Protein AF-0000000067867259 (afdb_homodimer)

InterPro domains:
  IPR012337 Ribonuclease H-like superfamily [SSF53098] (1-227)
  IPR013520 Ribonuclease H-like domain [PF00929] (4-175)
  IPR013520 Ribonuclease H-like domain [SM00479] (2-184)
  IPR036397 Ribonuclease H superfamily [G3DSA:3.30.420.10] (1-215)
  IPR047201 ERI-1-like, DEDDh 3'-5' exonuclease domain [cd06133] (3-179)
  IPR051274 3'-5' Exoribonuclease [PTHR23044] (3-189)

Nearest PDB structures (foldseek):
  4l8r-assembly2_E  TM=8.149E-01  e=1.332E-11  Homo sapiens
  1zbh-assembly1_C  TM=8.366E-01  e=3.142E-11  Homo sapiens
  1zbu-assembly2_B  TM=8.142E-01  e=1.924E-11  Homo sapiens
  4qoz-assembly2_E  TM=7.829E-01  e=2.175E-11  Homo sapiens
  1zbh-assembly1_D  TM=8.028E-01  e=8.373E-11  Homo sapiens

Secondary structure (DSSP, 8-state):
-EEEEEEEEEEE-SSGGG--TT-SEEEEEEEEEEE-TTS-EEEEEEEEEE-SSS-S--HHHHHHH---HHHHHTSEEHHHHHHHHHHHH-SS-EEEEESSSHHHHHHHHHHHHTT---TTS--EEEEHHHHHHHHTTPPTT----HHHHHHHTT----S-SS-HHHHHHHHHHHHHHH--TT---EE--------------EE-HHHHHHHHHHHHTSPPPHHHHHHHHHHHHHHHTT-SEE-TT-/-EEEEEEEEEEE-SSGGG--TT-SEEEEEEEEEEE-TTS-EEEEEEEE-B-SSS-S--HHHHHHH---HHHHHTS-BHHHHHHHHHHHH-SS-EEEEESSSHHHHHHHHHHHHTT---TTS--EEEEHHHHHHHHTTPPTT----HHHHHHHTT----S-SS-HHHHHHHHHHHHHHH--TT---EE--------------EE-HHHHHHHHHHHHTSPPPHHHHHHHHHHHHHHHTT-SEE-TT-

Radius of gyration: 28.5 Å; Cα contacts (8 Å, |Δi|>4): 787; chains: 2; bounding box: 52×64×81 Å

Solvent-accessible surface area (backbone atoms only — not comparable to full-atom values): 27320 Å² total; per-residue (Å²): 108,32,38,34,25,45,31,63,36,61,40,44,49,84,45,82,84,68,50,44,85,71,47,62,49,44,64,36,28,46,6,30,38,32,24,42,82,83,69,44,78,76,47,75,46,75,45,57,18,21,54,81,82,54,69,60,62,43,66,40,52,24,68,56,45,69,52,46,58,72,68,22,69,76,33,49,37,57,72,60,47,48,54,52,48,49,60,69,66,49,87,64,64,44,33,36,39,29,77,45,63,62,55,60,53,45,52,49,35,47,36,54,68,70,70,48,89,64,85,81,53,68,43,34,32,30,53,53,31,59,53,49,17,56,72,50,56,48,48,89,95,54,74,61,50,70,68,58,49,32,56,76,67,70,50,83,79,86,64,64,68,61,30,24,40,48,46,14,50,52,49,45,56,49,45,66,71,65,61,55,90,82,70,66,73,41,74,64,71,75,63,63,58,54,74,44,60,66,48,64,51,43,70,35,58,64,60,52,51,51,51,53,25,59,74,66,69,45,86,75,50,76,66,53,49,52,47,30,54,51,28,17,51,36,16,52,66,59,53,58,65,38,61,56,87,108,109,32,36,35,25,45,30,63,37,62,41,46,49,85,45,81,85,66,50,43,84,74,45,63,50,45,64,36,27,47,6,30,39,32,24,44,81,83,69,43,76,76,45,74,45,76,44,57,20,20,54,82,81,52,68,59,64,42,67,42,51,24,69,57,46,69,54,47,58,72,67,23,69,77,34,49,39,57,72,60,48,47,54,54,48,50,61,68,66,49,89,64,64,44,32,37,38,29,77,44,64,62,56,60,54,46,50,50,34,46,36,54,69,69,69,49,87,63,86,80,55,68,44,34,32,32,52,52,31,61,52,49,16,57,73,51,55,47,46,88,94,55,75,61,51,69,69,58,49,30,56,75,68,69,47,84,80,87,65,64,68,62,28,24,40,49,45,14,50,52,50,46,55,49,45,67,72,65,63,53,91,82,68,66,73,43,74,65,71,76,62,68,57,57,74,46,62,62,52,64,54,43,69,36,56,64,60,52,52,50,52,54,24,59,76,66,70,47,86,75,51,75,67,52,50,53,48,31,53,50,28,17,51,37,16,53,66,59,55,57,64,37,60,54,89,108

Sequence (492 aa):
MKYIIFDLEFNQSCNKEDKVLQLPFEIIQIGALKLDENFKTISTFNKLIKPTVYKYILPYIQELTKITDKMVSTSQNFIEVYYDFMNFIGKEDITFIIWGTVDLKELYKNILYFELPIENLPKLYIDIQDYASKYFKLPSGKRIGLKNALDFLNISISDELHDAFNDAYYTTEIFKKLYNDSIEAKTYSHNTIRIKSEPKKIIDYDGLIIQIEKMYNRKLTSEEISMIKLAYNMGKTNQFLKPLNEMKYIIFDLEFNQSCNKEDKVLQLPFEIIQIGALKLDENFKTISTFNKLIKPTVYKYILPYIQELTKITDKMVSTSQNFIEVYYDFMNFIGKEDITFIIWGTVDLKELYKNILYFELPIENLPKLYIDIQDYASKYFKLPSGKRIGLKNALDFLNISISDELHDAFNDAYYTTEIFKKLYNDSIEAKTYSHNTIRIKSEPKKIIDYDGLIIQIEKMYNRKLTSEEISMIKLAYNMGKTNQFLKPLNE

Structure (mmCIF, N/CA/C/O backbone):
data_AF-0000000067867259-model_v1
#
loop_
_entity.id
_entity.type
_entity.pdbx_description
1 polymer Exonuclease
#
loop_
_atom_site.group_PDB
_atom_site.id
_atom_site.type_symbol
_atom_site.label_atom_id
_atom_site.label_alt_id
_atom_site.label_comp_id
_atom_site.label_asym_id
_atom_site.label_entity_id
_atom_site.label_seq_id
_atom_site.pdbx_PDB_ins_code
_atom_site.Cartn_x
_atom_site.Cartn_y
_atom_site.Cartn_z
_atom_site.occupancy
_atom_site.B_iso_or_equiv
_atom_site.auth_seq_id
_atom_site.auth_comp_id
_atom_site.auth_asym_id
_atom_site.auth_atom_id
_atom_site.pdbx_PDB_model_num
ATOM 1 N N . MET A 1 1 ? -20.234 25.203 11.141 1 70.62 1 MET A N 1
ATOM 2 C CA . MET A 1 1 ? -19.141 24.25 11.172 1 70.62 1 MET A CA 1
ATOM 3 C C . MET A 1 1 ? -18.547 24.062 9.781 1 70.62 1 MET A C 1
ATOM 5 O O . MET A 1 1 ? -19.266 23.969 8.789 1 70.62 1 MET A O 1
ATOM 9 N N . LYS A 1 2 ? -17.203 24.281 9.766 1 92.38 2 LYS A N 1
ATOM 10 C CA . LYS A 1 2 ? -16.531 24.188 8.477 1 92.38 2 LYS A CA 1
ATOM 11 C C . LYS A 1 2 ? -15.578 23 8.438 1 92.38 2 LYS A C 1
ATOM 13 O O . LYS A 1 2 ? -15.273 22.406 9.477 1 92.38 2 LYS A O 1
ATOM 18 N N . TYR A 1 3 ? -15.344 22.531 7.219 1 97.94 3 TYR A N 1
ATOM 19 C CA . TYR A 1 3 ? -14.438 21.422 7.012 1 97.94 3 TYR A CA 1
ATOM 20 C C . TYR A 1 3 ? -13.164 21.875 6.301 1 97.94 3 TYR A C 1
ATOM 22 O O . TYR A 1 3 ? -13.211 22.719 5.41 1 97.94 3 TYR A O 1
ATOM 30 N N . ILE A 1 4 ? -12.094 21.297 6.707 1 98.75 4 ILE A N 1
ATOM 31 C CA . ILE A 1 4 ? -10.859 21.438 5.953 1 98.75 4 ILE A CA 1
ATOM 32 C C . ILE A 1 4 ? -10.305 20.062 5.582 1 98.75 4 ILE A C 1
ATOM 34 O O . ILE A 1 4 ? -10.078 19.234 6.453 1 98.75 4 ILE A O 1
ATOM 38 N N . ILE A 1 5 ? -10.188 19.844 4.316 1 98.88 5 ILE A N 1
ATOM 39 C CA . ILE A 1 5 ? -9.539 18.641 3.785 1 98.88 5 ILE A CA 1
ATOM 40 C C . ILE A 1 5 ? -8.086 18.969 3.432 1 98.88 5 ILE A C 1
ATOM 42 O O . ILE A 1 5 ? -7.816 19.891 2.662 1 98.88 5 ILE A O 1
ATOM 46 N N . PHE A 1 6 ? -7.137 18.203 4.039 1 98.69 6 PHE A N 1
ATOM 47 C CA . PHE A 1 6 ? -5.754 18.516 3.691 1 98.69 6 PHE A CA 1
ATOM 48 C C . PHE A 1 6 ? -4.961 17.234 3.443 1 98.69 6 PHE A C 1
ATOM 50 O O . PHE A 1 6 ? -5.395 16.141 3.824 1 98.69 6 PHE A O 1
ATOM 57 N N . ASP A 1 7 ? -3.961 17.312 2.758 1 98.81 7 ASP A N 1
ATOM 58 C CA . ASP A 1 7 ? -2.988 16.281 2.406 1 98.81 7 ASP A CA 1
ATOM 59 C C . ASP A 1 7 ? -1.564 16.828 2.453 1 98.81 7 ASP A C 1
ATOM 61 O O . ASP A 1 7 ? -1.351 18.031 2.287 1 98.81 7 ASP A O 1
ATOM 65 N N . LEU A 1 8 ? -0.625 15.969 2.756 1 98.88 8 LEU A N 1
ATOM 66 C CA . LEU A 1 8 ? 0.774 16.375 2.863 1 98.88 8 LEU A CA 1
ATOM 67 C C . LEU A 1 8 ? 1.656 15.508 1.962 1 98.88 8 LEU A C 1
ATOM 69 O O . LEU A 1 8 ? 1.349 14.344 1.716 1 98.88 8 LEU A O 1
ATOM 73 N N . GLU A 1 9 ? 2.668 16.062 1.424 1 98.62 9 GLU A N 1
ATOM 74 C CA . GLU A 1 9 ? 3.811 15.312 0.897 1 98.62 9 GLU A CA 1
ATOM 75 C C . GLU A 1 9 ? 5.047 15.516 1.772 1 98.62 9 GLU A C 1
ATOM 77 O O . GLU A 1 9 ? 5.297 16.609 2.264 1 98.62 9 GLU A O 1
ATOM 82 N N . PHE A 1 10 ? 5.871 14.5 1.92 1 96.88 10 PHE A N 1
ATOM 83 C CA . PHE A 1 10 ? 7 14.57 2.844 1 96.88 10 PHE A CA 1
ATOM 84 C C . PHE A 1 10 ? 8.258 14 2.205 1 96.88 10 PHE A C 1
ATOM 86 O O . PHE A 1 10 ? 8.18 13.203 1.268 1 96.88 10 PHE A O 1
ATOM 93 N N . ASN A 1 11 ? 9.297 14.445 2.705 1 95.94 11 ASN A N 1
ATOM 94 C CA . ASN A 1 11 ? 10.625 13.898 2.445 1 95.94 11 ASN A CA 1
ATOM 95 C C . ASN A 1 11 ? 11.148 13.102 3.637 1 95.94 11 ASN A C 1
ATOM 97 O O . ASN A 1 11 ? 10.484 13.023 4.676 1 95.94 11 ASN A O 1
ATOM 101 N N . GLN A 1 12 ? 12.18 12.359 3.447 1 93.62 12 GLN A N 1
ATOM 102 C CA . GLN A 1 12 ? 12.734 11.562 4.535 1 93.62 12 GLN A CA 1
ATOM 103 C C . GLN A 1 12 ? 14.242 11.375 4.363 1 93.62 12 GLN A C 1
ATOM 105 O O . GLN A 1 12 ? 14.828 11.859 3.393 1 93.62 12 GLN A O 1
ATOM 110 N N . SER A 1 13 ? 14.789 10.695 5.363 1 87.25 13 SER A N 1
ATOM 111 C CA . SER A 1 13 ? 16.234 10.469 5.324 1 87.25 13 SER A CA 1
ATOM 112 C C . SER A 1 13 ? 16.609 9.469 4.238 1 87.25 13 SER A C 1
ATOM 114 O O . SER A 1 13 ? 15.812 8.578 3.902 1 87.25 13 SER A O 1
ATOM 116 N N . CYS A 1 14 ? 17.734 9.641 3.646 1 77.06 14 CYS A N 1
ATOM 117 C CA . CYS A 1 14 ? 18.234 8.727 2.625 1 77.06 14 CYS A CA 1
ATOM 118 C C . CYS A 1 14 ? 18.859 7.492 3.26 1 77.06 14 CYS A C 1
ATOM 120 O O . CYS A 1 14 ? 18.938 6.434 2.631 1 77.06 14 CYS A O 1
ATOM 122 N N . ASN A 1 15 ? 19.422 7.727 4.367 1 74.12 15 ASN A N 1
ATOM 123 C CA . ASN A 1 15 ? 20.094 6.625 5.051 1 74.12 15 ASN A CA 1
ATOM 124 C C . ASN A 1 15 ? 19.766 6.613 6.543 1 74.12 15 ASN A C 1
ATOM 126 O O . ASN A 1 15 ? 19.234 7.586 7.074 1 74.12 15 ASN A O 1
ATOM 130 N N . LYS A 1 16 ? 19.953 5.496 7.125 1 70.94 16 LYS A N 1
ATOM 131 C CA . LYS A 1 16 ? 19.641 5.293 8.539 1 70.94 16 LYS A CA 1
ATOM 132 C C . LYS A 1 16 ? 20.438 6.254 9.414 1 70.94 16 LYS A C 1
ATOM 134 O O . LYS A 1 16 ? 19.969 6.676 10.469 1 70.94 16 LYS A O 1
ATOM 139 N N . GLU A 1 17 ? 21.547 6.68 8.922 1 68.75 17 GLU A N 1
ATOM 140 C CA . GLU A 1 17 ? 22.453 7.492 9.727 1 68.75 17 GLU A CA 1
ATOM 141 C C . GLU A 1 17 ? 21.953 8.93 9.836 1 68.75 17 GLU A C 1
ATOM 143 O O . GLU A 1 17 ? 22.219 9.609 10.836 1 68.75 17 GLU A O 1
ATOM 148 N N . ASP A 1 18 ? 21.188 9.352 8.867 1 75.38 18 ASP A N 1
ATOM 149 C CA . ASP A 1 18 ? 20.75 10.742 8.844 1 75.38 18 ASP A CA 1
ATOM 150 C C . ASP A 1 18 ? 19.312 10.867 9.367 1 75.38 18 ASP A C 1
ATOM 152 O O . ASP A 1 18 ? 18.766 11.969 9.406 1 75.38 18 ASP A O 1
ATOM 156 N N . LYS A 1 19 ? 18.938 9.781 9.867 1 81.38 19 LYS A N 1
ATOM 157 C CA . LYS A 1 19 ? 17.547 9.758 10.312 1 81.38 19 LYS A CA 1
ATOM 158 C C . LYS A 1 19 ? 17.391 10.469 11.656 1 81.38 19 LYS A C 1
ATOM 160 O O . LYS A 1 19 ? 18.156 10.211 12.586 1 81.38 19 LYS A O 1
ATOM 165 N N . VAL A 1 20 ? 16.484 11.461 11.625 1 84 20 VAL A N 1
ATOM 166 C CA . VAL A 1 20 ? 16.094 12.141 12.859 1 84 20 VAL A CA 1
ATOM 167 C C . VAL A 1 20 ? 14.859 11.461 13.445 1 84 20 VAL A C 1
ATOM 169 O O . VAL A 1 20 ? 13.773 11.523 12.867 1 84 20 VAL A O 1
ATOM 172 N N . LEU A 1 21 ? 14.953 10.844 14.602 1 84 21 LEU A N 1
ATOM 173 C CA . LEU A 1 21 ? 13.922 10.008 15.211 1 84 21 LEU A CA 1
ATOM 174 C C . LEU A 1 21 ? 12.648 10.812 15.453 1 84 21 LEU A C 1
ATOM 176 O O . LEU A 1 21 ? 11.539 10.289 15.289 1 84 21 LEU A O 1
ATOM 180 N N . GLN A 1 22 ? 12.852 12.07 15.883 1 88.12 22 GLN A N 1
ATOM 181 C CA . GLN A 1 22 ? 11.711 12.914 16.234 1 88.12 22 GLN A CA 1
ATOM 182 C C . GLN A 1 22 ? 10.992 13.43 14.992 1 88.12 22 GLN A C 1
ATOM 184 O O . GLN A 1 22 ? 9.883 13.945 15.078 1 88.12 22 GLN A O 1
ATOM 189 N N . LEU A 1 23 ? 11.695 13.266 13.867 1 93 23 LEU A N 1
ATOM 190 C CA . LEU A 1 23 ? 11.141 13.758 12.609 1 93 23 LEU A CA 1
ATOM 191 C C . LEU A 1 23 ? 11.438 12.789 11.469 1 93 23 LEU A C 1
ATOM 193 O O . LEU A 1 23 ? 12.211 13.109 10.562 1 93 23 LEU A O 1
ATOM 197 N N . PRO A 1 24 ? 10.797 11.703 11.492 1 92 24 PRO A N 1
ATOM 198 C CA . PRO A 1 24 ? 11.055 10.719 10.445 1 92 24 PRO A CA 1
ATOM 199 C C . PRO A 1 24 ? 10.727 11.227 9.047 1 92 24 PRO A C 1
ATOM 201 O O . PRO A 1 24 ? 11.367 10.844 8.078 1 92 24 PRO A O 1
ATOM 204 N N . PHE A 1 25 ? 9.703 12.141 9.055 1 96.31 25 PHE A N 1
ATOM 205 C CA . PHE A 1 25 ? 9.273 12.711 7.785 1 96.31 25 PHE A CA 1
ATOM 206 C C . PHE A 1 25 ? 9.172 14.227 7.879 1 96.31 25 PHE A C 1
ATOM 208 O O . PHE A 1 25 ? 8.633 14.766 8.844 1 96.31 25 PHE A O 1
ATOM 215 N N . GLU A 1 26 ? 9.789 14.859 6.945 1 97.75 26 GLU A N 1
ATOM 216 C CA . GLU A 1 26 ? 9.703 16.312 6.883 1 97.75 26 GLU A CA 1
ATOM 217 C C . GLU A 1 26 ? 8.734 16.766 5.789 1 97.75 26 GLU A C 1
ATOM 219 O O . GLU A 1 26 ? 8.875 16.375 4.629 1 97.75 26 GLU A O 1
ATOM 224 N N . ILE A 1 27 ? 7.793 17.625 6.172 1 98.75 27 ILE A N 1
ATOM 225 C CA . ILE A 1 27 ? 6.75 18.047 5.242 1 98.75 27 ILE A CA 1
ATOM 226 C C . ILE A 1 27 ? 7.352 18.969 4.18 1 98.75 27 ILE A C 1
ATOM 228 O O . ILE A 1 27 ? 8.094 19.891 4.5 1 98.75 27 ILE A O 1
ATOM 232 N N . ILE A 1 28 ? 6.98 18.688 2.879 1 98.81 28 ILE A N 1
ATOM 233 C CA . ILE A 1 28 ? 7.531 19.516 1.807 1 98.81 28 ILE A CA 1
ATOM 234 C C . ILE A 1 28 ? 6.391 20.125 0.988 1 98.81 28 ILE A C 1
ATOM 236 O O . ILE A 1 28 ? 6.629 20.922 0.086 1 98.81 28 ILE A O 1
ATOM 240 N N . GLN A 1 29 ? 5.168 19.734 1.271 1 98.94 29 GLN A N 1
ATOM 241 C CA . GLN A 1 29 ? 4 20.359 0.647 1 98.94 29 GLN A CA 1
ATOM 242 C C . GLN A 1 29 ? 2.764 20.203 1.529 1 98.94 29 GLN A C 1
ATOM 244 O O . GLN A 1 29 ? 2.529 19.141 2.109 1 98.94 29 GLN A O 1
ATOM 249 N N . ILE A 1 30 ? 1.973 21.25 1.643 1 98.94 30 ILE A N 1
ATOM 250 C CA . ILE A 1 30 ? 0.65 21.203 2.256 1 98.94 30 ILE A CA 1
ATOM 251 C C . ILE A 1 30 ? -0.404 21.641 1.241 1 98.94 30 ILE A C 1
ATOM 253 O O . ILE A 1 30 ? -0.308 22.734 0.667 1 98.94 30 ILE A O 1
ATOM 257 N N . GLY A 1 31 ? -1.334 20.766 0.913 1 98.88 31 GLY A N 1
ATOM 258 C CA . GLY A 1 31 ? -2.527 21.094 0.146 1 98.88 31 GLY A CA 1
ATOM 259 C C . GLY A 1 31 ? -3.805 20.984 0.957 1 98.88 31 GLY A C 1
ATOM 260 O O . GLY A 1 31 ? -3.959 20.062 1.764 1 98.88 31 GLY A O 1
ATOM 261 N N . ALA A 1 32 ? -4.719 22 0.767 1 98.88 32 ALA A N 1
ATOM 262 C CA . ALA A 1 32 ? -5.941 21.969 1.567 1 98.88 32 ALA A CA 1
ATOM 263 C C . ALA A 1 32 ? -7.074 22.719 0.878 1 98.88 32 ALA A C 1
ATOM 265 O O . ALA A 1 32 ? -6.824 23.625 0.084 1 98.88 32 ALA A O 1
ATOM 266 N N . LEU A 1 33 ? -8.234 22.312 1.131 1 98.88 33 LEU A N 1
ATOM 267 C CA . LEU A 1 33 ? -9.469 22.984 0.737 1 98.88 33 LEU A CA 1
ATOM 268 C C . LEU A 1 33 ? -10.367 23.234 1.947 1 98.88 33 LEU A C 1
ATOM 270 O O . LEU A 1 33 ? -10.492 22.359 2.816 1 98.88 33 LEU A O 1
ATOM 274 N N . LYS A 1 34 ? -10.938 24.391 2.008 1 98.62 34 LYS A N 1
ATOM 275 C CA . LYS A 1 34 ? -11.906 24.734 3.049 1 98.62 34 LYS A CA 1
ATOM 276 C C . LYS A 1 34 ? -13.328 24.719 2.504 1 98.62 34 LYS A C 1
ATOM 278 O O . LYS A 1 34 ? -13.617 25.359 1.489 1 98.62 34 LYS A O 1
ATOM 283 N N . LEU A 1 35 ? -14.156 23.922 3.145 1 98.25 35 LEU A N 1
ATOM 284 C CA . LEU A 1 35 ? -15.547 23.797 2.719 1 98.25 35 LEU A CA 1
ATOM 285 C C . LEU A 1 35 ? -16.484 24.453 3.73 1 98.25 35 LEU A C 1
ATOM 287 O O . LEU A 1 35 ? -16.25 24.375 4.938 1 98.25 35 LEU A O 1
ATOM 291 N N . ASP A 1 36 ? -17.562 25 3.23 1 95.94 36 ASP A N 1
ATOM 292 C CA . ASP A 1 36 ? -18.625 25.484 4.121 1 95.94 36 ASP A CA 1
ATOM 293 C C . ASP A 1 36 ? -19.594 24.375 4.488 1 95.94 36 ASP A C 1
ATOM 295 O O . ASP A 1 36 ? -19.328 23.203 4.211 1 95.94 36 ASP A O 1
ATOM 299 N N . GLU A 1 37 ? -20.688 24.688 5.078 1 91.75 37 GLU A N 1
ATOM 300 C CA . GLU A 1 37 ? -21.641 23.703 5.586 1 91.75 37 GLU A CA 1
ATOM 301 C C . GLU A 1 37 ? -22.328 22.969 4.445 1 91.75 37 GLU A C 1
ATOM 303 O O . GLU A 1 37 ? -22.891 21.891 4.641 1 91.75 37 GLU A O 1
ATOM 308 N N . ASN A 1 38 ? -22.297 23.562 3.223 1 94.94 38 ASN A N 1
ATOM 309 C CA . ASN A 1 38 ? -22.922 22.953 2.053 1 94.94 38 ASN A CA 1
ATOM 310 C C . ASN A 1 38 ? -21.891 22.281 1.157 1 94.94 38 ASN A C 1
ATOM 312 O O . ASN A 1 38 ? -22.172 21.969 -0.002 1 94.94 38 ASN A O 1
ATOM 316 N N . PHE A 1 39 ? -20.656 22.109 1.652 1 96.62 39 PHE A N 1
ATOM 317 C CA . PHE A 1 39 ? -19.562 21.406 1 1 96.62 39 PHE A CA 1
ATOM 318 C C . PHE A 1 39 ? -19.062 22.188 -0.212 1 96.62 39 PHE A C 1
ATOM 320 O O . PHE A 1 39 ? -18.5 21.594 -1.142 1 96.62 39 PHE A O 1
ATOM 327 N N . LYS A 1 40 ? -19.359 23.469 -0.149 1 97.38 40 LYS A N 1
ATOM 328 C CA . LYS A 1 40 ? -18.797 24.328 -1.185 1 97.38 40 LYS A CA 1
ATOM 329 C C . LYS A 1 40 ? -17.406 24.812 -0.791 1 97.38 40 LYS A C 1
ATOM 331 O O . LYS A 1 40 ? -17.188 25.234 0.344 1 97.38 40 LYS A O 1
ATOM 336 N N . THR A 1 41 ? -16.531 24.734 -1.75 1 98.25 41 THR A N 1
ATOM 337 C CA . THR A 1 41 ? -15.18 25.219 -1.484 1 98.25 41 THR A CA 1
ATOM 338 C C . TH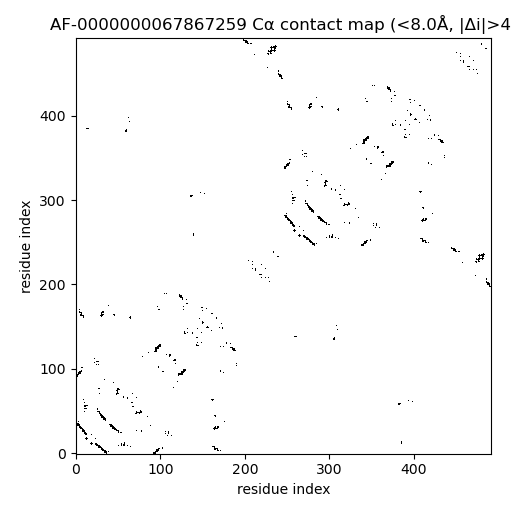R A 1 41 ? -15.164 26.734 -1.364 1 98.25 41 THR A C 1
ATOM 340 O O . THR A 1 41 ? -15.594 27.453 -2.279 1 98.25 41 THR A O 1
ATOM 343 N N . ILE A 1 42 ? -14.609 27.266 -0.247 1 97.75 42 ILE A N 1
ATOM 344 C CA . ILE A 1 42 ? -14.641 28.719 -0.035 1 97.75 42 ILE A CA 1
ATOM 345 C C . ILE A 1 42 ? -13.219 29.266 -0.019 1 97.75 42 ILE A C 1
ATOM 347 O O . ILE A 1 42 ? -13.016 30.484 -0.133 1 97.75 42 ILE A O 1
ATOM 351 N N . SER A 1 43 ? -12.266 28.438 0.17 1 98.06 43 SER A N 1
ATOM 352 C CA . SER A 1 43 ? -10.859 28.828 0.145 1 98.06 43 SER A CA 1
ATOM 353 C C . SER A 1 43 ? -9.953 27.625 -0.13 1 98.06 43 SER A C 1
ATOM 355 O O . SER A 1 43 ? -10.359 26.484 0.068 1 98.06 43 SER A O 1
ATOM 357 N N . THR A 1 44 ? -8.773 27.891 -0.697 1 98.81 44 THR A N 1
ATOM 358 C CA . THR A 1 44 ? -7.805 26.828 -0.965 1 98.81 44 THR A CA 1
ATOM 359 C C . THR A 1 44 ? -6.422 27.219 -0.452 1 98.81 44 THR A C 1
ATOM 361 O O . THR A 1 44 ? -6.145 28.406 -0.234 1 98.81 44 THR A O 1
ATOM 364 N N . PHE A 1 45 ? -5.613 26.25 -0.168 1 98.88 45 PHE A N 1
ATOM 365 C CA . PHE A 1 45 ? -4.25 26.422 0.316 1 98.88 45 PHE A CA 1
ATOM 366 C C . PHE A 1 45 ? -3.309 25.438 -0.38 1 98.88 45 PHE A C 1
ATOM 368 O O . PHE A 1 45 ? -3.598 24.234 -0.46 1 98.88 45 PHE A O 1
ATOM 375 N N . ASN A 1 46 ? -2.246 25.859 -0.971 1 98.88 46 ASN A N 1
ATOM 376 C CA . ASN A 1 46 ? -1.244 25.047 -1.657 1 98.88 46 ASN A CA 1
ATOM 377 C C . ASN A 1 46 ? 0.146 25.672 -1.549 1 98.88 46 ASN A C 1
ATOM 379 O O . ASN A 1 46 ? 0.438 26.672 -2.211 1 98.88 46 ASN A O 1
ATOM 383 N N . LYS A 1 47 ? 0.956 25.109 -0.689 1 98.81 47 LYS A N 1
ATOM 384 C CA . LYS A 1 47 ? 2.279 25.688 -0.459 1 98.81 47 LYS A CA 1
ATOM 385 C C . LYS A 1 47 ? 3.357 24.609 -0.477 1 98.81 47 LYS A C 1
ATOM 387 O O . LYS A 1 47 ? 3.186 23.531 0.119 1 98.81 47 LYS A O 1
ATOM 392 N N . LEU A 1 48 ? 4.391 24.875 -1.216 1 98.81 48 LEU A N 1
ATOM 393 C CA . LEU A 1 48 ? 5.625 24.109 -1.1 1 98.81 48 LEU A CA 1
ATOM 394 C C . LEU A 1 48 ? 6.449 24.578 0.091 1 98.81 48 LEU A C 1
ATOM 396 O O . LEU A 1 48 ? 6.375 25.75 0.48 1 98.81 48 LEU A O 1
ATOM 400 N N . ILE A 1 49 ? 7.184 23.688 0.626 1 98.81 49 ILE A N 1
ATOM 401 C CA . ILE A 1 49 ? 7.953 24 1.825 1 98.81 49 ILE A CA 1
ATOM 402 C C . ILE A 1 49 ? 9.422 23.656 1.599 1 98.81 49 ILE A C 1
ATOM 404 O O . ILE A 1 49 ? 9.742 22.531 1.178 1 98.81 49 ILE A O 1
ATOM 408 N N . LYS A 1 50 ? 10.281 24.547 1.915 1 98.31 50 LYS A N 1
ATOM 409 C CA . LYS A 1 50 ? 11.719 24.312 1.855 1 98.31 50 LYS A CA 1
ATOM 410 C C . LYS A 1 50 ? 12.18 23.422 3.008 1 98.31 50 LYS A C 1
ATOM 412 O O . LYS A 1 50 ? 12.023 23.781 4.176 1 98.31 50 LYS A O 1
ATOM 417 N N . PRO A 1 51 ? 12.664 22.203 2.67 1 97.25 51 PRO A N 1
ATOM 418 C CA . PRO A 1 51 ? 13.164 21.359 3.758 1 97.25 51 PRO A CA 1
ATOM 419 C C . PRO A 1 51 ? 14.422 21.922 4.41 1 97.25 51 PRO A C 1
ATOM 421 O O . PRO A 1 51 ? 15.273 22.5 3.727 1 97.25 51 PRO A O 1
ATOM 424 N N . THR A 1 52 ? 14.555 21.797 5.688 1 95.38 52 THR A N 1
ATOM 425 C CA . THR A 1 52 ? 15.703 22.312 6.418 1 95.38 52 THR A CA 1
ATOM 426 C C . THR A 1 52 ? 16.438 21.188 7.148 1 95.38 52 THR A C 1
ATOM 428 O O . THR A 1 52 ? 17.578 21.359 7.57 1 95.38 52 THR A O 1
ATOM 431 N N . VAL A 1 53 ? 15.766 20.062 7.277 1 93.56 53 VAL A N 1
ATOM 432 C CA . VAL A 1 53 ? 16.344 18.922 7.969 1 93.56 53 VAL A CA 1
ATOM 433 C C . VAL A 1 53 ? 16.891 17.922 6.949 1 93.56 53 VAL A C 1
ATOM 435 O O . VAL A 1 53 ? 18.078 17.578 6.961 1 93.56 53 VAL A O 1
ATOM 438 N N . TYR A 1 54 ? 16.031 17.469 6.094 1 93.75 54 TYR A N 1
ATOM 439 C CA . TYR A 1 54 ? 16.422 16.641 4.961 1 93.75 54 TYR A CA 1
ATOM 440 C C . TYR A 1 54 ? 16.562 17.484 3.691 1 93.75 54 TYR A C 1
ATOM 442 O O . TYR A 1 54 ? 15.641 17.516 2.865 1 93.75 54 TYR A O 1
ATOM 450 N N . LYS A 1 55 ? 17.641 18.016 3.484 1 90.56 55 LYS A N 1
ATOM 451 C CA . LYS A 1 55 ? 17.844 19.172 2.611 1 90.56 55 LYS A CA 1
ATOM 452 C C . LYS A 1 55 ? 17.688 18.781 1.143 1 90.56 55 LYS A C 1
ATOM 454 O O . LYS A 1 55 ? 17.406 19.625 0.295 1 90.56 55 LYS A O 1
ATOM 459 N N . TYR A 1 56 ? 17.875 17.5 0.878 1 92.5 56 TYR A N 1
ATOM 460 C CA . TYR A 1 56 ? 17.75 17.062 -0.505 1 92.5 56 TYR A CA 1
ATOM 461 C C . TYR A 1 56 ? 16.547 16.141 -0.677 1 92.5 56 TYR A C 1
ATOM 463 O O . TYR A 1 56 ? 16.359 15.211 0.116 1 92.5 56 TYR A O 1
ATOM 471 N N . ILE A 1 57 ? 15.781 16.469 -1.701 1 96.12 57 ILE A N 1
ATOM 472 C CA . ILE A 1 57 ? 14.633 15.617 -1.998 1 96.12 57 ILE A CA 1
ATOM 473 C C . ILE A 1 57 ? 15.117 14.273 -2.537 1 96.12 57 ILE A C 1
ATOM 475 O O . ILE A 1 57 ? 15.867 14.219 -3.518 1 96.12 57 ILE A O 1
ATOM 479 N N . LEU A 1 58 ? 14.695 13.195 -1.943 1 93.88 58 LEU A N 1
ATOM 480 C CA . LEU A 1 58 ? 15.078 11.867 -2.412 1 93.88 58 LEU A CA 1
ATOM 481 C C . LEU A 1 58 ? 14.578 11.625 -3.832 1 93.88 58 LEU A C 1
ATOM 483 O O . LEU A 1 58 ? 13.461 12.008 -4.172 1 93.88 58 LEU A O 1
ATOM 487 N N . PRO A 1 59 ? 15.336 10.914 -4.586 1 92.88 59 PRO A N 1
ATOM 488 C CA . PRO A 1 59 ? 14.961 10.688 -5.988 1 92.88 59 PRO A CA 1
ATOM 489 C C . PRO A 1 59 ? 13.602 10.016 -6.137 1 92.88 59 PRO A C 1
ATOM 491 O O . PRO A 1 59 ? 12.805 10.406 -6.996 1 92.88 59 PRO A O 1
ATOM 494 N N . TYR A 1 60 ? 13.391 9.086 -5.324 1 93.31 60 TYR A N 1
ATOM 495 C CA . TYR A 1 60 ? 12.117 8.383 -5.398 1 93.31 60 TYR A CA 1
ATOM 496 C C . TYR A 1 60 ? 10.961 9.328 -5.094 1 93.31 60 TYR A C 1
ATOM 498 O O . TYR A 1 60 ? 9.922 9.281 -5.758 1 93.31 60 TYR A O 1
ATOM 506 N N . ILE A 1 61 ? 11.148 10.18 -4.074 1 95.56 61 ILE A N 1
ATOM 507 C CA . ILE A 1 61 ? 10.117 11.141 -3.691 1 95.56 61 ILE A CA 1
ATOM 508 C C . ILE A 1 61 ? 9.891 12.141 -4.824 1 95.56 61 ILE A C 1
ATOM 510 O O . ILE A 1 61 ? 8.75 12.492 -5.137 1 95.56 61 ILE A O 1
ATOM 514 N N . GLN A 1 62 ? 10.977 12.539 -5.418 1 96.44 62 GLN A N 1
ATOM 515 C CA . GLN A 1 62 ? 10.883 13.461 -6.547 1 96.44 62 GLN A CA 1
ATOM 516 C C . GLN A 1 62 ? 10.094 12.844 -7.695 1 96.44 62 GLN A C 1
ATOM 518 O O . GLN A 1 62 ? 9.273 13.523 -8.32 1 96.44 62 GLN A O 1
ATOM 523 N N . GLU A 1 63 ? 10.344 11.594 -7.949 1 94.69 63 GLU A N 1
ATOM 524 C CA . GLU A 1 63 ? 9.641 10.914 -9.031 1 94.69 63 GLU A CA 1
ATOM 525 C C . GLU A 1 63 ? 8.156 10.789 -8.734 1 94.69 63 GLU A C 1
ATOM 527 O O . GLU A 1 63 ? 7.32 10.914 -9.633 1 94.69 63 GLU A O 1
ATOM 532 N N . LEU A 1 64 ? 7.812 10.555 -7.547 1 95.31 64 LEU A N 1
ATOM 533 C CA . LEU A 1 64 ? 6.426 10.367 -7.137 1 95.31 64 LEU A CA 1
ATOM 534 C C . LEU A 1 64 ? 5.672 11.695 -7.152 1 95.31 64 LEU A C 1
ATOM 536 O O . LEU A 1 64 ? 4.562 11.773 -7.68 1 95.31 64 LEU A O 1
ATOM 540 N N . THR A 1 65 ? 6.301 12.781 -6.578 1 97.31 65 THR A N 1
ATOM 541 C CA . THR A 1 65 ? 5.59 14.023 -6.289 1 97.31 65 THR A CA 1
ATOM 542 C C . THR A 1 65 ? 5.855 15.062 -7.367 1 97.31 65 THR A C 1
ATOM 544 O O . THR A 1 65 ? 5.148 16.078 -7.453 1 97.31 65 THR A O 1
ATOM 547 N N . LYS A 1 66 ? 6.945 14.852 -8.094 1 97 66 LYS A N 1
ATOM 548 C CA . LYS A 1 66 ? 7.434 15.789 -9.102 1 97 66 LYS A CA 1
ATOM 549 C C . LYS A 1 66 ? 7.98 17.062 -8.453 1 97 66 LYS A C 1
ATOM 551 O O . LYS A 1 66 ? 8.18 18.078 -9.125 1 97 66 LYS A O 1
ATOM 556 N N . ILE A 1 67 ? 8.164 17.031 -7.125 1 98.06 67 ILE A N 1
ATOM 557 C CA . ILE A 1 67 ? 8.781 18.141 -6.406 1 98.06 67 ILE A CA 1
ATOM 558 C C . ILE A 1 67 ? 10.297 18.031 -6.504 1 98.06 67 ILE A C 1
ATOM 560 O O . ILE A 1 67 ? 10.883 17.016 -6.145 1 98.06 67 ILE A O 1
ATOM 564 N N . THR A 1 68 ? 10.922 19.094 -6.953 1 97.75 68 THR A N 1
ATOM 565 C CA . THR A 1 68 ? 12.367 19.094 -7.129 1 97.75 68 THR A CA 1
ATOM 566 C C . THR A 1 68 ? 13.039 19.984 -6.094 1 97.75 68 THR A C 1
ATOM 568 O O . THR A 1 68 ? 12.383 20.844 -5.488 1 97.75 68 THR A O 1
ATOM 571 N N . ASP A 1 69 ? 14.344 19.812 -5.992 1 97.69 69 ASP A N 1
ATOM 572 C CA . ASP A 1 69 ? 15.125 20.672 -5.109 1 97.69 69 ASP A CA 1
ATOM 573 C C . ASP A 1 69 ? 15 22.141 -5.52 1 97.69 69 ASP A C 1
ATOM 575 O O . ASP A 1 69 ? 14.883 23.016 -4.664 1 97.69 69 ASP A O 1
ATOM 579 N N . LYS A 1 70 ? 14.961 22.344 -6.734 1 97.56 70 LYS A N 1
ATOM 580 C CA . LYS A 1 70 ? 14.859 23.703 -7.254 1 97.56 70 LYS A CA 1
ATOM 581 C C . LYS A 1 70 ? 13.539 24.359 -6.848 1 97.56 70 LYS A C 1
ATOM 583 O O . LYS A 1 70 ? 13.516 25.516 -6.43 1 97.56 70 LYS A O 1
ATOM 588 N N . MET A 1 71 ? 12.469 23.609 -6.957 1 97.81 71 MET A N 1
ATOM 589 C CA . MET A 1 71 ? 11.141 24.109 -6.617 1 97.81 71 MET A CA 1
ATOM 590 C C . MET A 1 71 ? 11.078 24.531 -5.152 1 97.81 71 MET A C 1
ATOM 592 O O . MET A 1 71 ? 10.523 25.594 -4.832 1 97.81 71 MET A O 1
ATOM 596 N N . VAL A 1 72 ? 11.711 23.719 -4.281 1 98 72 VAL A N 1
ATOM 597 C CA . VAL A 1 72 ? 11.523 23.938 -2.852 1 98 72 VAL A CA 1
ATOM 598 C C . VAL A 1 72 ? 12.594 24.906 -2.336 1 98 72 VAL A C 1
ATOM 600 O O . VAL A 1 72 ? 12.453 25.484 -1.255 1 98 72 VAL A O 1
ATOM 603 N N . SER A 1 73 ? 13.672 25.109 -3.068 1 96.5 73 SER A N 1
ATOM 604 C CA . SER A 1 73 ? 14.773 25.938 -2.619 1 96.5 73 SER A CA 1
ATOM 605 C C . SER A 1 73 ? 14.336 27.391 -2.441 1 96.5 73 SER A C 1
ATOM 607 O O . SER A 1 73 ? 14.891 28.125 -1.616 1 96.5 73 SER A O 1
ATOM 609 N N . THR A 1 74 ? 13.336 27.812 -3.131 1 96.19 74 THR A N 1
ATOM 610 C CA . THR A 1 74 ? 12.883 29.203 -3.074 1 96.19 74 THR A CA 1
ATOM 611 C C . THR A 1 74 ? 11.594 29.328 -2.268 1 96.19 74 THR A C 1
ATOM 613 O O . THR A 1 74 ? 11.016 30.406 -2.166 1 96.19 74 THR A O 1
ATOM 616 N N . SER A 1 75 ? 11.164 28.25 -1.77 1 98 75 SER A N 1
ATOM 617 C CA . SER A 1 75 ? 9.922 28.25 -1.003 1 98 75 SER A CA 1
ATOM 618 C C . SER A 1 75 ? 10.164 28.641 0.448 1 98 75 SER A C 1
ATOM 620 O O . SER A 1 75 ? 11.312 28.703 0.899 1 98 75 SER A O 1
ATOM 622 N N . GLN A 1 76 ? 9.117 29 1.138 1 98.38 76 GLN A N 1
ATOM 623 C CA . GLN A 1 76 ? 9.172 29.266 2.57 1 98.38 76 GLN A CA 1
ATOM 624 C C . GLN A 1 76 ? 9.484 28 3.355 1 98.38 76 GLN A C 1
ATOM 626 O O . GLN A 1 76 ? 9.211 26.891 2.887 1 98.38 76 GLN A O 1
ATOM 631 N N . ASN A 1 77 ? 10.086 28.188 4.516 1 97.5 77 ASN A N 1
ATOM 632 C CA . ASN A 1 77 ? 10.32 27.016 5.367 1 97.5 77 ASN A CA 1
ATOM 633 C C . ASN A 1 77 ? 9.062 26.625 6.137 1 97.5 77 ASN A C 1
ATOM 635 O O . ASN A 1 77 ? 8.031 27.297 6.031 1 97.5 77 ASN A O 1
ATOM 639 N N . PHE A 1 78 ? 9.133 25.547 6.863 1 98.62 78 PHE A N 1
ATOM 640 C CA . PHE A 1 78 ? 7.961 24.969 7.52 1 98.62 78 PHE A CA 1
ATOM 641 C C . PHE A 1 78 ? 7.359 25.953 8.516 1 98.62 78 PHE A C 1
ATOM 643 O O . PHE A 1 78 ? 6.137 26.078 8.617 1 98.62 78 PHE A O 1
ATOM 650 N N . ILE A 1 79 ? 8.188 26.641 9.227 1 97.94 79 ILE A N 1
ATOM 651 C CA . ILE A 1 79 ? 7.727 27.562 10.266 1 97.94 79 ILE A CA 1
ATOM 652 C C . ILE A 1 79 ? 6.844 28.641 9.641 1 97.94 79 ILE A C 1
ATOM 654 O O . ILE A 1 79 ? 5.73 28.891 10.109 1 97.94 79 ILE A O 1
ATOM 658 N N . GLU A 1 80 ? 7.293 29.203 8.578 1 98.44 80 GLU A N 1
ATOM 659 C CA . GLU A 1 80 ? 6.543 30.25 7.891 1 98.44 80 GLU A CA 1
ATOM 660 C C . GLU A 1 80 ? 5.238 29.703 7.316 1 98.44 80 GLU A C 1
ATOM 662 O O . GLU A 1 80 ? 4.184 30.328 7.465 1 98.44 80 GLU A O 1
ATOM 667 N N . VAL A 1 81 ? 5.328 28.594 6.707 1 98.75 81 VAL A N 1
ATOM 668 C CA . VAL A 1 81 ? 4.156 28 6.066 1 98.75 81 VAL A CA 1
ATOM 669 C C . VAL A 1 81 ? 3.133 27.609 7.125 1 98.75 81 VAL A C 1
ATOM 671 O O . VAL A 1 81 ? 1.926 27.703 6.902 1 98.75 81 VAL A O 1
ATOM 674 N N . TYR A 1 82 ? 3.637 27.188 8.273 1 98.5 82 TYR A N 1
ATOM 675 C CA . TYR A 1 82 ? 2.74 26.828 9.367 1 98.5 82 TYR A CA 1
ATOM 676 C C . TYR A 1 82 ? 1.854 28 9.758 1 98.5 82 TYR A C 1
ATOM 678 O O . TYR A 1 82 ? 0.641 27.844 9.914 1 98.5 82 TYR A O 1
ATOM 686 N N . TYR A 1 83 ? 2.424 29.109 9.883 1 98.06 83 TYR A N 1
ATOM 687 C CA . TYR A 1 83 ? 1.638 30.266 10.281 1 98.06 83 TYR A CA 1
ATOM 688 C C . TYR A 1 83 ? 0.667 30.672 9.172 1 98.06 83 TYR A C 1
ATOM 690 O O . TYR A 1 83 ? -0.458 31.094 9.453 1 98.06 83 TYR A O 1
ATOM 698 N N . ASP A 1 84 ? 1.111 30.547 7.922 1 98.62 84 ASP A N 1
ATOM 699 C CA . ASP A 1 84 ? 0.19 30.766 6.809 1 98.62 84 ASP A CA 1
ATOM 700 C C . ASP A 1 84 ? -0.982 29.781 6.875 1 98.62 84 ASP A C 1
ATOM 702 O O . ASP A 1 84 ? -2.121 30.156 6.586 1 98.62 84 ASP A O 1
ATOM 706 N N . PHE A 1 85 ? -0.687 28.547 7.219 1 98.69 85 PHE A N 1
ATOM 707 C CA . PHE A 1 85 ? -1.703 27.5 7.305 1 98.69 85 PHE A CA 1
ATOM 708 C C . PHE A 1 85 ? -2.684 27.797 8.438 1 98.69 85 PHE A C 1
ATOM 710 O O . PHE A 1 85 ? -3.893 27.625 8.273 1 98.69 85 PHE A O 1
ATOM 717 N N . MET A 1 86 ? -2.145 28.266 9.547 1 97.94 86 MET A N 1
ATOM 718 C CA . MET A 1 86 ? -3 28.641 10.672 1 97.94 86 MET A CA 1
ATOM 719 C C . MET A 1 86 ? -3.932 29.781 10.297 1 97.94 86 MET A C 1
ATOM 721 O O . MET A 1 86 ? -5.098 29.797 10.695 1 97.94 86 MET A O 1
ATOM 725 N N . ASN A 1 87 ? -3.393 30.703 9.555 1 97.94 87 ASN A N 1
ATOM 726 C CA . ASN A 1 87 ? -4.227 31.797 9.062 1 97.94 87 ASN A CA 1
ATOM 727 C C . ASN A 1 87 ? -5.324 31.281 8.133 1 97.94 87 ASN A C 1
ATOM 729 O O . ASN A 1 87 ? -6.453 31.781 8.172 1 97.94 87 ASN A O 1
ATOM 733 N N . PHE A 1 88 ? -4.973 30.359 7.305 1 98.31 88 PHE A N 1
ATOM 734 C CA . PHE A 1 88 ? -5.926 29.734 6.395 1 98.31 88 PHE A CA 1
ATOM 735 C C . PHE A 1 88 ? -7.039 29.031 7.172 1 98.31 88 PHE A C 1
ATOM 737 O O . PHE A 1 88 ? -8.211 29.141 6.805 1 98.31 88 PHE A O 1
ATOM 744 N N . ILE A 1 89 ? -6.648 28.281 8.234 1 97.44 89 ILE A N 1
ATOM 745 C CA . ILE A 1 89 ? -7.602 27.562 9.062 1 97.44 89 ILE A CA 1
ATOM 746 C C . ILE A 1 89 ? -8.57 28.531 9.719 1 97.44 89 ILE A C 1
ATOM 748 O O . ILE A 1 89 ? -9.789 28.344 9.68 1 97.44 89 ILE A O 1
ATOM 752 N N . GLY A 1 90 ? -8.039 29.562 10.305 1 94.88 90 GLY A N 1
ATOM 753 C CA . GLY A 1 90 ? -8.859 30.578 10.953 1 94.88 90 GLY A CA 1
ATOM 754 C C . GLY A 1 90 ? -9.258 30.203 12.367 1 94.88 90 GLY A C 1
ATOM 755 O O . GLY A 1 90 ? -8.633 29.328 12.984 1 94.88 90 GLY A O 1
ATOM 756 N N . LYS A 1 91 ? -10.281 30.922 12.93 1 89.88 91 LYS A N 1
ATOM 757 C CA . LYS A 1 91 ? -10.656 30.781 14.336 1 89.88 91 LYS A CA 1
ATOM 758 C C . LYS A 1 91 ? -12 30.078 14.477 1 89.88 91 LYS A C 1
ATOM 760 O O . LYS A 1 91 ? -12.453 29.812 15.586 1 89.88 91 LYS A O 1
ATOM 765 N N . GLU A 1 92 ? -12.555 29.734 13.398 1 89.88 92 GLU A N 1
ATOM 766 C CA . GLU A 1 92 ? -13.852 29.062 13.422 1 89.88 92 GLU A CA 1
ATOM 767 C C . GLU A 1 92 ? -13.703 27.594 13.82 1 89.88 92 GLU A C 1
ATOM 769 O O . GLU A 1 92 ? -12.586 27.078 13.906 1 89.88 92 GLU A O 1
ATOM 774 N N . ASP A 1 93 ? -14.82 27.016 14.148 1 91.5 93 ASP A N 1
ATOM 775 C CA . ASP A 1 93 ? -14.836 25.594 14.43 1 91.5 93 ASP A CA 1
ATOM 776 C C . ASP A 1 93 ? -14.609 24.781 13.148 1 91.5 93 ASP A C 1
ATOM 778 O O . ASP A 1 93 ? -15.406 24.844 12.219 1 91.5 93 ASP A O 1
ATOM 782 N N . ILE A 1 94 ? -13.5 24.125 13.195 1 96.31 94 ILE A N 1
ATOM 783 C CA . ILE A 1 94 ? -13.102 23.406 11.992 1 96.31 94 ILE A CA 1
ATOM 784 C C . ILE A 1 94 ? -12.969 21.922 12.297 1 96.31 94 ILE A C 1
ATOM 786 O O . ILE A 1 94 ? -12.453 21.531 13.352 1 96.31 94 ILE A O 1
ATOM 790 N N . THR A 1 95 ? -13.469 21.062 11.383 1 97.44 95 THR A N 1
ATOM 791 C CA . THR A 1 95 ? -13.203 19.641 11.391 1 97.44 95 THR A CA 1
ATOM 792 C C . THR A 1 95 ? -12.297 19.25 10.227 1 97.44 95 THR A C 1
ATOM 794 O O . THR A 1 95 ? -12.586 19.578 9.07 1 97.44 95 THR A O 1
ATOM 797 N N . PHE A 1 96 ? -11.211 18.562 10.562 1 98.25 96 PHE A N 1
ATOM 798 C CA . PHE A 1 96 ? -10.336 18.047 9.516 1 98.25 96 PHE A CA 1
ATOM 799 C C . PHE A 1 96 ? -10.938 16.812 8.867 1 98.25 96 PHE A C 1
ATOM 801 O O . PHE A 1 96 ? -11.484 15.945 9.547 1 98.25 96 PHE A O 1
ATOM 808 N N . ILE A 1 97 ? -10.938 16.766 7.555 1 98.5 97 ILE A N 1
ATOM 809 C CA . ILE A 1 97 ? -11.203 15.555 6.797 1 98.5 97 ILE A CA 1
ATOM 810 C C . ILE A 1 97 ? -9.898 15.008 6.23 1 98.5 97 ILE A C 1
ATOM 812 O O . ILE A 1 97 ? -9.195 15.695 5.488 1 98.5 97 ILE A O 1
ATOM 816 N N . ILE A 1 98 ? -9.625 13.773 6.586 1 98 98 ILE A N 1
ATOM 817 C CA . ILE A 1 98 ? -8.312 13.25 6.238 1 98 98 ILE A CA 1
ATOM 818 C C . ILE A 1 98 ? -8.461 11.898 5.551 1 98 98 ILE A C 1
ATOM 820 O O . ILE A 1 98 ? -9.477 11.219 5.711 1 98 98 ILE A O 1
ATOM 824 N N . TRP A 1 99 ? -7.492 11.57 4.734 1 98.56 99 TRP A N 1
ATOM 825 C CA . TRP A 1 99 ? -7.359 10.242 4.137 1 98.56 99 TRP A CA 1
ATOM 826 C C . TRP A 1 99 ? -6.316 9.414 4.879 1 98.56 99 TRP A C 1
ATOM 828 O O . TRP A 1 99 ? -5.168 9.312 4.438 1 98.56 99 TRP A O 1
ATOM 838 N N . GLY A 1 100 ? -6.758 8.75 5.902 1 97.25 100 GLY A N 1
ATOM 839 C CA . GLY A 1 100 ? -5.84 8.109 6.824 1 97.25 100 GLY A CA 1
ATOM 840 C C . GLY A 1 100 ? -5.277 9.055 7.867 1 97.25 100 GLY A C 1
ATOM 841 O O . GLY A 1 100 ? -5.145 10.25 7.617 1 97.25 100 GLY A O 1
ATOM 842 N N . THR A 1 101 ? -4.742 8.602 8.922 1 96.5 101 THR A N 1
ATOM 843 C CA . THR A 1 101 ? -4.344 9.445 10.047 1 96.5 101 THR A CA 1
ATOM 844 C C . THR A 1 101 ? -2.861 9.797 9.953 1 96.5 101 THR A C 1
ATOM 846 O O . THR A 1 101 ? -2.357 10.586 10.758 1 96.5 101 THR A O 1
ATOM 849 N N . VAL A 1 102 ? -2.201 9.281 8.977 1 96.56 102 VAL A N 1
ATOM 850 C CA . VAL A 1 102 ? -0.759 9.477 8.867 1 96.56 102 VAL A CA 1
ATOM 851 C C . VAL A 1 102 ? -0.441 10.961 8.734 1 96.56 102 VAL A C 1
ATOM 853 O O . VAL A 1 102 ? 0.481 11.469 9.375 1 96.56 102 VAL A O 1
ATOM 856 N N . ASP A 1 103 ? -1.233 11.641 7.945 1 97.69 103 ASP A N 1
ATOM 857 C CA . ASP A 1 103 ? -0.976 13.062 7.723 1 97.69 103 ASP A CA 1
ATOM 858 C C . ASP A 1 103 ? -1.136 13.859 9.016 1 97.69 103 ASP A C 1
ATOM 860 O O . ASP A 1 103 ? -0.368 14.789 9.273 1 97.69 103 ASP A O 1
ATOM 864 N N . LEU A 1 104 ? -2.143 13.57 9.703 1 97.06 104 LEU A N 1
ATOM 865 C CA . LEU A 1 104 ? -2.352 14.242 10.977 1 97.06 104 LEU A CA 1
ATOM 866 C C . LEU A 1 104 ? -1.188 13.984 11.93 1 97.06 104 LEU A C 1
ATOM 868 O O . LEU A 1 104 ? -0.68 14.914 12.562 1 97.06 104 LEU A O 1
ATOM 872 N N . LYS A 1 105 ? -0.743 12.781 12.008 1 96.31 105 LYS A N 1
ATOM 873 C CA . LYS A 1 105 ? 0.382 12.398 12.859 1 96.31 105 LYS A CA 1
ATOM 874 C C . LYS A 1 105 ? 1.648 13.156 12.469 1 96.31 105 LYS A C 1
ATOM 876 O O . LYS A 1 105 ? 2.33 13.719 13.32 1 96.31 105 LYS A O 1
ATOM 881 N N . GLU A 1 106 ? 1.902 13.172 11.195 1 96.56 106 GLU A N 1
ATOM 882 C CA . GLU A 1 106 ? 3.125 13.812 10.727 1 96.56 106 GLU A CA 1
ATOM 883 C C . GLU A 1 106 ? 3.043 15.328 10.875 1 96.56 106 GLU A C 1
ATOM 885 O O . GLU A 1 106 ? 4.055 15.984 11.133 1 96.56 106 GLU A O 1
ATOM 890 N N . LEU A 1 107 ? 1.852 15.867 10.664 1 97.94 107 LEU A N 1
ATOM 891 C CA . LEU A 1 107 ? 1.676 17.297 10.906 1 97.94 107 LEU A CA 1
ATOM 892 C C . LEU A 1 107 ? 2.068 17.656 12.336 1 97.94 107 LEU A C 1
ATOM 894 O O . LEU A 1 107 ? 2.869 18.562 12.555 1 97.94 107 LEU A O 1
ATOM 898 N N . TYR A 1 108 ? 1.592 16.906 13.273 1 96.5 108 TYR A N 1
ATOM 899 C CA . TYR A 1 108 ? 1.891 17.156 14.68 1 96.5 108 TYR A CA 1
ATOM 900 C C . TYR A 1 108 ? 3.377 16.969 14.961 1 96.5 108 TYR A C 1
ATOM 902 O O . TYR A 1 108 ? 3.986 17.781 15.664 1 96.5 108 TYR A O 1
ATOM 910 N N . LYS A 1 109 ? 3.961 15.945 14.414 1 95.75 109 LYS A N 1
ATOM 911 C CA . LYS A 1 109 ? 5.379 15.688 14.641 1 95.75 109 LYS A CA 1
ATOM 912 C C . LYS A 1 109 ? 6.238 16.844 14.148 1 95.75 109 LYS A C 1
ATOM 914 O O . LYS A 1 109 ? 7.18 17.266 14.828 1 95.75 109 LYS A O 1
ATOM 919 N N . ASN A 1 110 ? 5.879 17.312 12.961 1 97.44 110 ASN A N 1
ATOM 920 C CA . ASN A 1 110 ? 6.625 18.453 12.43 1 97.44 110 ASN A CA 1
ATOM 921 C C . ASN A 1 110 ? 6.43 19.703 13.297 1 97.44 110 ASN A C 1
ATOM 923 O O . ASN A 1 110 ? 7.391 20.406 13.594 1 97.44 110 ASN A O 1
ATOM 927 N N . ILE A 1 111 ? 5.23 19.969 13.719 1 97.19 111 ILE A N 1
ATOM 928 C CA . ILE A 1 111 ? 4.922 21.125 14.555 1 97.19 111 ILE A CA 1
ATOM 929 C C . ILE A 1 111 ? 5.719 21.047 15.859 1 97.19 111 ILE A C 1
ATOM 931 O O . ILE A 1 111 ? 6.348 22.016 16.266 1 97.19 111 ILE A O 1
ATOM 935 N N . LEU A 1 112 ? 5.742 19.891 16.422 1 94.38 112 LEU A N 1
ATOM 936 C CA . LEU A 1 112 ? 6.43 19.703 17.703 1 94.38 112 LEU A CA 1
ATOM 937 C C . LEU A 1 112 ? 7.941 19.797 17.516 1 94.38 112 LEU A C 1
ATOM 939 O O . LEU A 1 112 ? 8.633 20.391 18.344 1 94.38 112 LEU A O 1
ATOM 943 N N . TYR A 1 113 ? 8.422 19.219 16.453 1 95 113 TYR A N 1
ATOM 944 C CA . TYR A 1 113 ? 9.852 19.25 16.172 1 95 113 TYR A CA 1
ATOM 945 C C . TYR A 1 113 ? 10.352 20.688 16.062 1 95 113 TYR A C 1
ATOM 947 O O . TYR A 1 113 ? 11.422 21.016 16.578 1 95 113 TYR A O 1
ATOM 955 N N . PHE A 1 114 ? 9.555 21.531 15.453 1 96.25 114 PHE A N 1
ATOM 956 C CA . PHE A 1 114 ? 9.961 22.906 15.227 1 96.25 114 PHE A CA 1
ATOM 957 C C . PHE A 1 114 ? 9.461 23.812 16.344 1 96.25 114 PHE A C 1
ATOM 959 O O . PHE A 1 114 ? 9.5 25.047 16.219 1 96.25 114 PHE A O 1
ATOM 966 N N . GLU A 1 115 ? 8.914 23.219 17.391 1 94.62 115 GLU A N 1
ATOM 967 C CA . GLU A 1 115 ? 8.508 23.906 18.609 1 94.62 115 GLU A CA 1
ATOM 968 C C . GLU A 1 115 ? 7.453 24.969 18.312 1 94.62 115 GLU A C 1
ATOM 970 O O . GLU A 1 115 ? 7.555 26.094 18.797 1 94.62 115 GLU A O 1
ATOM 975 N N . LEU A 1 116 ? 6.5 24.6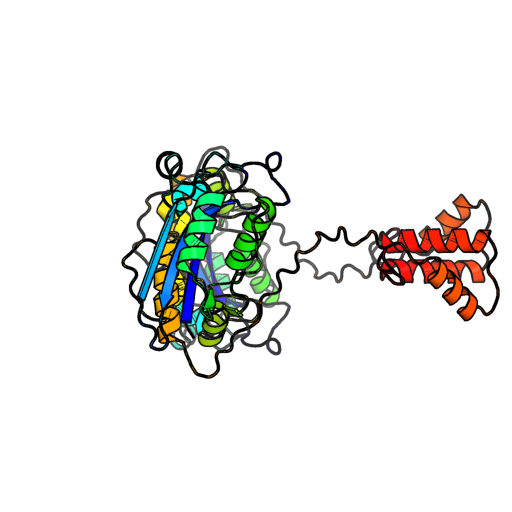25 17.5 1 95.56 116 LEU A N 1
ATOM 976 C CA . LEU A 1 116 ? 5.391 25.5 17.156 1 95.56 116 LEU A CA 1
ATOM 977 C C . LEU A 1 116 ? 4.164 25.203 18 1 95.56 116 LEU A C 1
ATOM 979 O O . LEU A 1 116 ? 4.02 24.094 18.516 1 95.56 116 LEU A O 1
ATOM 983 N N . PRO A 1 117 ? 3.307 26.156 18.219 1 93.5 117 PRO A N 1
ATOM 984 C CA . PRO A 1 117 ? 2.131 25.953 19.078 1 93.5 117 PRO A CA 1
ATOM 985 C C . PRO A 1 117 ? 1.071 25.062 18.406 1 93.5 117 PRO A C 1
ATOM 987 O O . PRO A 1 117 ? 0.842 25.172 17.203 1 93.5 117 PRO A O 1
ATOM 990 N N . ILE A 1 118 ? 0.437 24.203 19.188 1 92.56 118 ILE A N 1
ATOM 991 C CA . ILE A 1 118 ? -0.567 23.297 18.656 1 92.56 118 ILE A CA 1
ATOM 992 C C . ILE A 1 118 ? -1.939 23.641 19.219 1 92.56 118 ILE A C 1
ATOM 994 O O . ILE A 1 118 ? -2.945 23.016 18.859 1 92.56 118 ILE A O 1
ATOM 998 N N . GLU A 1 119 ? -2.104 24.562 20.094 1 88.5 119 GLU A N 1
ATOM 999 C CA . GLU A 1 119 ? -3.309 24.859 20.859 1 88.5 119 GLU A CA 1
ATOM 1000 C C . GLU A 1 119 ? -4.469 25.25 19.953 1 88.5 119 GLU A C 1
ATOM 1002 O O . GLU A 1 119 ? -5.625 24.922 20.234 1 88.5 119 GLU A O 1
ATOM 1007 N N . ASN A 1 120 ? -4.148 25.922 18.859 1 91.19 120 ASN A N 1
ATOM 1008 C CA . ASN A 1 120 ? -5.203 26.438 18 1 91.19 120 ASN A CA 1
ATOM 1009 C C . ASN A 1 120 ? -5.473 25.516 16.812 1 91.19 120 ASN A C 1
ATOM 1011 O O . ASN A 1 120 ? -6.289 25.828 15.945 1 91.19 120 ASN A O 1
ATOM 1015 N N . LEU A 1 121 ? -4.797 24.391 16.75 1 94.56 121 LEU A N 1
ATOM 1016 C CA . LEU A 1 121 ? -5.086 23.422 15.703 1 94.56 121 LEU A CA 1
ATOM 1017 C C . LEU A 1 121 ? -6.43 22.734 15.953 1 94.56 121 LEU A C 1
ATOM 1019 O O . LEU A 1 121 ? -6.754 22.391 17.094 1 94.56 121 LEU A O 1
ATOM 1023 N N . PRO A 1 122 ? -7.184 22.562 14.867 1 95.5 122 PRO A N 1
ATOM 1024 C CA . PRO A 1 122 ? -8.43 21.828 15.047 1 95.5 122 PRO A CA 1
ATOM 1025 C C . PRO A 1 122 ? -8.219 20.438 15.641 1 95.5 122 PRO A C 1
ATOM 1027 O O . PRO A 1 122 ? -7.281 19.734 15.25 1 95.5 122 PRO A O 1
ATOM 1030 N N . LYS A 1 123 ? -9.109 20.031 16.531 1 93.5 123 LYS A N 1
ATOM 1031 C CA . LYS A 1 123 ? -8.945 18.75 17.219 1 93.5 123 LYS A CA 1
ATOM 1032 C C . LYS A 1 123 ? -9.859 17.688 16.625 1 93.5 123 LYS A C 1
ATOM 1034 O O . LYS A 1 123 ? -9.633 16.484 16.812 1 93.5 123 LYS A O 1
ATOM 1039 N N . LEU A 1 124 ? -10.883 18.141 15.969 1 96.75 124 LEU A N 1
ATOM 1040 C CA . LEU A 1 124 ? -11.836 17.203 15.383 1 96.75 124 LEU A CA 1
ATOM 1041 C C . LEU A 1 124 ? -11.383 16.766 13.992 1 96.75 124 LEU A C 1
ATOM 1043 O O . LEU A 1 124 ? -10.859 17.562 13.219 1 96.75 124 LEU A O 1
ATOM 1047 N N . TYR A 1 125 ? -11.578 15.484 13.766 1 97.94 125 TYR A N 1
ATOM 1048 C CA . TYR A 1 125 ? -11.258 15 12.43 1 97.94 125 TYR A CA 1
ATOM 1049 C C . TYR A 1 125 ? -12.203 13.875 12.016 1 97.94 125 TYR A C 1
ATOM 1051 O O . TYR A 1 125 ? -12.82 13.234 12.867 1 97.94 125 TYR A O 1
ATOM 1059 N N . ILE A 1 126 ? -12.367 13.711 10.766 1 97.94 126 ILE A N 1
ATOM 1060 C CA . ILE A 1 126 ? -13.039 12.578 10.133 1 97.94 126 ILE A CA 1
ATOM 1061 C C . ILE A 1 126 ? -12.07 11.859 9.195 1 97.94 126 ILE A C 1
ATOM 1063 O O . ILE A 1 126 ? -11.508 12.477 8.289 1 97.94 126 ILE A O 1
ATOM 1067 N N . ASP A 1 127 ? -11.82 10.609 9.469 1 98.19 127 ASP A N 1
ATOM 1068 C CA . ASP A 1 127 ? -11.031 9.773 8.57 1 98.19 127 ASP A CA 1
ATOM 1069 C C . ASP A 1 127 ? -11.898 9.188 7.457 1 98.19 127 ASP A C 1
ATOM 1071 O O . ASP A 1 127 ? -12.398 8.07 7.578 1 98.19 127 ASP A O 1
ATOM 1075 N N . ILE A 1 128 ? -12.016 9.891 6.352 1 98.5 128 ILE A N 1
ATOM 1076 C CA . ILE A 1 128 ? -12.938 9.508 5.289 1 98.5 128 ILE A CA 1
ATOM 1077 C C . ILE A 1 128 ? -12.422 8.266 4.578 1 98.5 128 ILE A C 1
ATOM 1079 O O . ILE A 1 128 ? -13.18 7.562 3.904 1 98.5 128 ILE A O 1
ATOM 1083 N N . GLN A 1 129 ? -11.141 7.957 4.699 1 98.5 129 GLN A N 1
ATOM 1084 C CA . GLN A 1 129 ? -10.641 6.703 4.156 1 98.5 129 GLN A CA 1
ATOM 1085 C C . GLN A 1 129 ? -11.273 5.504 4.855 1 98.5 129 GLN A C 1
ATOM 1087 O O . GLN A 1 129 ? -11.594 4.5 4.211 1 98.5 129 GLN A O 1
ATOM 1092 N N . ASP A 1 130 ? -11.344 5.613 6.168 1 97.5 130 ASP A N 1
ATOM 1093 C CA . ASP A 1 130 ? -11.977 4.547 6.941 1 97.5 130 ASP A CA 1
ATOM 1094 C C . ASP A 1 130 ? -13.406 4.305 6.48 1 97.5 130 ASP A C 1
ATOM 1096 O O . ASP A 1 130 ? -13.812 3.16 6.262 1 97.5 130 ASP A O 1
ATOM 1100 N N . TYR A 1 131 ? -14.109 5.32 6.277 1 97.62 131 TYR A N 1
ATOM 1101 C CA . TYR A 1 131 ? -15.492 5.219 5.828 1 97.62 131 TYR A CA 1
ATOM 1102 C C . TYR A 1 131 ? -15.562 4.664 4.41 1 97.62 131 TYR A C 1
ATOM 1104 O O . TYR A 1 131 ? -16.438 3.844 4.098 1 97.62 131 TYR A O 1
ATOM 1112 N N . ALA A 1 132 ? -14.664 5.117 3.58 1 97.81 132 ALA A N 1
ATOM 1113 C CA . ALA A 1 132 ? -14.617 4.598 2.217 1 97.81 132 ALA A CA 1
ATOM 1114 C C . ALA A 1 132 ? -14.328 3.1 2.211 1 97.81 132 ALA A C 1
ATOM 1116 O O . ALA A 1 132 ? -14.953 2.346 1.456 1 97.81 132 ALA A O 1
ATOM 1117 N N . SER A 1 133 ? -13.414 2.695 3.059 1 96.94 133 SER A N 1
ATOM 1118 C CA . SER A 1 133 ? -13.055 1.284 3.141 1 96.94 133 SER A CA 1
ATOM 1119 C C . SER A 1 133 ? -14.25 0.435 3.57 1 96.94 133 SER A C 1
ATOM 1121 O O . SER A 1 133 ? -14.469 -0.653 3.033 1 96.94 133 SER A O 1
ATOM 1123 N N . LYS A 1 134 ? -14.984 0.935 4.473 1 94.75 134 LYS A N 1
ATOM 1124 C CA . LYS A 1 134 ? -16.188 0.248 4.914 1 94.75 134 LYS A CA 1
ATOM 1125 C C . LYS A 1 134 ? -17.25 0.243 3.82 1 94.75 134 LYS A C 1
ATOM 1127 O O . LYS A 1 134 ? -17.938 -0.764 3.611 1 94.75 134 LYS A O 1
ATOM 1132 N N . TYR A 1 135 ? -17.359 1.378 3.178 1 95.62 135 TYR A N 1
ATOM 1133 C CA . TYR A 1 135 ? -18.328 1.528 2.102 1 95.62 135 TYR A CA 1
ATOM 1134 C C . TYR A 1 135 ? -18.094 0.489 1.011 1 95.62 135 TYR A C 1
ATOM 1136 O O . TYR A 1 135 ? -19.047 -0.111 0.505 1 95.62 135 TYR A O 1
ATOM 1144 N N . PHE A 1 136 ? -16.875 0.207 0.708 1 94.62 136 PHE A N 1
ATOM 1145 C CA . PHE A 1 136 ? -16.547 -0.73 -0.359 1 94.62 136 PHE A CA 1
ATOM 1146 C C . PHE A 1 136 ? -16.328 -2.131 0.201 1 94.62 136 PHE A C 1
ATOM 1148 O O . PHE A 1 136 ? -15.844 -3.018 -0.504 1 94.62 136 PHE A O 1
ATOM 1155 N N . LYS A 1 137 ? -16.547 -2.32 1.494 1 91.5 137 LYS A N 1
ATOM 1156 C CA . LYS A 1 137 ? -16.547 -3.615 2.17 1 91.5 137 LYS A CA 1
ATOM 1157 C C . LYS A 1 137 ? -15.188 -4.301 2.043 1 91.5 137 LYS A C 1
ATOM 1159 O O . LYS A 1 137 ? -15.109 -5.473 1.674 1 91.5 137 LYS A O 1
ATOM 1164 N N . LEU A 1 138 ? -14.219 -3.537 2.309 1 92.5 138 LEU A N 1
ATOM 1165 C CA . LEU A 1 138 ? -12.891 -4.137 2.35 1 92.5 138 LEU A CA 1
ATOM 1166 C C . LEU A 1 138 ? -12.766 -5.109 3.518 1 92.5 138 LEU A C 1
ATOM 1168 O O . LEU A 1 138 ? -13.422 -4.938 4.547 1 92.5 138 LEU A O 1
ATOM 1172 N N . PRO A 1 139 ? -11.906 -6.129 3.275 1 84.06 139 PRO A N 1
ATOM 1173 C CA . PRO A 1 139 ? -11.656 -7.016 4.41 1 84.06 139 PRO A CA 1
ATOM 1174 C C . PRO A 1 139 ? -11.07 -6.285 5.613 1 84.06 139 PRO A C 1
ATOM 1176 O O . PRO A 1 139 ? -10.461 -5.223 5.461 1 84.06 139 PRO A O 1
ATOM 1179 N N . SER A 1 140 ? -11.211 -6.902 6.758 1 81.25 140 SER A N 1
ATOM 1180 C CA . SER A 1 140 ? -10.734 -6.297 8 1 81.25 140 SER A CA 1
ATOM 1181 C C . SER A 1 140 ? -9.242 -6.016 7.941 1 81.25 140 SER A C 1
ATOM 1183 O O . SER A 1 140 ? -8.461 -6.848 7.465 1 81.25 140 SER A O 1
ATOM 1185 N N . GLY A 1 141 ? -8.898 -4.824 8.414 1 83.75 141 GLY A N 1
ATOM 1186 C CA . GLY A 1 141 ? -7.492 -4.457 8.477 1 83.75 141 GLY A CA 1
ATOM 1187 C C . GLY A 1 141 ? -6.977 -3.836 7.195 1 83.75 141 GLY A C 1
ATOM 1188 O O . GLY A 1 141 ? -5.848 -3.346 7.148 1 83.75 141 GLY A O 1
ATOM 1189 N N . LYS A 1 142 ? -7.762 -3.91 6.129 1 89.25 142 LYS A N 1
ATOM 1190 C CA . LYS A 1 142 ? -7.348 -3.316 4.859 1 89.25 142 LYS A CA 1
ATOM 1191 C C . LYS A 1 142 ? -7.957 -1.928 4.676 1 89.25 142 LYS A C 1
ATOM 1193 O O . LYS A 1 142 ? -9.039 -1.644 5.199 1 89.25 142 LYS A O 1
ATOM 1198 N N . ARG A 1 143 ? -7.195 -1.104 3.945 1 95.56 143 ARG A N 1
ATOM 1199 C CA . ARG A 1 143 ? -7.648 0.249 3.637 1 95.56 143 ARG A CA 1
ATOM 1200 C C . ARG A 1 143 ? -7.527 0.54 2.145 1 95.56 143 ARG A C 1
ATOM 1202 O O . ARG A 1 143 ? -6.547 0.152 1.508 1 95.56 143 ARG A O 1
ATOM 1209 N N . ILE A 1 144 ? -8.555 1.184 1.646 1 97.19 144 ILE A N 1
ATOM 1210 C CA . ILE A 1 144 ? -8.562 1.479 0.218 1 97.19 144 ILE A CA 1
ATOM 1211 C C . ILE A 1 144 ? -7.648 2.67 -0.066 1 97.19 144 ILE A C 1
ATOM 1213 O O . ILE A 1 144 ? -7.629 3.641 0.692 1 97.19 144 ILE A O 1
ATOM 1217 N N . GLY A 1 145 ? -6.875 2.59 -1.133 1 97.25 145 GLY A N 1
ATOM 1218 C CA . GLY A 1 145 ? -6.078 3.727 -1.567 1 97.25 145 GLY A CA 1
ATOM 1219 C C . GLY A 1 145 ? -6.895 4.793 -2.27 1 97.25 145 GLY A C 1
ATOM 1220 O O . GLY A 1 145 ? -7.984 4.516 -2.777 1 97.25 145 GLY A O 1
ATOM 1221 N N . LEU A 1 146 ? -6.352 5.957 -2.342 1 98.25 146 LEU A N 1
ATOM 1222 C CA . LEU A 1 146 ? -7.047 7.094 -2.934 1 98.25 146 LEU A CA 1
ATOM 1223 C C . LEU A 1 146 ? -7.387 6.824 -4.395 1 98.25 146 LEU A C 1
ATOM 1225 O O . LEU A 1 146 ? -8.531 7.02 -4.816 1 98.25 146 LEU A O 1
ATOM 1229 N N . LYS A 1 147 ? -6.43 6.336 -5.129 1 96.56 147 LYS A N 1
ATOM 1230 C CA . LYS A 1 147 ? -6.633 6.09 -6.555 1 96.56 147 LYS A CA 1
ATOM 1231 C C . LYS A 1 147 ? -7.758 5.082 -6.785 1 96.56 147 LYS A C 1
ATOM 1233 O O . LYS A 1 147 ? -8.633 5.305 -7.625 1 96.56 147 LYS A O 1
ATOM 1238 N N . ASN A 1 148 ? -7.727 3.986 -6.047 1 96.12 148 ASN A N 1
ATOM 1239 C CA . ASN A 1 148 ? -8.758 2.961 -6.195 1 96.12 148 ASN A CA 1
ATOM 1240 C C . ASN A 1 148 ? -10.133 3.494 -5.824 1 96.12 148 ASN A C 1
ATOM 1242 O O . ASN A 1 148 ? -11.125 3.186 -6.496 1 96.12 148 ASN A O 1
ATOM 1246 N N . ALA A 1 149 ? -10.188 4.262 -4.805 1 97.94 149 ALA A N 1
ATOM 1247 C CA . ALA A 1 149 ? -11.461 4.84 -4.391 1 97.94 149 ALA A CA 1
ATOM 1248 C C . ALA A 1 149 ? -12.047 5.723 -5.492 1 97.94 149 ALA A C 1
ATOM 1250 O O . ALA A 1 149 ? -13.25 5.668 -5.77 1 97.94 149 ALA A O 1
ATOM 1251 N N . LEU A 1 150 ? -11.148 6.52 -6.098 1 98 150 LEU A N 1
ATOM 1252 C CA . LEU A 1 150 ? -11.586 7.375 -7.195 1 98 150 LEU A CA 1
ATOM 1253 C C . LEU A 1 150 ? -12.133 6.543 -8.344 1 98 150 LEU A C 1
ATOM 1255 O O . LEU A 1 150 ? -13.188 6.859 -8.906 1 98 150 LEU A O 1
ATOM 1259 N N . ASP A 1 151 ? -11.461 5.504 -8.602 1 95.44 151 ASP A N 1
A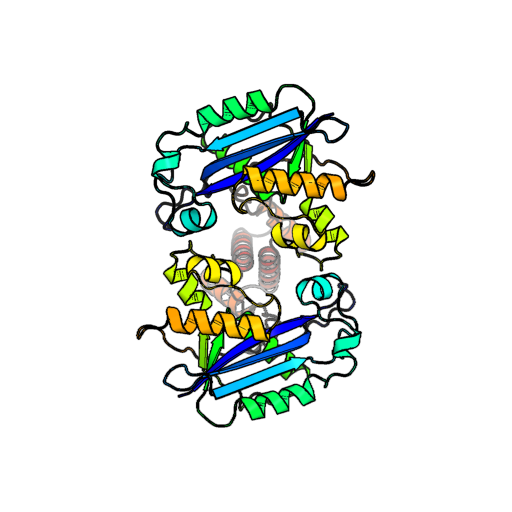TOM 1260 C CA . ASP A 1 151 ? -11.883 4.609 -9.672 1 95.44 151 ASP A CA 1
ATOM 1261 C C . ASP A 1 151 ? -13.234 3.973 -9.367 1 95.44 151 ASP A C 1
ATOM 1263 O O . ASP A 1 151 ? -14.141 3.98 -10.203 1 95.44 151 ASP A O 1
ATOM 1267 N N . PHE A 1 152 ? -13.359 3.49 -8.148 1 96.19 152 PHE A N 1
ATOM 1268 C CA . PHE A 1 152 ? -14.57 2.795 -7.738 1 96.19 152 PHE A CA 1
ATOM 1269 C C . PHE A 1 152 ? -15.773 3.738 -7.762 1 96.19 152 PHE A C 1
ATOM 1271 O O . PHE A 1 152 ? -16.891 3.316 -8.047 1 96.19 152 PHE A O 1
ATOM 1278 N N . LEU A 1 153 ? -15.555 4.996 -7.523 1 97.5 153 LEU A N 1
ATOM 1279 C CA . LEU A 1 153 ? -16.625 5.984 -7.461 1 97.5 153 LEU A CA 1
ATOM 1280 C C . LEU A 1 153 ? -16.812 6.676 -8.812 1 97.5 153 LEU A C 1
ATOM 1282 O O . LEU A 1 153 ? -17.609 7.605 -8.93 1 97.5 153 LEU A O 1
ATOM 1286 N N . ASN A 1 154 ? -16.016 6.305 -9.781 1 96.62 154 ASN A N 1
ATOM 1287 C CA . ASN A 1 154 ? -16.062 6.859 -11.125 1 96.62 154 ASN A CA 1
ATOM 1288 C C . ASN A 1 154 ? -15.789 8.359 -11.125 1 96.62 154 ASN A C 1
ATOM 1290 O O . ASN A 1 154 ? -16.484 9.125 -11.797 1 96.62 154 ASN A O 1
ATOM 1294 N N . ILE A 1 155 ? -14.914 8.734 -10.25 1 97.12 155 ILE A N 1
ATOM 1295 C CA . ILE A 1 155 ? -14.438 10.109 -10.242 1 97.12 155 ILE A CA 1
ATOM 1296 C C . ILE A 1 155 ? -13.227 10.242 -11.164 1 97.12 155 ILE A C 1
ATOM 1298 O O . ILE A 1 155 ? -12.227 9.539 -10.984 1 97.12 155 ILE A O 1
ATOM 1302 N N . SER A 1 156 ? -13.273 11.094 -12.078 1 95.62 156 SER A N 1
ATOM 1303 C CA . SER A 1 156 ? -12.203 11.25 -13.062 1 95.62 156 SER A CA 1
ATOM 1304 C C . SER A 1 156 ? -10.977 11.898 -12.438 1 95.62 156 SER A C 1
ATOM 1306 O O . SER A 1 156 ? -11.094 12.82 -11.633 1 95.62 156 SER A O 1
ATOM 1308 N N . ILE A 1 157 ? -9.898 11.414 -12.867 1 93.88 157 ILE A N 1
ATOM 1309 C CA . ILE A 1 157 ? -8.633 11.992 -12.438 1 93.88 157 ILE A CA 1
ATOM 1310 C C . ILE A 1 157 ? -8.086 12.906 -13.531 1 93.88 157 ILE A C 1
ATOM 1312 O O . ILE A 1 157 ? -7.672 12.445 -14.594 1 93.88 157 ILE A O 1
ATOM 1316 N N . SER A 1 158 ? -8.133 14.125 -13.258 1 93.56 158 SER A N 1
ATOM 1317 C CA . SER A 1 158 ? -7.684 15.102 -14.242 1 93.56 158 SER A CA 1
ATOM 1318 C C . SER A 1 158 ? -6.289 15.617 -13.914 1 93.56 158 SER A C 1
ATOM 1320 O O . SER A 1 158 ? -5.559 16.062 -14.805 1 93.56 158 SER A O 1
ATOM 1322 N N . ASP A 1 159 ? -6 15.617 -12.656 1 94.25 159 ASP A N 1
ATOM 1323 C CA . ASP A 1 159 ? -4.711 16.125 -12.188 1 94.25 159 ASP A CA 1
ATOM 1324 C C . ASP A 1 159 ? -3.883 15.008 -11.555 1 94.25 159 ASP A C 1
ATOM 1326 O O . ASP A 1 159 ? -4.426 13.977 -11.133 1 94.25 159 ASP A O 1
ATOM 1330 N N . GLU A 1 160 ? -2.66 15.25 -11.5 1 94 160 GLU A N 1
ATOM 1331 C CA . GLU A 1 160 ? -1.72 14.227 -11.047 1 94 160 GLU A CA 1
ATOM 1332 C C . GLU A 1 160 ? -1.936 13.883 -9.578 1 94 160 GLU A C 1
ATOM 1334 O O . GLU A 1 160 ? -2.184 14.773 -8.758 1 94 160 GLU A O 1
ATOM 1339 N N . LEU A 1 161 ? -1.814 12.578 -9.32 1 96 161 LEU A N 1
ATOM 1340 C CA . LEU A 1 161 ? -1.794 12.125 -7.934 1 96 161 LEU A CA 1
ATOM 1341 C C . LEU A 1 161 ? -0.421 12.344 -7.309 1 96 161 LEU A C 1
ATOM 1343 O O . LEU A 1 161 ? 0.545 12.648 -8.016 1 96 161 LEU A O 1
ATOM 1347 N N . HIS A 1 162 ? -0.313 12.297 -6 1 96.81 162 HIS A N 1
ATOM 1348 C CA . HIS A 1 162 ? 0.904 12.523 -5.23 1 96.81 162 HIS A CA 1
ATOM 1349 C C . HIS A 1 162 ? 1.296 14 -5.246 1 96.81 162 HIS A C 1
ATOM 1351 O O . HIS A 1 162 ? 2.479 14.336 -5.145 1 96.81 162 HIS A O 1
ATOM 1357 N N . ASP A 1 163 ? 0.398 14.781 -5.551 1 98.19 163 ASP A N 1
ATOM 1358 C CA . ASP A 1 163 ? 0.366 16.219 -5.254 1 98.19 163 ASP A CA 1
ATOM 1359 C C . ASP A 1 163 ? -0.606 16.516 -4.117 1 98.19 163 ASP A C 1
ATOM 1361 O O . ASP A 1 163 ? -1.783 16.156 -4.184 1 98.19 163 ASP A O 1
ATOM 1365 N N . ALA A 1 164 ? -0.077 17.156 -3.148 1 98.75 164 ALA A N 1
ATOM 1366 C CA . ALA A 1 164 ? -0.856 17.297 -1.921 1 98.75 164 ALA A CA 1
ATOM 1367 C C . ALA A 1 164 ? -2.176 18.016 -2.186 1 98.75 164 ALA A C 1
ATOM 1369 O O . ALA A 1 164 ? -3.215 17.641 -1.632 1 98.75 164 ALA A O 1
ATOM 1370 N N . PHE A 1 165 ? -2.133 19.047 -2.961 1 98.81 165 PHE A N 1
ATOM 1371 C CA . PHE A 1 165 ? -3.346 19.797 -3.246 1 98.81 165 PHE A CA 1
ATOM 1372 C C . PHE A 1 165 ? -4.328 18.969 -4.059 1 98.81 165 PHE A C 1
ATOM 1374 O O . PHE A 1 165 ? -5.52 18.922 -3.746 1 98.81 165 PHE A O 1
ATOM 1381 N N . ASN A 1 166 ? -3.852 18.328 -5.105 1 98.75 166 ASN A N 1
ATOM 1382 C CA . ASN A 1 166 ? -4.703 17.453 -5.91 1 98.75 166 ASN A CA 1
ATOM 1383 C C . ASN A 1 166 ? -5.312 16.344 -5.07 1 98.75 166 ASN A C 1
ATOM 1385 O O . ASN A 1 166 ? -6.5 16.047 -5.191 1 98.75 166 ASN A O 1
ATOM 1389 N N . ASP A 1 167 ? -4.473 15.695 -4.254 1 98.81 167 ASP A N 1
ATOM 1390 C CA . ASP A 1 167 ? -4.961 14.594 -3.426 1 98.81 167 ASP A CA 1
ATOM 1391 C C . ASP A 1 167 ? -6.027 15.078 -2.447 1 98.81 167 ASP A C 1
ATOM 1393 O O . ASP A 1 167 ? -7.012 14.375 -2.197 1 98.81 167 ASP A O 1
ATOM 1397 N N . ALA A 1 168 ? -5.844 16.297 -1.897 1 98.81 168 ALA A N 1
ATOM 1398 C CA . ALA A 1 168 ? -6.871 16.891 -1.041 1 98.81 168 ALA A CA 1
ATOM 1399 C C . ALA A 1 168 ? -8.156 17.141 -1.821 1 98.81 168 ALA A C 1
ATOM 1401 O O . ALA A 1 168 ? -9.258 16.906 -1.313 1 98.81 168 ALA A O 1
ATOM 1402 N N . TYR A 1 169 ? -7.996 17.625 -3.006 1 98.69 169 TYR A N 1
ATOM 1403 C CA . TYR A 1 169 ? -9.148 17.875 -3.865 1 98.69 169 TYR A CA 1
ATOM 1404 C C . TYR A 1 169 ? -9.93 16.594 -4.121 1 98.69 169 TYR A C 1
ATOM 1406 O O . TYR A 1 169 ? -11.156 16.562 -3.971 1 98.69 169 TYR A O 1
ATOM 1414 N N . TYR A 1 170 ? -9.234 15.57 -4.492 1 98.75 170 TYR A N 1
ATOM 1415 C CA . TYR A 1 170 ? -9.898 14.305 -4.773 1 98.75 170 TYR A CA 1
ATOM 1416 C C . TYR A 1 170 ? -10.547 13.734 -3.512 1 98.75 170 TYR A C 1
ATOM 1418 O O . TYR A 1 170 ? -11.625 13.148 -3.572 1 98.75 170 TYR A O 1
ATOM 1426 N N . THR A 1 171 ? -9.836 13.867 -2.398 1 98.81 171 THR A N 1
ATOM 1427 C CA . THR A 1 171 ? -10.422 13.453 -1.128 1 98.81 171 THR A CA 1
ATOM 1428 C C . THR A 1 171 ? -11.719 14.211 -0.865 1 98.81 171 THR A C 1
ATOM 1430 O O . THR A 1 171 ? -12.688 13.633 -0.367 1 98.81 171 THR A O 1
ATOM 1433 N N . THR A 1 172 ? -11.734 15.461 -1.219 1 98.69 172 THR A N 1
ATOM 1434 C CA . THR A 1 172 ? -12.938 16.281 -1.074 1 98.69 172 THR A CA 1
ATOM 1435 C C . THR A 1 172 ? -14.086 15.703 -1.896 1 98.69 172 THR A C 1
ATOM 1437 O O . THR A 1 172 ? -15.211 15.578 -1.405 1 98.69 172 THR A O 1
ATOM 1440 N N . GLU A 1 173 ? -13.797 15.367 -3.086 1 98.5 173 GLU A N 1
ATOM 1441 C CA . GLU A 1 173 ? -14.828 14.812 -3.959 1 98.5 173 GLU A CA 1
ATOM 1442 C C . GLU A 1 173 ? -15.375 13.5 -3.402 1 98.5 173 GLU A C 1
ATOM 1444 O O . GLU A 1 173 ? -16.578 13.242 -3.471 1 98.5 173 GLU A O 1
ATOM 1449 N N . ILE A 1 174 ? -14.492 12.688 -2.865 1 98.69 174 ILE A N 1
ATOM 1450 C CA . ILE A 1 174 ? -14.914 11.445 -2.242 1 98.69 174 ILE A CA 1
ATOM 1451 C C . ILE A 1 174 ? -15.789 11.742 -1.029 1 98.69 174 ILE A C 1
ATOM 1453 O O . ILE A 1 174 ? -16.828 11.109 -0.838 1 98.69 174 ILE A O 1
ATOM 1457 N N . PHE A 1 175 ? -15.344 12.734 -0.232 1 98.44 175 PHE A N 1
ATOM 1458 C CA . PHE A 1 175 ? -16.094 13.125 0.958 1 98.44 175 PHE A CA 1
ATOM 1459 C C . PHE A 1 175 ? -17.5 13.547 0.595 1 98.44 175 PHE A C 1
ATOM 1461 O O . PHE A 1 175 ? -18.469 13.07 1.199 1 98.44 175 PHE A O 1
ATOM 1468 N N . LYS A 1 176 ? -17.625 14.289 -0.425 1 98.12 176 LYS A N 1
ATOM 1469 C CA . LYS A 1 176 ? -18.938 14.773 -0.87 1 98.12 176 LYS A CA 1
ATOM 1470 C C . LYS A 1 176 ? -19.828 13.617 -1.303 1 98.12 176 LYS A C 1
ATOM 1472 O O . LYS A 1 176 ? -21.031 13.617 -1.028 1 98.12 176 LYS A O 1
ATOM 1477 N N . LYS A 1 177 ? -19.25 12.688 -1.907 1 97.56 177 LYS A N 1
ATOM 1478 C CA . LYS A 1 177 ? -20 11.57 -2.465 1 97.56 177 LYS A CA 1
ATOM 1479 C C . LYS A 1 177 ? -20.438 10.602 -1.371 1 97.56 177 LYS A C 1
ATOM 1481 O O . LYS A 1 177 ? -21.516 10.008 -1.448 1 97.56 177 LYS A O 1
ATOM 1486 N N . LEU A 1 178 ? -19.609 10.484 -0.347 1 97.69 178 LEU A N 1
ATOM 1487 C CA . LEU A 1 178 ? -19.844 9.43 0.632 1 97.69 178 LEU A CA 1
ATOM 1488 C C . LEU A 1 178 ? -20.484 9.992 1.895 1 97.69 178 LEU A C 1
ATOM 1490 O O . LEU A 1 178 ? -20.953 9.234 2.746 1 97.69 178 LEU A O 1
ATOM 1494 N N . TYR A 1 179 ? -20.516 11.227 2.035 1 96.19 179 TYR A N 1
ATOM 1495 C CA . TYR A 1 179 ? -20.969 11.828 3.277 1 96.19 179 TYR A CA 1
ATOM 1496 C C . TYR A 1 179 ? -22.406 11.422 3.578 1 96.19 179 TYR A C 1
ATOM 1498 O O . TYR A 1 179 ? -23.25 11.391 2.68 1 96.19 179 TYR A O 1
ATOM 1506 N N . ASN A 1 180 ? -22.688 11.094 4.754 1 95.38 180 ASN A N 1
ATOM 1507 C CA . ASN A 1 180 ? -24.031 10.859 5.281 1 95.38 180 ASN A CA 1
ATOM 1508 C C . ASN A 1 180 ? -24.094 11.125 6.781 1 95.38 180 ASN A C 1
ATOM 1510 O O . ASN A 1 180 ? -23.062 11.32 7.43 1 95.38 180 ASN A O 1
ATOM 1514 N N . ASP A 1 181 ? -25.219 11.047 7.383 1 93.5 181 ASP A N 1
ATOM 1515 C CA . ASP A 1 181 ? -25.469 11.484 8.75 1 93.5 181 ASP A CA 1
ATOM 1516 C C . ASP A 1 181 ? -24.797 10.555 9.758 1 93.5 181 ASP A C 1
ATOM 1518 O O . ASP A 1 181 ? -24.656 10.898 10.938 1 93.5 181 ASP A O 1
ATOM 1522 N N . SER A 1 182 ? -24.359 9.461 9.328 1 94.88 182 SER A N 1
ATOM 1523 C CA . SER A 1 182 ? -23.734 8.5 10.242 1 94.88 182 SER A CA 1
ATOM 1524 C C . SER A 1 182 ? -22.266 8.805 10.453 1 94.88 182 SER A C 1
ATOM 1526 O O . SER A 1 182 ? -21.625 8.266 11.359 1 94.88 182 SER A O 1
ATOM 1528 N N . ILE A 1 183 ? -21.734 9.617 9.633 1 96.19 183 ILE A N 1
ATOM 1529 C CA . ILE A 1 183 ? -20.344 9.992 9.75 1 96.19 183 ILE A CA 1
ATOM 1530 C C . ILE A 1 183 ? -20.156 10.93 10.938 1 96.19 183 ILE A C 1
ATOM 1532 O O . ILE A 1 183 ? -20.828 11.953 11.047 1 96.19 183 ILE A O 1
ATOM 1536 N N . GLU A 1 184 ? -19.25 10.555 11.836 1 95.94 184 GLU A N 1
ATOM 1537 C CA . GLU A 1 184 ? -19.016 11.312 13.062 1 95.94 184 GLU A CA 1
ATOM 1538 C C . GLU A 1 184 ? -17.562 11.734 13.18 1 95.94 184 GLU A C 1
ATOM 1540 O O . GLU A 1 184 ? -16.656 10.953 12.859 1 95.94 184 GLU A O 1
ATOM 1545 N N . ALA A 1 185 ? -17.406 12.961 13.648 1 96.5 185 ALA A N 1
ATOM 1546 C CA . ALA A 1 185 ? -16.062 13.453 13.914 1 96.5 185 ALA A CA 1
ATOM 1547 C C . ALA A 1 185 ? -15.516 12.875 15.219 1 96.5 185 ALA A C 1
ATOM 1549 O O . ALA A 1 185 ? -16.266 12.648 16.172 1 96.5 185 ALA A O 1
ATOM 1550 N N . LYS A 1 186 ? -14.227 12.641 15.234 1 96.88 186 LYS A N 1
ATOM 1551 C CA . LYS A 1 186 ? -13.508 12.195 16.422 1 96.88 186 LYS A CA 1
ATOM 1552 C C . LYS A 1 186 ? -12.5 13.25 16.891 1 96.88 186 LYS A C 1
ATOM 1554 O O . LYS A 1 186 ? -12.141 14.148 16.125 1 96.88 186 LYS A O 1
ATOM 1559 N N . THR A 1 187 ? -12.078 13.117 18.109 1 95.44 187 THR A N 1
ATOM 1560 C CA . THR A 1 187 ? -11.07 14.023 18.641 1 95.44 187 THR A CA 1
ATOM 1561 C C . THR A 1 187 ? -9.672 13.406 18.531 1 95.44 187 THR A C 1
ATOM 1563 O O . THR A 1 187 ? -9.469 12.25 18.891 1 95.44 187 THR A O 1
ATOM 1566 N N . TYR A 1 188 ? -8.852 14.148 17.859 1 93.06 188 TYR A N 1
ATOM 1567 C CA . TYR A 1 188 ? -7.488 13.664 17.719 1 93.06 188 TYR A CA 1
ATOM 1568 C C . TYR A 1 188 ? -6.672 13.945 18.969 1 93.06 188 TYR A C 1
ATOM 1570 O O . TYR A 1 188 ? -6.668 15.062 19.484 1 93.06 188 TYR A O 1
ATOM 1578 N N . SER A 1 189 ? -6.121 12.922 19.531 1 84.06 189 SER A N 1
ATOM 1579 C CA . SER A 1 189 ? -5.207 13.055 20.656 1 84.06 189 SER A CA 1
ATOM 1580 C C . SER A 1 189 ? -3.783 12.68 20.266 1 84.06 189 SER A C 1
ATOM 1582 O O . SER A 1 189 ? -3.523 11.547 19.859 1 84.06 189 SER A O 1
ATOM 1584 N N . HIS A 1 190 ? -3.125 13.695 19.875 1 74.44 190 HIS A N 1
ATOM 1585 C CA . HIS A 1 190 ? -1.737 13.414 19.516 1 74.44 190 HIS A CA 1
ATOM 1586 C C . HIS A 1 190 ? -0.975 12.836 20.703 1 74.44 190 HIS A C 1
ATOM 1588 O O . HIS A 1 190 ? -0.913 13.453 21.766 1 74.44 190 HIS A O 1
ATOM 1594 N N . ASN A 1 191 ? -1.38 11.781 21.062 1 55.38 191 ASN A N 1
ATOM 1595 C CA . ASN A 1 191 ? -0.604 11.234 22.172 1 55.38 191 ASN A CA 1
ATOM 1596 C C . ASN A 1 191 ? 0.891 11.484 21.984 1 55.38 191 ASN A C 1
ATOM 1598 O O . ASN A 1 191 ? 1.478 11.047 21 1 55.38 191 ASN A O 1
ATOM 1602 N N . THR A 1 192 ? 1.102 12.812 21.812 1 45.34 192 THR A N 1
ATOM 1603 C CA . THR A 1 192 ? 2.553 12.898 21.922 1 45.34 192 THR A CA 1
ATOM 1604 C C . THR A 1 192 ? 3.115 11.672 22.625 1 45.34 192 THR A C 1
ATOM 1606 O O . THR A 1 192 ? 2.805 11.43 23.797 1 45.34 192 THR A O 1
ATOM 1609 N N . ILE A 1 193 ? 2.914 10.781 21.891 1 38.84 193 ILE A N 1
ATOM 1610 C CA . ILE A 1 193 ? 3.713 9.719 22.5 1 38.84 193 ILE A CA 1
ATOM 1611 C C . ILE A 1 193 ? 4.895 10.328 23.25 1 38.84 193 ILE A C 1
ATOM 1613 O O . ILE A 1 193 ? 5.773 10.945 22.641 1 38.84 193 ILE A O 1
ATOM 1617 N N . ARG A 1 194 ? 4.656 11.148 24.109 1 36.16 194 ARG A N 1
ATOM 1618 C CA . ARG A 1 194 ? 5.828 11.125 24.984 1 36.16 194 ARG A CA 1
ATOM 1619 C C . ARG A 1 194 ? 6.641 9.859 24.781 1 36.16 194 ARG A C 1
ATOM 1621 O O . ARG A 1 194 ? 6.121 8.75 24.922 1 36.16 194 ARG A O 1
ATOM 1628 N N . ILE A 1 195 ? 7.078 9.836 23.469 1 35.62 195 ILE A N 1
ATOM 1629 C CA . ILE A 1 195 ? 8.109 8.836 23.688 1 35.62 195 ILE A CA 1
ATOM 1630 C C . ILE A 1 195 ? 8.398 8.711 25.188 1 35.62 195 ILE A C 1
ATOM 1632 O O . ILE A 1 195 ? 9.188 9.477 25.75 1 35.62 195 ILE A O 1
ATOM 1636 N N . LYS A 1 196 ? 7.391 9.078 25.844 1 34.69 196 LYS A N 1
ATOM 1637 C CA . LYS A 1 196 ? 7.77 8.664 27.188 1 34.69 196 LYS A CA 1
ATOM 1638 C C . LYS A 1 196 ? 8.461 7.305 27.172 1 34.69 196 LYS A C 1
ATOM 1640 O O . LYS A 1 196 ? 7.957 6.348 26.578 1 34.69 196 LYS A O 1
ATOM 1645 N N . SER A 1 197 ? 9.656 7.289 26.875 1 32.38 197 SER A N 1
ATOM 1646 C CA . SER A 1 197 ? 10.273 6.047 27.344 1 32.38 197 SER A CA 1
ATOM 1647 C C . SER A 1 197 ? 9.328 5.273 28.266 1 32.38 197 SER A C 1
ATOM 1649 O O . SER A 1 197 ? 8.695 5.855 29.141 1 32.38 197 SER A O 1
ATOM 1651 N N . GLU A 1 198 ? 8.156 4.613 27.609 1 36.19 198 GLU A N 1
ATOM 1652 C CA . GLU A 1 198 ? 7.504 3.83 28.656 1 36.19 198 GLU A CA 1
ATOM 1653 C C . GLU A 1 198 ? 8.242 3.957 29.984 1 36.19 198 GLU A C 1
ATOM 1655 O O . GLU A 1 198 ? 9.453 3.734 30.047 1 36.19 198 GLU A O 1
ATOM 1660 N N . PRO A 1 199 ? 7.828 4.918 30.656 1 36.81 199 PRO A N 1
ATOM 1661 C CA . PRO A 1 199 ? 8.641 4.926 31.875 1 36.81 199 PRO A CA 1
ATOM 1662 C C . PRO A 1 199 ? 9.258 3.562 32.188 1 36.81 199 PRO A C 1
ATOM 1664 O O . PRO A 1 199 ? 8.664 2.527 31.875 1 36.81 199 PRO A O 1
ATOM 1667 N N . LYS A 1 200 ? 10.453 3.496 32.031 1 41 200 LYS A N 1
ATOM 1668 C CA . LYS A 1 200 ? 11.023 2.26 32.562 1 41 200 LYS A CA 1
ATOM 1669 C C . LYS A 1 200 ? 10.086 1.632 33.594 1 41 200 LYS A C 1
ATOM 1671 O O . LYS A 1 200 ? 9.68 2.289 34.562 1 41 200 LYS A O 1
ATOM 1676 N N . LYS A 1 201 ? 9.148 0.993 33.094 1 48 201 LYS A N 1
ATOM 1677 C CA . LYS A 1 201 ? 8.461 0.227 34.125 1 48 201 LYS A CA 1
ATOM 1678 C C . LYS A 1 201 ? 9.461 -0.469 35.062 1 48 201 LYS A C 1
ATOM 1680 O O . LYS A 1 201 ? 10.438 -1.055 34.594 1 48 201 LYS A O 1
ATOM 1685 N N . ILE A 1 202 ? 9.391 -0.006 36.094 1 60.81 202 ILE A N 1
ATOM 1686 C CA . ILE A 1 202 ? 10.234 -0.69 37.062 1 60.81 202 ILE A CA 1
ATOM 1687 C C . ILE A 1 202 ? 9.516 -1.928 37.594 1 60.81 202 ILE A C 1
ATOM 1689 O O . ILE A 1 202 ? 8.297 -1.918 37.75 1 60.81 202 ILE A O 1
ATOM 1693 N N . ILE A 1 203 ? 10.094 -2.918 37.438 1 66.94 203 ILE A N 1
ATOM 1694 C CA . ILE A 1 203 ? 9.562 -4.137 38.031 1 66.94 203 ILE A CA 1
ATOM 1695 C C . ILE A 1 203 ? 9.164 -3.865 39.5 1 66.94 203 ILE A C 1
ATOM 1697 O O . ILE A 1 203 ? 9.969 -3.354 40.281 1 66.94 203 ILE A O 1
ATOM 1701 N N . ASP A 1 204 ? 7.996 -3.848 39.781 1 74.38 204 ASP A N 1
ATOM 1702 C CA . ASP A 1 204 ? 7.551 -3.77 41.156 1 74.38 204 ASP A CA 1
ATOM 1703 C C . ASP A 1 204 ? 7.957 -5.02 41.938 1 74.38 204 ASP A C 1
ATOM 1705 O O . ASP A 1 204 ? 7.109 -5.859 42.25 1 74.38 204 ASP A O 1
ATOM 1709 N N . TYR A 1 205 ? 9.164 -5.062 42.219 1 80.5 205 TYR A N 1
ATOM 1710 C CA . TYR A 1 205 ? 9.68 -6.219 42.938 1 80.5 205 TYR A CA 1
ATOM 1711 C C . TYR A 1 205 ? 9.016 -6.355 44.312 1 80.5 205 TYR A C 1
ATOM 1713 O O . TYR A 1 205 ? 8.797 -7.469 44.812 1 80.5 205 TYR A O 1
ATOM 1721 N N . ASP A 1 206 ? 8.688 -5.207 44.812 1 80.69 206 ASP A N 1
ATOM 1722 C CA . ASP A 1 206 ? 8.047 -5.246 46.125 1 80.69 206 ASP A CA 1
ATOM 1723 C C . ASP A 1 206 ? 6.691 -5.949 46.031 1 80.69 206 ASP A C 1
ATOM 1725 O O . ASP A 1 206 ? 6.379 -6.797 46.875 1 80.69 206 ASP A O 1
ATOM 1729 N N . GLY A 1 207 ? 5.988 -5.484 45.094 1 79.19 207 GLY A N 1
ATOM 1730 C CA . GLY A 1 207 ? 4.711 -6.152 44.906 1 79.19 207 GLY A CA 1
ATOM 1731 C C . GLY A 1 207 ? 4.852 -7.633 44.594 1 79.19 207 GLY A C 1
ATOM 1732 O O . GLY A 1 207 ? 4.086 -8.453 45.094 1 79.19 207 GLY A O 1
ATOM 1733 N N . LEU A 1 208 ? 5.75 -7.941 43.875 1 82.25 208 LEU A N 1
ATOM 1734 C CA . LEU A 1 208 ? 6.062 -9.328 43.531 1 82.25 208 LEU A CA 1
ATOM 1735 C C . LEU A 1 208 ? 6.391 -10.133 44.781 1 82.25 208 LEU A C 1
ATOM 1737 O O . LEU A 1 208 ? 5.848 -11.227 44.969 1 82.25 208 LEU A O 1
ATOM 1741 N N . ILE A 1 209 ? 7.227 -9.625 45.656 1 87 209 ILE A N 1
ATOM 1742 C CA . ILE A 1 209 ? 7.684 -10.305 46.875 1 87 209 ILE A CA 1
ATOM 1743 C C . ILE A 1 209 ? 6.52 -10.461 47.844 1 87 209 ILE A C 1
ATOM 1745 O O . ILE A 1 209 ? 6.332 -11.531 48.406 1 87 209 ILE A O 1
ATOM 1749 N N . ILE A 1 210 ? 5.75 -9.477 47.906 1 84.12 210 ILE A N 1
ATOM 1750 C CA . ILE A 1 210 ? 4.598 -9.516 48.781 1 84.12 210 ILE A CA 1
ATOM 1751 C C . ILE A 1 210 ? 3.637 -10.617 48.344 1 84.12 210 ILE A C 1
ATOM 1753 O O . ILE A 1 210 ? 3.119 -11.375 49.188 1 84.12 210 ILE A O 1
ATOM 1757 N N . GLN A 1 211 ? 3.432 -10.648 47.156 1 81.62 211 GLN A N 1
ATOM 1758 C CA . GLN A 1 211 ? 2.527 -11.664 46.625 1 81.62 211 GLN A CA 1
ATOM 1759 C C . GLN A 1 211 ? 3.047 -13.07 46.906 1 81.62 211 GLN A C 1
ATOM 1761 O O . GLN A 1 211 ? 2.283 -13.953 47.281 1 81.62 211 GLN A O 1
ATOM 1766 N N . ILE A 1 212 ? 4.305 -13.289 46.688 1 84.88 212 ILE A N 1
ATOM 1767 C CA . ILE A 1 212 ? 4.887 -14.609 46.906 1 84.88 212 ILE A CA 1
ATOM 1768 C C . ILE A 1 212 ? 4.867 -14.93 48.406 1 84.88 212 ILE A C 1
ATOM 1770 O O . ILE A 1 212 ? 4.566 -16.062 48.781 1 84.88 212 ILE A O 1
ATOM 1774 N N . GLU A 1 213 ? 5.066 -13.953 49.219 1 88.81 213 GLU A N 1
ATOM 1775 C CA . GLU A 1 213 ? 4.988 -14.133 50.656 1 88.81 213 GLU A CA 1
ATOM 1776 C C . GLU A 1 213 ? 3.576 -14.508 51.094 1 88.81 213 GLU A C 1
ATOM 1778 O O . GLU A 1 213 ? 3.395 -15.352 51.969 1 88.81 213 GLU A O 1
ATOM 1783 N N . LYS A 1 214 ? 2.693 -13.922 50.5 1 83.62 214 LYS A N 1
ATOM 1784 C CA . LYS A 1 214 ? 1.299 -14.242 50.781 1 83.62 214 LYS A CA 1
ATOM 1785 C C . LYS A 1 214 ? 0.961 -15.672 50.375 1 83.62 214 LYS A C 1
ATOM 1787 O O . LYS A 1 214 ? 0.272 -16.391 51.094 1 83.62 214 LYS A O 1
ATOM 1792 N N . MET A 1 215 ? 1.347 -16.031 49.281 1 83.94 215 MET A N 1
ATOM 1793 C CA . MET A 1 215 ? 1.042 -17.344 48.75 1 83.94 215 MET A CA 1
ATOM 1794 C C . MET A 1 215 ? 1.666 -18.453 49.594 1 83.94 215 MET A C 1
ATOM 1796 O O . MET A 1 215 ? 1.089 -19.531 49.75 1 83.94 215 MET A O 1
ATOM 1800 N N . TYR A 1 216 ? 2.791 -18.172 50.125 1 86.44 216 TYR A N 1
ATOM 1801 C CA . TYR A 1 216 ? 3.496 -19.188 50.875 1 86.44 216 TYR A CA 1
ATOM 1802 C C . TYR A 1 216 ? 3.375 -18.922 52.375 1 86.44 216 TYR A C 1
ATOM 1804 O O . TYR A 1 216 ? 3.965 -19.641 53.188 1 86.44 216 TYR A O 1
ATOM 1812 N N . ASN A 1 217 ? 2.676 -17.984 52.656 1 87.75 217 ASN A N 1
ATOM 1813 C CA . ASN A 1 217 ? 2.312 -17.625 54.031 1 87.75 217 ASN A CA 1
ATOM 1814 C C . ASN A 1 217 ? 3.543 -17.516 54.938 1 87.75 217 ASN A C 1
ATOM 1816 O O . ASN A 1 217 ? 3.555 -18.047 56.031 1 87.75 217 ASN A O 1
ATOM 1820 N N . ARG A 1 218 ? 4.598 -17 54.531 1 90.06 218 ARG A N 1
ATOM 1821 C CA . ARG A 1 218 ? 5.801 -16.734 55.312 1 90.06 218 ARG A CA 1
ATOM 1822 C C . ARG A 1 218 ? 6.633 -15.625 54.688 1 90.06 218 ARG A C 1
ATOM 1824 O O . ARG A 1 218 ? 6.512 -15.359 53.5 1 90.06 218 ARG A O 1
ATOM 1831 N N . LYS A 1 219 ? 7.516 -15.016 55.469 1 89.75 219 LYS A N 1
ATOM 1832 C CA . LYS A 1 219 ? 8.461 -14.023 54.969 1 89.75 219 LYS A CA 1
ATOM 1833 C C . LYS A 1 219 ? 9.625 -14.695 54.25 1 89.75 219 LYS A C 1
ATOM 1835 O O . LYS A 1 219 ? 10.094 -15.758 54.656 1 89.75 219 LYS A O 1
ATOM 1840 N N . LEU A 1 220 ? 10.047 -14.086 53.156 1 88.06 220 LEU A N 1
ATOM 1841 C CA . LEU A 1 220 ? 11.148 -14.633 52.375 1 88.06 220 LEU A CA 1
ATOM 1842 C C . LEU A 1 220 ? 12.492 -14.148 52.938 1 88.06 220 LEU A C 1
ATOM 1844 O O . LEU A 1 220 ? 12.586 -13.047 53.469 1 88.06 220 LEU A O 1
ATOM 1848 N N . THR A 1 221 ? 13.492 -15.055 52.781 1 89.94 221 THR A N 1
ATOM 1849 C CA . THR A 1 221 ? 14.852 -14.672 53.156 1 89.94 221 THR A CA 1
ATOM 1850 C C . THR A 1 221 ? 15.461 -13.766 52.094 1 89.94 221 THR A C 1
ATOM 1852 O O . THR A 1 221 ? 14.953 -13.688 50.969 1 89.94 221 THR A O 1
ATOM 1855 N N . SER A 1 222 ? 16.531 -13.031 52.469 1 88.62 222 SER A N 1
ATOM 1856 C CA . SER A 1 222 ? 17.219 -12.156 51.5 1 88.62 222 SER A CA 1
ATOM 1857 C C . SER A 1 222 ? 17.672 -12.93 50.281 1 88.62 222 SER A C 1
ATOM 1859 O O . SER A 1 222 ? 17.625 -12.422 49.156 1 88.62 222 SER A O 1
ATOM 1861 N N . GLU A 1 223 ? 18.031 -14.133 50.594 1 89.5 223 GLU A N 1
ATOM 1862 C CA . GLU A 1 223 ? 18.5 -14.969 49.5 1 89.5 223 GLU A CA 1
ATOM 1863 C C . GLU A 1 223 ? 17.344 -15.359 48.562 1 89.5 223 GLU A C 1
ATOM 1865 O O . GLU A 1 223 ? 17.5 -15.328 47.344 1 89.5 223 GLU A O 1
ATOM 1870 N N . GLU A 1 224 ? 16.297 -15.688 49.125 1 88.19 224 GLU A N 1
ATOM 1871 C CA . GLU A 1 224 ? 15.133 -16.062 48.344 1 88.19 224 GLU A CA 1
ATOM 1872 C C . GLU A 1 224 ? 14.625 -14.898 47.5 1 88.19 224 GLU A C 1
ATOM 1874 O O . GLU A 1 224 ? 14.25 -15.086 46.344 1 88.19 224 GLU A O 1
ATOM 1879 N N . ILE A 1 225 ? 14.641 -13.812 48.031 1 88.5 225 ILE A N 1
ATOM 1880 C CA . ILE A 1 225 ? 14.195 -12.617 47.344 1 88.5 225 ILE A CA 1
ATOM 1881 C C . ILE A 1 225 ? 15.078 -12.383 46.125 1 88.5 225 ILE A C 1
ATOM 1883 O O . ILE A 1 225 ? 14.578 -12.094 45.031 1 88.5 225 ILE A O 1
ATOM 1887 N N . SER A 1 226 ? 16.312 -12.508 46.312 1 87.44 226 SER A N 1
ATOM 1888 C CA . SER A 1 226 ? 17.25 -12.328 45.219 1 87.44 226 SER A CA 1
ATOM 1889 C C . SER A 1 226 ? 17 -13.336 44.094 1 87.44 226 SER A C 1
ATOM 1891 O O . SER A 1 226 ? 17.047 -12.992 42.938 1 87.44 226 SER A O 1
ATOM 1893 N N . MET A 1 227 ? 16.734 -14.508 44.5 1 87.06 227 MET A N 1
ATOM 1894 C CA . MET A 1 227 ? 16.469 -15.562 43.5 1 87.06 227 MET A CA 1
ATOM 1895 C C . MET A 1 227 ? 15.195 -15.281 42.719 1 87.06 227 MET A C 1
ATOM 1897 O O . MET A 1 227 ? 15.141 -15.516 41.531 1 87.06 227 MET A O 1
ATOM 1901 N N . ILE A 1 228 ? 14.266 -14.867 43.406 1 85.38 228 ILE A N 1
ATOM 1902 C CA . ILE A 1 228 ? 12.961 -14.594 42.812 1 85.38 228 ILE A CA 1
ATOM 1903 C C . ILE A 1 228 ? 13.078 -13.461 41.781 1 85.38 228 ILE A C 1
ATOM 1905 O O . ILE A 1 228 ? 12.555 -13.555 40.688 1 85.38 228 ILE A O 1
ATOM 1909 N N . LYS A 1 229 ? 13.742 -12.445 42.188 1 83.75 229 LYS A N 1
ATOM 1910 C CA . LYS A 1 229 ? 13.953 -11.32 41.281 1 83.75 229 LYS A CA 1
ATOM 1911 C C . LYS A 1 229 ? 14.695 -11.766 40.031 1 83.75 229 LYS A C 1
ATOM 1913 O O . LYS A 1 229 ? 14.344 -11.352 38.906 1 83.75 229 LYS A O 1
ATOM 1918 N N . LEU A 1 230 ? 15.703 -12.523 40.25 1 83.69 230 LEU A N 1
ATOM 1919 C CA . LEU A 1 230 ? 16.5 -13.047 39.125 1 83.69 230 LEU A CA 1
ATOM 1920 C C . LEU A 1 230 ? 15.625 -13.867 38.188 1 83.69 230 LEU A C 1
ATOM 1922 O O . LEU A 1 230 ? 15.695 -13.695 36.969 1 83.69 230 LEU A O 1
ATOM 1926 N N . ALA A 1 231 ? 14.922 -14.758 38.75 1 84.12 231 ALA A N 1
ATOM 1927 C CA . ALA A 1 231 ? 14.047 -15.617 37.938 1 84.12 231 ALA A CA 1
ATOM 1928 C C . ALA A 1 231 ? 13.039 -14.797 37.156 1 84.12 231 ALA A C 1
ATOM 1930 O O . ALA A 1 231 ? 12.781 -15.07 36 1 84.12 231 ALA A O 1
ATOM 1931 N N . TYR A 1 232 ? 12.414 -13.867 37.812 1 82 232 TYR A N 1
ATOM 1932 C CA . TYR A 1 232 ? 11.453 -12.984 37.156 1 82 232 TYR A CA 1
ATOM 1933 C C . TYR A 1 232 ? 12.07 -12.305 35.938 1 82 232 TYR A C 1
ATOM 1935 O O . TYR A 1 232 ? 11.461 -12.273 34.875 1 82 232 TYR A O 1
ATOM 1943 N N . ASN A 1 233 ? 13.234 -11.812 36.156 1 80.25 233 ASN A N 1
ATOM 1944 C CA . ASN A 1 233 ? 13.914 -11.117 35.062 1 80.25 233 ASN A CA 1
ATOM 1945 C C . ASN A 1 233 ? 14.227 -12.07 33.906 1 80.25 233 ASN A C 1
ATOM 1947 O O . ASN A 1 233 ? 14.148 -11.68 32.75 1 80.25 233 ASN A O 1
ATOM 1951 N N . MET A 1 234 ? 14.617 -13.195 34.25 1 75.44 234 MET A N 1
ATOM 1952 C CA . MET A 1 234 ? 14.922 -14.195 33.219 1 75.44 234 MET A CA 1
ATOM 1953 C C . MET A 1 234 ? 13.672 -14.555 32.438 1 75.44 234 MET A C 1
ATOM 1955 O O . MET A 1 234 ? 13.742 -14.773 31.219 1 75.44 234 MET A O 1
ATOM 1959 N N . GLY A 1 235 ? 12.633 -14.688 33.125 1 74.5 235 GLY A N 1
ATOM 1960 C CA . GLY A 1 235 ? 11.367 -14.906 32.438 1 74.5 235 GLY A CA 1
ATOM 1961 C C . GLY A 1 235 ? 10.977 -13.766 31.531 1 74.5 235 GLY A C 1
ATOM 1962 O O . GLY A 1 235 ? 10.609 -13.984 30.375 1 74.5 235 GLY A O 1
ATOM 1963 N N . LYS A 1 236 ? 11.062 -12.648 32.094 1 74.12 236 LYS A N 1
ATOM 1964 C CA . LYS A 1 236 ? 10.688 -11.438 31.375 1 74.12 236 LYS A CA 1
ATOM 1965 C C . LYS A 1 236 ? 11.469 -11.305 30.078 1 74.12 236 LYS A C 1
ATOM 1967 O O . LYS A 1 236 ? 10.945 -10.82 29.078 1 74.12 236 LYS A O 1
ATOM 1972 N N . THR A 1 237 ? 12.648 -11.812 30.188 1 71.62 237 THR A N 1
ATOM 1973 C CA . THR A 1 237 ? 13.523 -11.695 29.031 1 71.62 237 THR A CA 1
ATOM 1974 C C . THR A 1 237 ? 13.5 -12.984 28.219 1 71.62 237 THR A C 1
ATOM 1976 O O . THR A 1 237 ? 14.328 -13.164 27.312 1 71.62 237 THR A O 1
ATOM 1979 N N . ASN A 1 238 ? 12.633 -13.867 28.531 1 69.75 238 ASN A N 1
ATOM 1980 C CA . ASN A 1 238 ? 12.367 -15.109 27.812 1 69.75 238 ASN A CA 1
ATOM 1981 C C . ASN A 1 238 ? 13.625 -15.977 27.703 1 69.75 238 ASN A C 1
ATOM 1983 O O . ASN A 1 238 ? 13.883 -16.578 26.672 1 69.75 238 ASN A O 1
ATOM 1987 N N . GLN A 1 239 ? 14.289 -15.969 28.75 1 68.88 239 GLN A N 1
ATOM 1988 C CA . GLN A 1 239 ? 15.414 -16.891 28.828 1 68.88 239 GLN A CA 1
ATOM 1989 C C . GLN A 1 239 ? 14.945 -18.312 29.109 1 68.88 239 GLN A C 1
ATOM 1991 O O . GLN A 1 239 ? 13.844 -18.516 29.625 1 68.88 239 GLN A O 1
ATOM 1996 N N . PHE A 1 240 ? 15.734 -19.406 28.672 1 71.38 240 PHE A N 1
ATOM 1997 C CA . PHE A 1 240 ? 15.539 -20.828 28.922 1 71.38 240 PHE A CA 1
ATOM 1998 C C . PHE A 1 240 ? 14.312 -21.344 28.172 1 71.38 240 PHE A C 1
ATOM 2000 O O . PHE A 1 240 ? 13.562 -22.172 28.703 1 71.38 240 PHE A O 1
ATOM 2007 N N . LEU A 1 241 ? 14.086 -20.781 27.203 1 66.62 241 LEU A N 1
ATOM 2008 C CA . LEU A 1 241 ? 13.062 -21.312 26.312 1 66.62 241 LEU A CA 1
ATOM 2009 C C . LEU A 1 241 ? 13.68 -22.266 25.297 1 66.62 241 LEU A C 1
ATOM 2011 O O . LEU A 1 241 ? 14.711 -21.953 24.688 1 66.62 241 LEU A O 1
ATOM 2015 N N . LYS A 1 242 ? 13.273 -23.641 25.469 1 64.25 242 LYS A N 1
ATOM 2016 C CA . LYS A 1 242 ? 13.805 -24.625 24.547 1 64.25 242 LYS A CA 1
ATOM 2017 C C . LYS A 1 242 ? 12.719 -25.141 23.594 1 64.25 242 LYS A C 1
ATOM 2019 O O . LYS A 1 242 ? 11.547 -25.188 23.953 1 64.25 242 LYS A O 1
ATOM 2024 N N . PRO A 1 243 ? 13.07 -25.453 22.453 1 60.69 243 PRO A N 1
ATOM 2025 C CA . PRO A 1 243 ? 12.102 -26.047 21.531 1 60.69 243 PRO A CA 1
ATOM 2026 C C . PRO A 1 243 ? 11.586 -27.391 22 1 60.69 243 PRO A C 1
ATOM 2028 O O . PRO A 1 243 ? 12.297 -28.109 22.703 1 60.69 243 PRO A O 1
ATOM 2031 N N . LEU A 1 244 ? 10.219 -27.688 22.094 1 52.16 244 LEU A N 1
ATOM 2032 C CA . LEU A 1 244 ? 9.617 -28.938 22.531 1 52.16 244 LEU A CA 1
ATOM 2033 C C . LEU A 1 244 ? 10.438 -30.125 22.047 1 52.16 244 LEU A C 1
ATOM 2035 O O . LEU A 1 244 ? 10.547 -31.141 22.734 1 52.16 244 LEU A O 1
ATOM 2039 N N . ASN A 1 245 ? 10.914 -30.125 20.922 1 50.44 245 ASN A N 1
ATOM 2040 C CA . ASN A 1 245 ? 11.492 -31.375 20.422 1 50.44 245 ASN A CA 1
ATOM 2041 C C . ASN A 1 245 ? 12.891 -31.609 20.984 1 50.44 245 ASN A C 1
ATOM 2043 O O . ASN A 1 245 ? 13.57 -32.562 20.594 1 50.44 245 ASN A O 1
ATOM 2047 N N . GLU A 1 246 ? 13.508 -30.641 21.672 1 42.81 246 GLU A N 1
ATOM 2048 C CA . GLU A 1 246 ? 14.773 -31.125 22.234 1 42.81 246 GLU A CA 1
ATOM 2049 C C . GLU A 1 246 ? 14.602 -31.609 23.672 1 42.81 246 GLU A C 1
ATOM 2051 O O . GLU A 1 246 ? 13.828 -31.031 24.438 1 42.81 246 GLU A O 1
ATOM 2056 N N . MET B 1 1 ? 18.469 -22.141 -19.688 1 70.06 1 MET B N 1
ATOM 2057 C CA . MET B 1 1 ? 17.703 -21.688 -18.516 1 70.06 1 MET B CA 1
ATOM 2058 C C . MET B 1 1 ? 16.578 -20.75 -18.938 1 70.06 1 MET B C 1
ATOM 2060 O O . MET B 1 1 ? 16.766 -19.891 -19.797 1 70.06 1 MET B O 1
ATOM 2064 N N . LYS B 1 2 ? 15.383 -21.172 -18.484 1 92.38 2 LYS B N 1
ATOM 2065 C CA . LYS B 1 2 ? 14.211 -20.391 -18.875 1 92.38 2 LYS B CA 1
ATOM 2066 C C . LYS B 1 2 ? 13.609 -19.672 -17.656 1 92.38 2 LYS B C 1
ATOM 2068 O O . LYS B 1 2 ? 13.945 -19.984 -16.516 1 92.38 2 LYS B O 1
ATOM 2073 N N . TYR B 1 3 ? 12.922 -18.578 -17.984 1 97.94 3 TYR B N 1
ATOM 2074 C CA . TYR B 1 3 ? 12.258 -17.797 -16.938 1 97.94 3 TYR B CA 1
ATOM 2075 C C . TYR B 1 3 ? 10.742 -17.906 -17.062 1 97.94 3 TYR B C 1
ATOM 2077 O O . TYR B 1 3 ? 10.203 -17.938 -18.172 1 97.94 3 TYR B O 1
ATOM 2085 N N . ILE B 1 4 ? 10.117 -17.953 -15.961 1 98.75 4 ILE B N 1
ATOM 2086 C CA . ILE B 1 4 ? 8.664 -17.812 -15.93 1 98.75 4 ILE B CA 1
ATOM 2087 C C . ILE B 1 4 ? 8.281 -16.672 -14.992 1 98.75 4 ILE B C 1
ATOM 2089 O O . ILE B 1 4 ? 8.656 -16.672 -13.82 1 98.75 4 ILE B O 1
ATOM 2093 N N . ILE B 1 5 ? 7.625 -15.703 -15.531 1 98.88 5 ILE B N 1
ATOM 2094 C CA . ILE B 1 5 ? 7.043 -14.609 -14.758 1 98.88 5 ILE B CA 1
ATOM 2095 C C . ILE B 1 5 ? 5.566 -14.891 -14.5 1 98.88 5 ILE B C 1
ATOM 2097 O O . ILE B 1 5 ? 4.797 -15.109 -15.438 1 98.88 5 ILE B O 1
ATOM 2101 N N . PHE B 1 6 ? 5.18 -14.914 -13.203 1 98.62 6 PHE B N 1
ATOM 2102 C CA . PHE B 1 6 ? 3.766 -15.18 -12.969 1 98.62 6 PHE B CA 1
ATOM 2103 C C . PHE B 1 6 ? 3.209 -14.242 -11.906 1 98.62 6 PHE B C 1
ATOM 2105 O O . PHE B 1 6 ? 3.969 -13.609 -11.164 1 98.62 6 PHE B O 1
ATOM 2112 N N . ASP B 1 7 ? 2.006 -14.047 -11.898 1 98.81 7 ASP B N 1
ATOM 2113 C CA . ASP B 1 7 ? 1.201 -13.25 -10.977 1 98.81 7 ASP B CA 1
ATOM 2114 C C . ASP B 1 7 ? -0.112 -13.953 -10.648 1 98.81 7 ASP B C 1
ATOM 2116 O O . ASP B 1 7 ? -0.607 -14.758 -11.438 1 98.81 7 ASP B O 1
ATOM 2120 N N . LEU B 1 8 ? -0.615 -13.695 -9.453 1 98.88 8 LEU B N 1
ATOM 2121 C CA . LEU B 1 8 ? -1.849 -14.328 -9 1 98.88 8 LEU B CA 1
ATOM 2122 C C . LEU B 1 8 ? -2.865 -13.281 -8.562 1 98.88 8 LEU B C 1
ATOM 2124 O O . LEU B 1 8 ? -2.49 -12.203 -8.086 1 98.88 8 LEU B O 1
ATOM 2128 N N . GLU B 1 9 ? -4.098 -13.516 -8.766 1 98.62 9 GLU B N 1
ATOM 2129 C CA . GLU B 1 9 ? -5.188 -12.852 -8.062 1 98.62 9 GLU B CA 1
ATOM 2130 C C . GLU B 1 9 ? -5.887 -13.805 -7.098 1 98.62 9 GLU B C 1
ATOM 2132 O O . GLU B 1 9 ? -6.086 -14.977 -7.414 1 98.62 9 GLU B O 1
ATOM 2137 N N . PHE B 1 10 ? -6.332 -13.328 -5.957 1 96.88 10 PHE B N 1
ATOM 2138 C CA . PHE B 1 10 ? -6.887 -14.195 -4.926 1 96.88 10 PHE B CA 1
ATOM 2139 C C . PHE B 1 10 ? -8.164 -13.602 -4.344 1 96.88 10 PHE B C 1
ATOM 2141 O O . PHE B 1 10 ? -8.375 -12.391 -4.414 1 96.88 10 PHE B O 1
ATOM 2148 N N . ASN B 1 11 ? -8.906 -14.461 -3.855 1 96 11 ASN B N 1
ATOM 2149 C CA . ASN B 1 11 ? -10.07 -14.148 -3.029 1 96 11 ASN B CA 1
ATOM 2150 C C . ASN B 1 11 ? -9.805 -14.445 -1.557 1 96 11 ASN B C 1
ATOM 2152 O O . ASN B 1 11 ? -8.742 -14.953 -1.201 1 96 11 ASN B O 1
ATOM 2156 N N . GLN B 1 12 ? -10.648 -13.984 -0.692 1 93.69 12 GLN B N 1
ATOM 2157 C CA . GLN B 1 12 ? -10.469 -14.227 0.735 1 93.69 12 GLN B CA 1
ATOM 2158 C C . GLN B 1 12 ? -11.812 -14.266 1.46 1 93.69 12 GLN B C 1
ATOM 2160 O O . GLN B 1 12 ? -12.859 -14.102 0.839 1 93.69 12 GLN B O 1
ATOM 2165 N N . SER B 1 13 ? -11.688 -14.516 2.748 1 87.31 13 SER B N 1
ATOM 2166 C CA . SER B 1 13 ? -12.906 -14.609 3.545 1 87.31 13 SER B CA 1
ATOM 2167 C C . SER B 1 13 ? -13.547 -13.234 3.73 1 87.31 13 SER B C 1
ATOM 2169 O O . SER B 1 13 ? -12.859 -12.219 3.75 1 87.31 13 SER B O 1
ATOM 2171 N N . CYS B 1 14 ? -14.836 -13.211 3.799 1 77.19 14 CYS B N 1
ATOM 2172 C CA . CYS B 1 14 ? -15.57 -11.969 4.023 1 77.19 14 CYS B CA 1
ATOM 2173 C C . CYS B 1 14 ? -15.578 -11.602 5.504 1 77.19 14 CYS B C 1
ATOM 2175 O O . CYS B 1 14 ? -15.727 -10.43 5.855 1 77.19 14 CYS B O 1
ATOM 2177 N N . ASN B 1 15 ? -15.578 -12.594 6.277 1 74.44 15 ASN B N 1
ATOM 2178 C CA . ASN B 1 15 ? -15.617 -12.367 7.719 1 74.44 15 ASN B CA 1
ATOM 2179 C C . ASN B 1 15 ? -14.648 -13.281 8.461 1 74.44 15 ASN B C 1
ATOM 2181 O O . ASN B 1 15 ? -14.125 -14.234 7.883 1 74.44 15 ASN B O 1
ATOM 2185 N N . LYS B 1 16 ? -14.32 -12.891 9.617 1 71.12 16 LYS B N 1
ATOM 2186 C CA . LYS B 1 16 ? -13.359 -13.609 10.445 1 71.12 16 LYS B CA 1
ATOM 2187 C C . LYS B 1 16 ? -13.82 -15.039 10.703 1 71.12 16 LYS B C 1
ATOM 2189 O O . LYS B 1 16 ? -13 -15.953 10.836 1 71.12 16 LYS B O 1
ATOM 2194 N N . GLU B 1 17 ? -15.078 -15.227 10.664 1 69.12 17 GLU B N 1
ATOM 2195 C CA . GLU B 1 17 ? -15.648 -16.516 11.031 1 69.12 17 GLU B CA 1
ATOM 2196 C C . GLU B 1 17 ? -15.453 -17.547 9.922 1 69.12 17 GLU B C 1
ATOM 2198 O O . GLU B 1 17 ? -15.336 -18.75 10.188 1 69.12 17 GLU B O 1
ATOM 2203 N N . ASP B 1 18 ? -15.312 -17.078 8.727 1 75.56 18 ASP B N 1
ATOM 2204 C CA . ASP B 1 18 ? -15.211 -17.984 7.594 1 75.56 18 ASP B CA 1
ATOM 2205 C C . ASP B 1 18 ? -13.758 -18.141 7.145 1 75.56 18 ASP B C 1
ATOM 2207 O O . ASP B 1 18 ? -13.477 -18.875 6.184 1 75.56 18 ASP B O 1
ATOM 2211 N N . LYS B 1 19 ? -13 -17.641 7.973 1 81.69 19 LYS B N 1
ATOM 2212 C CA . LYS B 1 19 ? -11.594 -17.656 7.59 1 81.69 19 LYS B CA 1
ATOM 2213 C C . LYS B 1 19 ? -10.969 -19.016 7.848 1 81.69 19 LYS B C 1
ATOM 2215 O O . LYS B 1 19 ? -11.141 -19.594 8.922 1 81.69 19 LYS B O 1
ATOM 2220 N N . VAL B 1 20 ? -10.383 -19.531 6.762 1 84.38 20 VAL B N 1
ATOM 2221 C CA . VAL B 1 20 ? -9.602 -20.766 6.867 1 84.38 20 VAL B CA 1
ATOM 2222 C C . VAL B 1 20 ? -8.125 -20.422 7.082 1 84.38 20 VAL B C 1
ATOM 2224 O O . VAL B 1 20 ? -7.473 -19.875 6.188 1 84.38 20 VAL B O 1
ATOM 2227 N N . LEU B 1 21 ? -7.555 -20.734 8.219 1 84 21 LEU B N 1
ATOM 2228 C CA . LEU B 1 21 ? -6.223 -20.312 8.648 1 84 21 LEU B CA 1
ATOM 2229 C C . LEU B 1 21 ? -5.16 -20.812 7.672 1 84 21 LEU B C 1
ATOM 2231 O O . LEU B 1 21 ? -4.188 -20.109 7.395 1 84 21 LEU B O 1
ATOM 2235 N N . GLN B 1 22 ? -5.371 -22.062 7.188 1 88.06 22 GLN B N 1
ATOM 2236 C CA . GLN B 1 22 ? -4.383 -22.688 6.32 1 88.06 22 GLN B CA 1
ATOM 2237 C C . GLN B 1 22 ? -4.438 -22.109 4.91 1 88.06 22 GLN B C 1
ATOM 2239 O O . GLN B 1 22 ? -3.533 -22.328 4.102 1 88.06 22 GLN B O 1
ATOM 2244 N N . LEU B 1 23 ? -5.547 -21.375 4.664 1 93.06 23 LEU B N 1
ATOM 2245 C CA . LEU B 1 23 ? -5.746 -20.812 3.34 1 93.06 23 LEU B CA 1
ATOM 2246 C C . LEU B 1 23 ? -6.348 -19.406 3.438 1 93.06 23 LEU B C 1
ATOM 2248 O O . LEU B 1 23 ? -7.504 -19.203 3.055 1 93.06 23 LEU B O 1
ATOM 2252 N N . PRO B 1 24 ? -5.566 -18.5 3.857 1 92 24 PRO B N 1
ATOM 2253 C CA . PRO B 1 24 ? -6.094 -17.156 4.012 1 92 24 PRO B CA 1
ATOM 2254 C C . PRO B 1 24 ? -6.559 -16.547 2.689 1 92 24 PRO B C 1
ATOM 2256 O O . PRO B 1 24 ? -7.5 -15.742 2.67 1 92 24 PRO B O 1
ATOM 2259 N N . PHE B 1 25 ? -5.848 -17.016 1.622 1 96.31 25 PHE B N 1
ATOM 2260 C CA . PHE B 1 25 ? -6.184 -16.516 0.294 1 96.31 25 PHE B CA 1
ATOM 2261 C C . PHE B 1 25 ? -6.348 -17.672 -0.692 1 96.31 25 PHE B C 1
ATOM 2263 O O . PHE B 1 25 ? -5.531 -18.594 -0.72 1 96.31 25 PHE B O 1
ATOM 2270 N N . GLU B 1 26 ? -7.438 -17.641 -1.379 1 97.75 26 GLU B N 1
ATOM 2271 C CA . GLU B 1 26 ? -7.672 -18.641 -2.412 1 97.75 26 GLU B CA 1
ATOM 2272 C C . GLU B 1 26 ? -7.43 -18.062 -3.807 1 97.75 26 GLU B C 1
ATOM 2274 O O . GLU B 1 26 ? -8.016 -17.047 -4.168 1 97.75 26 GLU B O 1
ATOM 2279 N N . ILE B 1 27 ? -6.594 -18.766 -4.57 1 98.75 27 ILE B N 1
ATOM 2280 C CA . ILE B 1 27 ? -6.211 -18.266 -5.887 1 98.75 27 ILE B CA 1
ATOM 2281 C C . ILE B 1 27 ? -7.402 -18.359 -6.84 1 98.75 27 ILE B C 1
ATOM 2283 O O . ILE B 1 27 ? -8.07 -19.391 -6.914 1 98.75 27 ILE B O 1
ATOM 2287 N N . ILE B 1 28 ? -7.637 -17.234 -7.617 1 98.81 28 ILE B N 1
ATOM 2288 C CA . ILE B 1 28 ? -8.773 -17.234 -8.539 1 98.81 28 ILE B CA 1
ATOM 2289 C C . ILE B 1 28 ? -8.289 -16.922 -9.953 1 98.81 28 ILE B C 1
ATOM 2291 O O . ILE B 1 28 ? -9.07 -16.953 -10.906 1 98.81 28 ILE B O 1
ATOM 2295 N N . GLN B 1 29 ? -7.027 -16.594 -10.102 1 98.94 29 GLN B N 1
ATOM 2296 C CA . GLN B 1 29 ? -6.43 -16.406 -11.422 1 98.94 29 GLN B CA 1
ATOM 2297 C C . GLN B 1 29 ? -4.922 -16.641 -11.383 1 98.94 29 GLN B C 1
ATOM 2299 O O . GLN B 1 29 ? -4.246 -16.203 -10.445 1 98.94 29 GLN B O 1
ATOM 2304 N N . ILE B 1 30 ? -4.383 -17.328 -12.359 1 98.94 30 ILE B N 1
ATOM 2305 C CA . ILE B 1 30 ? -2.947 -17.438 -12.586 1 98.94 30 ILE B CA 1
ATOM 2306 C C . ILE B 1 30 ? -2.6 -16.891 -13.969 1 98.94 30 ILE B C 1
ATOM 2308 O O . ILE B 1 30 ? -3.16 -17.328 -14.977 1 98.94 30 ILE B O 1
ATOM 2312 N N . GLY B 1 31 ? -1.784 -15.852 -14.023 1 98.88 31 GLY B N 1
ATOM 2313 C CA . GLY B 1 31 ? -1.176 -15.352 -15.25 1 98.88 31 GLY B CA 1
ATOM 2314 C C . GLY B 1 31 ? 0.327 -15.562 -15.289 1 98.88 31 GLY B C 1
ATOM 2315 O O . GLY B 1 31 ? 1.013 -15.391 -14.281 1 98.88 31 GLY B O 1
ATOM 2316 N N . ALA B 1 32 ? 0.838 -16 -16.5 1 98.88 32 ALA B N 1
ATOM 2317 C CA . ALA B 1 32 ? 2.273 -16.266 -16.578 1 98.88 32 ALA B CA 1
ATOM 2318 C C . ALA B 1 32 ? 2.783 -16.156 -18 1 98.88 32 ALA B C 1
ATOM 2320 O O . ALA B 1 32 ? 2.025 -16.344 -18.953 1 98.88 32 ALA B O 1
ATOM 2321 N N . LEU B 1 33 ? 3.984 -15.797 -18.125 1 98.88 33 LEU B N 1
ATOM 2322 C CA . LEU B 1 33 ? 4.738 -15.789 -19.375 1 98.88 33 LEU B CA 1
ATOM 2323 C C . LEU B 1 33 ? 6.031 -16.578 -19.234 1 98.88 33 LEU B C 1
ATOM 2325 O O . LEU B 1 33 ? 6.711 -16.5 -18.219 1 98.88 33 LEU B O 1
ATOM 2329 N N . LYS B 1 34 ? 6.336 -17.359 -20.234 1 98.62 34 LYS B N 1
ATOM 2330 C CA . LYS B 1 34 ? 7.586 -18.109 -20.297 1 98.62 34 LYS B CA 1
ATOM 2331 C C . LYS B 1 34 ? 8.562 -17.469 -21.281 1 98.62 34 LYS B C 1
ATOM 2333 O O . LYS B 1 34 ? 8.219 -17.203 -22.438 1 98.62 34 LYS B O 1
ATOM 2338 N N . LEU B 1 35 ? 9.734 -17.141 -20.766 1 98.25 35 LEU B N 1
ATOM 2339 C CA . LEU B 1 35 ? 10.758 -16.5 -21.594 1 98.25 35 LEU B CA 1
ATOM 2340 C C . LEU B 1 35 ? 11.914 -17.453 -21.844 1 98.25 35 LEU B C 1
ATOM 2342 O O . LEU B 1 35 ? 12.297 -18.234 -20.969 1 98.25 35 LEU B O 1
ATOM 2346 N N . ASP B 1 36 ? 12.508 -17.312 -23 1 95.88 36 ASP B N 1
ATOM 2347 C CA . ASP B 1 36 ? 13.734 -18.047 -23.281 1 95.88 36 ASP B CA 1
ATOM 2348 C C . ASP B 1 36 ? 14.961 -17.297 -22.781 1 95.88 36 ASP B C 1
ATOM 2350 O O . ASP B 1 36 ? 14.828 -16.297 -22.062 1 95.88 36 ASP B O 1
ATOM 2354 N N . GLU B 1 37 ? 16.109 -17.703 -23.156 1 91.69 37 GLU B N 1
ATOM 2355 C CA . GLU B 1 37 ? 17.359 -17.141 -22.656 1 91.69 37 GLU B CA 1
ATOM 2356 C C . GLU B 1 37 ? 17.578 -15.727 -23.188 1 91.69 37 GLU B C 1
ATOM 2358 O O . GLU B 1 37 ? 18.359 -14.961 -22.609 1 91.69 37 GLU B O 1
ATOM 2363 N N . ASN B 1 38 ? 16.859 -15.352 -24.281 1 94.81 38 ASN B N 1
ATOM 2364 C CA . ASN B 1 38 ? 16.969 -14.023 -24.859 1 94.81 38 ASN B CA 1
ATOM 2365 C C . ASN B 1 38 ? 15.789 -13.133 -24.453 1 94.81 38 ASN B C 1
ATOM 2367 O O . ASN B 1 38 ? 15.547 -12.094 -25.078 1 94.81 38 ASN B O 1
ATOM 2371 N N . PHE B 1 39 ? 14.984 -13.586 -23.484 1 96.56 39 PHE B N 1
ATOM 2372 C CA . PHE B 1 39 ? 13.875 -12.844 -22.891 1 96.56 39 PHE B CA 1
ATOM 2373 C C . PHE B 1 39 ? 12.727 -12.711 -23.875 1 96.56 39 PHE B C 1
ATOM 2375 O O . PHE B 1 39 ? 11.922 -11.781 -23.781 1 96.56 39 PHE B O 1
ATOM 2382 N N . LYS B 1 40 ? 12.766 -13.641 -24.828 1 97.31 40 LYS B N 1
ATOM 2383 C CA . LYS B 1 40 ? 11.625 -13.695 -25.75 1 97.31 40 LYS B CA 1
ATOM 2384 C C . LYS B 1 40 ? 10.516 -14.578 -25.172 1 97.31 40 LYS B C 1
ATOM 2386 O O . LYS B 1 40 ? 10.773 -15.68 -24.688 1 97.31 40 LYS B O 1
ATOM 2391 N N . THR B 1 41 ? 9.328 -14.062 -25.297 1 98.25 41 THR B N 1
ATOM 2392 C CA . THR B 1 41 ? 8.195 -14.852 -24.828 1 98.25 41 THR B CA 1
ATOM 2393 C C . THR B 1 41 ? 7.949 -16.047 -25.75 1 98.25 41 THR B C 1
ATOM 2395 O O . THR B 1 41 ? 7.762 -15.883 -26.953 1 98.25 41 THR B O 1
ATOM 2398 N N . ILE B 1 42 ? 7.887 -17.281 -25.172 1 97.75 42 ILE B N 1
ATOM 2399 C CA . ILE B 1 42 ? 7.742 -18.469 -26 1 97.75 42 ILE B CA 1
ATOM 2400 C C . ILE B 1 42 ? 6.414 -19.156 -25.688 1 97.75 42 ILE B C 1
ATOM 2402 O O . ILE B 1 42 ? 5.949 -20 -26.469 1 97.75 42 ILE B O 1
ATOM 2406 N N . SER B 1 43 ? 5.836 -18.859 -24.609 1 98.06 43 SER B N 1
ATOM 2407 C CA . SER B 1 43 ? 4.535 -19.391 -24.219 1 98.06 43 SER B CA 1
ATOM 2408 C C . SER B 1 43 ? 3.859 -18.516 -23.172 1 98.06 43 SER B C 1
ATOM 2410 O O . SER B 1 43 ? 4.523 -17.734 -22.484 1 98.06 43 SER B O 1
ATOM 2412 N N . THR B 1 44 ? 2.52 -18.562 -23.125 1 98.75 44 THR B N 1
ATOM 2413 C CA . THR B 1 44 ? 1.761 -17.797 -22.141 1 98.75 44 THR B CA 1
ATOM 2414 C C . THR B 1 44 ? 0.732 -18.688 -21.453 1 98.75 44 THR B C 1
ATOM 2416 O O . THR B 1 44 ? 0.369 -19.75 -21.969 1 98.75 44 THR B O 1
ATOM 2419 N N . PHE B 1 45 ? 0.364 -18.328 -20.266 1 98.88 45 PHE B N 1
ATOM 2420 C CA . PHE B 1 45 ? -0.62 -19.016 -19.453 1 98.88 45 PHE B CA 1
ATOM 2421 C C . PHE B 1 45 ? -1.568 -18.031 -18.781 1 98.88 45 PHE B C 1
ATOM 2423 O O . PHE B 1 45 ? -1.128 -17.047 -18.188 1 98.88 45 PHE B O 1
ATOM 2430 N N . ASN B 1 46 ? -2.85 -18.172 -18.906 1 98.88 46 ASN B N 1
ATOM 2431 C CA . ASN B 1 46 ? -3.879 -17.312 -18.312 1 98.88 46 ASN B CA 1
ATOM 2432 C C . ASN B 1 46 ? -5.148 -18.109 -18.016 1 98.88 46 ASN B C 1
ATOM 2434 O O . ASN B 1 46 ? -5.898 -18.469 -18.922 1 98.88 46 ASN B O 1
ATOM 2438 N N . LYS B 1 47 ? -5.332 -18.406 -16.75 1 98.81 47 LYS B N 1
ATOM 2439 C CA . LYS B 1 47 ? -6.477 -19.234 -16.375 1 98.81 47 LYS B CA 1
ATOM 2440 C C . LYS B 1 47 ? -7.211 -18.641 -15.172 1 98.81 47 LYS B C 1
ATOM 2442 O O . LYS B 1 47 ? -6.582 -18.219 -14.203 1 98.81 47 LYS B O 1
ATOM 2447 N N . LEU B 1 48 ? -8.5 -18.562 -15.305 1 98.81 48 LEU B N 1
ATOM 2448 C CA . LEU B 1 48 ? -9.367 -18.312 -14.156 1 98.81 48 LEU B CA 1
ATOM 2449 C C . LEU B 1 48 ? -9.617 -19.594 -13.375 1 98.81 48 LEU B C 1
ATOM 2451 O O . LEU B 1 48 ? -9.594 -20.688 -13.945 1 98.81 48 LEU B O 1
ATOM 2455 N N . ILE B 1 49 ? -9.82 -19.453 -12.133 1 98.81 49 ILE B N 1
ATOM 2456 C CA . ILE B 1 49 ? -9.984 -20.609 -11.266 1 98.81 49 ILE B CA 1
ATOM 2457 C C . ILE B 1 49 ? -11.289 -20.484 -10.484 1 98.81 49 ILE B C 1
ATOM 2459 O O . ILE B 1 49 ? -11.555 -19.453 -9.852 1 98.81 49 ILE B O 1
ATOM 2463 N N . LYS B 1 50 ? -12.055 -21.516 -10.484 1 98.31 50 LYS B N 1
ATOM 2464 C CA . LYS B 1 50 ? -13.273 -21.578 -9.688 1 98.31 50 LYS B CA 1
ATOM 2465 C C . LYS B 1 50 ? -12.961 -21.766 -8.203 1 98.31 50 LYS B C 1
ATOM 2467 O O . LYS B 1 50 ? -12.352 -22.766 -7.82 1 98.31 50 LYS B O 1
ATOM 2472 N N . PRO B 1 51 ? -13.312 -20.75 -7.383 1 97.25 51 PRO B N 1
ATOM 2473 C CA . PRO B 1 51 ? -13.07 -20.953 -5.953 1 97.25 51 PRO B CA 1
ATOM 2474 C C . PRO B 1 51 ? -13.961 -22.031 -5.344 1 97.25 51 PRO B C 1
ATOM 2476 O O . PRO B 1 51 ? -15.125 -22.156 -5.727 1 97.25 51 PRO B O 1
ATOM 2479 N N . THR B 1 52 ? -13.453 -22.781 -4.438 1 95.44 52 THR B N 1
ATOM 2480 C CA . THR B 1 52 ? -14.203 -23.859 -3.809 1 95.44 52 THR B CA 1
ATOM 2481 C C . THR B 1 52 ? -14.273 -23.672 -2.297 1 95.44 52 THR B C 1
ATOM 2483 O O . THR B 1 52 ? -15.102 -24.297 -1.622 1 95.44 52 THR B O 1
ATOM 2486 N N . VAL B 1 53 ? -13.422 -22.797 -1.81 1 93.69 53 VAL B N 1
ATOM 2487 C CA . VAL B 1 53 ? -13.383 -22.531 -0.375 1 93.69 53 VAL B CA 1
ATOM 2488 C C . VAL B 1 53 ? -14.133 -21.234 -0.072 1 93.69 53 VAL B C 1
ATOM 2490 O O . VAL B 1 53 ? -15.086 -21.234 0.708 1 93.69 53 VAL B O 1
ATOM 2493 N N . TYR B 1 54 ? -13.703 -20.172 -0.684 1 93.81 54 TYR B N 1
ATOM 2494 C CA . TYR B 1 54 ? -14.414 -18.906 -0.628 1 93.81 54 TYR B CA 1
ATOM 2495 C C . TYR B 1 54 ? -15.281 -18.719 -1.867 1 93.81 54 TYR B C 1
ATOM 2497 O O . TYR B 1 54 ? -14.883 -18.016 -2.809 1 93.81 54 TYR B O 1
ATOM 2505 N N . LYS B 1 55 ? -16.422 -19.172 -1.833 1 90.62 55 LYS B N 1
ATOM 2506 C CA . LYS B 1 55 ? -17.219 -19.484 -3.012 1 90.62 55 LYS B CA 1
ATOM 2507 C C . LYS B 1 55 ? -17.703 -18.203 -3.703 1 90.62 55 LYS B C 1
ATOM 2509 O O . LYS B 1 55 ? -18.031 -18.219 -4.891 1 90.62 55 LYS B O 1
ATOM 2514 N N . TYR B 1 56 ? -17.75 -17.141 -2.936 1 92.56 56 TYR B N 1
ATOM 2515 C CA . TYR B 1 56 ? -18.203 -15.883 -3.521 1 92.56 56 TYR B CA 1
ATOM 2516 C C . TYR B 1 56 ? -17.078 -14.867 -3.58 1 92.56 56 TYR B C 1
ATOM 2518 O O . TYR B 1 56 ? -16.359 -14.672 -2.598 1 92.56 56 TYR B O 1
ATOM 2526 N N . ILE B 1 57 ? -16.953 -14.289 -4.77 1 96.12 57 ILE B N 1
ATOM 2527 C CA . ILE B 1 57 ? -15.945 -13.242 -4.926 1 96.12 57 ILE B CA 1
ATOM 2528 C C . ILE B 1 57 ? -16.359 -12.008 -4.133 1 96.12 57 ILE B C 1
ATOM 2530 O O . ILE B 1 57 ? -17.453 -11.469 -4.328 1 96.12 57 ILE B O 1
ATOM 2534 N N . LEU B 1 58 ? -15.508 -11.523 -3.273 1 93.88 58 LEU B N 1
ATOM 2535 C CA . LEU B 1 58 ? -15.805 -10.32 -2.5 1 93.88 58 LEU B CA 1
ATOM 2536 C C . LEU B 1 58 ? -15.992 -9.117 -3.414 1 93.88 58 LEU B C 1
ATOM 2538 O O . LEU B 1 58 ? -15.25 -8.953 -4.391 1 93.88 58 LEU B O 1
ATOM 2542 N N . PRO B 1 59 ? -16.844 -8.25 -3.047 1 92.88 59 PRO B N 1
ATOM 2543 C CA . PRO B 1 59 ? -17.141 -7.098 -3.9 1 92.88 59 PRO B CA 1
ATOM 2544 C C . PRO B 1 59 ? -15.906 -6.246 -4.18 1 92.88 59 PRO B C 1
ATOM 2546 O O . PRO B 1 59 ? -15.695 -5.809 -5.316 1 92.88 59 PRO B O 1
ATOM 2549 N N . TYR B 1 60 ? -15.164 -6.062 -3.182 1 93.19 60 TYR B N 1
ATOM 2550 C CA . TYR B 1 60 ? -13.953 -5.262 -3.361 1 93.19 60 TYR B CA 1
ATOM 2551 C C . TYR B 1 60 ? -13 -5.93 -4.34 1 93.19 60 TYR B C 1
ATOM 2553 O O . TYR B 1 60 ? -12.398 -5.262 -5.184 1 93.19 60 TYR B O 1
ATOM 2561 N N . ILE B 1 61 ? -12.852 -7.25 -4.211 1 95.56 61 ILE B N 1
ATOM 2562 C CA . ILE B 1 61 ? -11.969 -8.008 -5.094 1 95.56 61 ILE B CA 1
ATOM 2563 C C . ILE B 1 61 ? -12.5 -7.945 -6.527 1 95.56 61 ILE B C 1
ATOM 2565 O O . ILE B 1 61 ? -11.727 -7.773 -7.473 1 95.56 61 ILE B O 1
ATOM 2569 N N . GLN B 1 62 ? -13.781 -8.055 -6.637 1 96.5 62 GLN B N 1
ATOM 2570 C CA . GLN B 1 62 ? -14.406 -7.969 -7.953 1 96.5 62 GLN B CA 1
ATOM 2571 C C . GLN B 1 62 ? -14.133 -6.613 -8.602 1 96.5 62 GLN B C 1
ATOM 2573 O O . GLN B 1 62 ? -13.844 -6.535 -9.797 1 96.5 62 GLN B O 1
ATOM 2578 N N . GLU B 1 63 ? -14.234 -5.586 -7.816 1 94.81 63 GLU B N 1
ATOM 2579 C CA . GLU B 1 63 ? -14.008 -4.238 -8.336 1 94.81 63 GLU B CA 1
ATOM 2580 C C . GLU B 1 63 ? -12.555 -4.059 -8.773 1 94.81 63 GLU B C 1
ATOM 2582 O O . GLU B 1 63 ? -12.281 -3.396 -9.773 1 94.81 63 GLU B O 1
ATOM 2587 N N . LEU B 1 64 ? -11.664 -4.613 -8.07 1 95.25 64 LEU B N 1
ATOM 2588 C CA . LEU B 1 64 ? -10.234 -4.484 -8.359 1 95.25 64 LEU B CA 1
ATOM 2589 C C . LEU B 1 64 ? -9.852 -5.297 -9.586 1 95.25 64 LEU B C 1
ATOM 2591 O O . LEU B 1 64 ? -9.156 -4.793 -10.477 1 95.25 64 LEU B O 1
ATOM 2595 N N . THR B 1 65 ? -10.336 -6.59 -9.656 1 97.38 65 THR B N 1
ATOM 2596 C CA . THR B 1 65 ? -9.828 -7.547 -10.625 1 97.38 65 THR B CA 1
ATOM 2597 C C . THR B 1 65 ? -10.758 -7.648 -11.828 1 97.38 65 THR B C 1
ATOM 2599 O O . THR B 1 65 ? -10.383 -8.188 -12.875 1 97.38 65 THR B O 1
ATOM 2602 N N . LYS B 1 66 ? -11.992 -7.211 -11.617 1 97 66 LYS B N 1
ATOM 2603 C CA . LYS B 1 66 ? -13.062 -7.324 -12.602 1 97 66 LYS B CA 1
ATOM 2604 C C . LYS B 1 66 ? -13.477 -8.781 -12.797 1 97 66 LYS B C 1
ATOM 2606 O O . LYS B 1 66 ? -14.164 -9.109 -13.766 1 97 66 LYS B O 1
ATOM 2611 N N . ILE B 1 67 ? -13.016 -9.68 -11.914 1 98.12 67 ILE B N 1
ATOM 2612 C CA . ILE B 1 67 ? -13.43 -11.078 -11.93 1 98.12 67 ILE B CA 1
ATOM 2613 C C . ILE B 1 67 ? -14.766 -11.227 -11.211 1 98.12 67 ILE B C 1
ATOM 2615 O O . ILE B 1 67 ? -14.906 -10.828 -10.055 1 98.12 67 ILE B O 1
ATOM 2619 N N . THR B 1 68 ? -15.711 -11.82 -11.875 1 97.81 68 THR B N 1
ATOM 2620 C CA . THR B 1 68 ? -17.047 -11.992 -11.305 1 97.81 68 THR B CA 1
ATOM 2621 C C . THR B 1 68 ? -17.312 -13.453 -10.969 1 97.81 68 THR B C 1
ATOM 2623 O O . THR B 1 68 ? -16.625 -14.344 -11.477 1 97.81 68 THR B O 1
ATOM 2626 N N . ASP B 1 69 ? -18.344 -13.648 -10.18 1 97.69 69 ASP B N 1
ATOM 2627 C CA . ASP B 1 69 ? -18.781 -15.008 -9.852 1 97.69 69 ASP B CA 1
ATOM 2628 C C . ASP B 1 69 ? -19.141 -15.789 -11.117 1 97.69 69 ASP B C 1
ATOM 2630 O O . ASP B 1 69 ? -18.812 -16.969 -11.242 1 97.69 69 ASP B O 1
ATOM 2634 N N . LYS B 1 70 ? -19.703 -15.125 -11.992 1 97.56 70 LYS B N 1
ATOM 2635 C CA . LYS B 1 70 ? -20.125 -15.758 -13.242 1 97.56 70 LYS B CA 1
ATOM 2636 C C . LYS B 1 70 ? -18.922 -16.234 -14.047 1 97.56 70 LYS B C 1
ATOM 2638 O O . LYS B 1 70 ? -18.922 -17.359 -14.57 1 97.56 70 LYS B O 1
ATOM 2643 N N . MET B 1 71 ? -17.906 -15.422 -14.117 1 97.88 71 MET B N 1
ATOM 2644 C CA . MET B 1 71 ? -16.688 -15.758 -14.859 1 97.88 71 MET B CA 1
ATOM 2645 C C . MET B 1 71 ? -16.031 -17.016 -14.305 1 97.88 71 MET B C 1
ATOM 2647 O O . MET B 1 71 ? -15.602 -17.875 -15.062 1 97.88 71 MET B O 1
ATOM 2651 N N . VAL B 1 72 ? -16.016 -17.109 -12.961 1 98.06 72 VAL B N 1
ATOM 2652 C CA . VAL B 1 72 ? -15.234 -18.188 -12.344 1 98.06 72 VAL B CA 1
ATOM 2653 C C . VAL B 1 72 ? -16.094 -19.422 -12.172 1 98.06 72 VAL B C 1
ATOM 2655 O O . VAL B 1 72 ? -15.586 -20.531 -11.977 1 98.06 72 VAL B O 1
ATOM 2658 N N . SER B 1 73 ? -17.422 -19.297 -12.234 1 96.56 73 SER B N 1
ATOM 2659 C CA . SER B 1 73 ? -18.328 -20.422 -12 1 96.56 73 SER B CA 1
ATOM 2660 C C . SER B 1 73 ? -18.141 -21.516 -13.047 1 96.56 73 SER B C 1
ATOM 2662 O O . SER B 1 73 ? -18.375 -22.688 -12.773 1 96.56 73 SER B O 1
ATOM 2664 N N . THR B 1 74 ? -17.672 -21.172 -14.195 1 96.19 74 THR B N 1
ATOM 2665 C CA . THR B 1 74 ? -17.531 -22.141 -15.281 1 96.19 74 THR B CA 1
ATOM 2666 C C . THR B 1 74 ? -16.062 -22.516 -15.484 1 96.19 74 THR B C 1
ATOM 2668 O O . THR B 1 74 ? -15.727 -23.25 -16.406 1 96.19 74 THR B O 1
ATOM 2671 N N . SER B 1 75 ? -15.25 -21.984 -14.695 1 98 75 SER B N 1
ATOM 2672 C CA . SER B 1 75 ? -13.82 -22.234 -14.82 1 98 75 SER B CA 1
ATOM 2673 C C . SER B 1 75 ? -13.43 -23.531 -14.102 1 98 75 SER B C 1
ATOM 2675 O O . SER B 1 75 ? -14.219 -24.078 -13.328 1 98 75 SER B O 1
ATOM 2677 N N . GLN B 1 76 ? -12.273 -24.031 -14.406 1 98.38 76 GLN B N 1
ATOM 2678 C CA . GLN B 1 76 ? -11.703 -25.172 -13.703 1 98.38 76 GLN B CA 1
ATOM 2679 C C . GLN B 1 76 ? -11.359 -24.828 -12.266 1 98.38 76 GLN B C 1
ATOM 2681 O O . GLN B 1 76 ? -11.133 -23.656 -11.945 1 98.38 76 GLN B O 1
ATOM 2686 N N . ASN B 1 77 ? -11.359 -25.844 -11.406 1 97.5 77 ASN B N 1
ATOM 2687 C CA . ASN B 1 77 ? -10.945 -25.594 -10.031 1 97.5 77 ASN B CA 1
ATOM 2688 C C . ASN B 1 77 ? -9.422 -25.562 -9.898 1 97.5 77 ASN B C 1
ATOM 2690 O O . ASN B 1 77 ? -8.711 -25.766 -10.883 1 97.5 77 ASN B O 1
ATOM 2694 N N . PHE B 1 78 ? -8.93 -25.266 -8.734 1 98.62 78 PHE B N 1
ATOM 2695 C CA . PHE B 1 78 ? -7.5 -25.047 -8.516 1 98.62 78 PHE B CA 1
ATOM 2696 C C . PHE B 1 78 ? -6.707 -26.297 -8.852 1 98.62 78 PHE B C 1
ATOM 2698 O O . PHE B 1 78 ? -5.625 -26.219 -9.438 1 98.62 78 PHE B O 1
ATOM 2705 N N . ILE B 1 79 ? -7.234 -27.438 -8.508 1 98 79 ILE B N 1
ATOM 2706 C CA . ILE B 1 79 ? -6.527 -28.688 -8.711 1 98 79 ILE B CA 1
ATOM 2707 C C . ILE B 1 79 ? -6.266 -28.906 -10.203 1 98 79 ILE B C 1
ATOM 2709 O O . ILE B 1 79 ? -5.133 -29.172 -10.609 1 98 79 ILE B O 1
ATOM 2713 N N . GLU B 1 80 ? -7.246 -28.703 -10.984 1 98.38 80 GLU B N 1
ATOM 2714 C CA . GLU B 1 80 ? -7.129 -28.875 -12.43 1 98.38 80 GLU B CA 1
ATOM 2715 C C . GLU B 1 80 ? -6.164 -27.844 -13.023 1 98.38 80 GLU B C 1
ATOM 2717 O O . GLU B 1 80 ? -5.301 -28.203 -13.836 1 98.38 80 GLU B O 1
ATOM 2722 N N . VAL B 1 81 ? -6.316 -26.656 -12.609 1 98.75 81 VAL B N 1
ATOM 2723 C CA . VAL B 1 81 ? -5.496 -25.578 -13.148 1 98.75 81 VAL B CA 1
ATOM 2724 C C . VAL B 1 81 ? -4.039 -25.781 -12.734 1 98.75 81 VAL B C 1
ATOM 2726 O O . VAL B 1 81 ? -3.123 -25.469 -13.5 1 98.75 81 VAL B O 1
ATOM 2729 N N . TYR B 1 82 ? -3.855 -26.328 -11.547 1 98.5 82 TYR B N 1
ATOM 2730 C CA . TYR B 1 82 ? -2.502 -26.594 -11.078 1 98.5 82 TYR B CA 1
ATOM 2731 C C . TYR B 1 82 ? -1.778 -27.547 -12.031 1 98.5 82 TYR B C 1
ATOM 2733 O O . TYR B 1 82 ? -0.627 -27.297 -12.406 1 98.5 82 TYR B O 1
ATOM 2741 N N . TYR B 1 83 ? -2.418 -28.547 -12.422 1 98 83 TYR B N 1
ATOM 2742 C CA . TYR B 1 83 ? -1.777 -29.5 -13.32 1 98 83 TYR B CA 1
ATOM 2743 C C . TYR B 1 83 ? -1.53 -28.891 -14.688 1 98 83 TYR B C 1
ATOM 2745 O O . TYR B 1 83 ? -0.509 -29.156 -15.32 1 98 83 TYR B O 1
ATOM 2753 N N . ASP B 1 84 ? -2.477 -28.078 -15.141 1 98.62 84 ASP B N 1
ATOM 2754 C CA . ASP B 1 84 ? -2.242 -27.328 -16.375 1 98.62 84 ASP B CA 1
ATOM 2755 C C . ASP B 1 84 ? -1.013 -26.422 -16.234 1 98.62 84 ASP B C 1
ATOM 2757 O O . ASP B 1 84 ? -0.235 -26.297 -17.188 1 98.62 84 ASP B O 1
ATOM 2761 N N . PHE B 1 85 ? -0.862 -25.781 -15.086 1 98.69 85 PHE 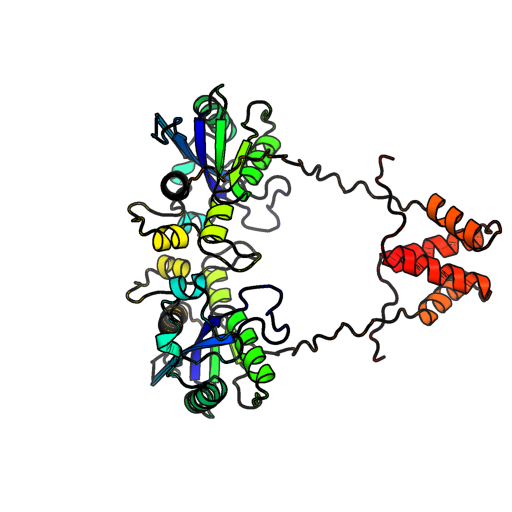B N 1
ATOM 2762 C CA . PHE B 1 85 ? 0.256 -24.891 -14.828 1 98.69 85 PHE B CA 1
ATOM 2763 C C . PHE B 1 85 ? 1.573 -25.656 -14.805 1 98.69 85 PHE B C 1
ATOM 2765 O O . PHE B 1 85 ? 2.576 -25.188 -15.352 1 98.69 85 PHE B O 1
ATOM 2772 N N . MET B 1 86 ? 1.534 -26.844 -14.203 1 97.94 86 MET B N 1
ATOM 2773 C CA . MET B 1 86 ? 2.727 -27.688 -14.18 1 97.94 86 MET B CA 1
ATOM 2774 C C . MET B 1 86 ? 3.133 -28.094 -15.594 1 97.94 86 MET B C 1
ATOM 2776 O O . MET B 1 86 ? 4.32 -28.141 -15.906 1 97.94 86 MET B O 1
ATOM 2780 N N . ASN B 1 87 ? 2.141 -28.375 -16.375 1 97.94 87 ASN B N 1
ATOM 2781 C CA . ASN B 1 87 ? 2.42 -28.688 -17.766 1 97.94 87 ASN B CA 1
ATOM 2782 C C . ASN B 1 87 ? 3.031 -27.5 -18.5 1 97.94 87 ASN B C 1
ATOM 2784 O O . ASN B 1 87 ? 3.932 -27.672 -19.328 1 97.94 87 ASN B O 1
ATOM 2788 N N . PHE B 1 88 ? 2.523 -26.344 -18.219 1 98.31 88 PHE B N 1
ATOM 2789 C CA . PHE B 1 88 ? 3.039 -25.109 -18.797 1 98.31 88 PHE B CA 1
ATOM 2790 C C . PHE B 1 88 ? 4.496 -24.906 -18.406 1 98.31 88 PHE B C 1
ATOM 2792 O O . PHE B 1 88 ? 5.316 -24.5 -19.234 1 98.31 88 PHE B O 1
ATOM 2799 N N . ILE B 1 89 ? 4.809 -25.109 -17.094 1 97.38 89 ILE B N 1
ATOM 2800 C CA . ILE B 1 89 ? 6.16 -24.938 -16.562 1 97.38 89 ILE B CA 1
ATOM 2801 C C . ILE B 1 89 ? 7.113 -25.906 -17.266 1 97.38 89 ILE B C 1
ATOM 2803 O O . ILE B 1 89 ? 8.18 -25.5 -17.734 1 97.38 89 ILE B O 1
ATOM 2807 N N . GLY B 1 90 ? 6.723 -27.125 -17.344 1 94.81 90 GLY B N 1
ATOM 2808 C CA . GLY B 1 90 ? 7.543 -28.125 -18 1 94.81 90 GLY B CA 1
ATOM 2809 C C . GLY B 1 90 ? 8.617 -28.703 -17.109 1 94.81 90 GLY B C 1
ATOM 2810 O O . GLY B 1 90 ? 8.531 -28.594 -15.875 1 94.81 90 GLY B O 1
ATOM 2811 N N . LYS B 1 91 ? 9.633 -29.422 -17.719 1 89.88 91 LYS B N 1
ATOM 2812 C CA . LYS B 1 91 ? 10.641 -30.156 -16.969 1 89.88 91 LYS B CA 1
ATOM 2813 C C . LYS B 1 91 ? 12 -29.469 -17.047 1 89.88 91 LYS B C 1
ATOM 2815 O O . LYS B 1 91 ? 12.961 -29.922 -16.422 1 89.88 91 LYS B O 1
ATOM 2820 N N . GLU B 1 92 ? 12.031 -28.406 -17.719 1 89.81 92 GLU B N 1
ATOM 2821 C CA . GLU B 1 92 ? 13.289 -27.672 -17.875 1 89.81 92 GLU B CA 1
ATOM 2822 C C . GLU B 1 92 ? 13.625 -26.906 -16.609 1 89.81 92 GLU B C 1
ATOM 2824 O O . GLU B 1 92 ? 12.805 -26.812 -15.688 1 89.81 92 GLU B O 1
ATOM 2829 N N . ASP B 1 93 ? 14.859 -26.484 -16.562 1 91.5 93 ASP B N 1
ATOM 2830 C CA . ASP B 1 93 ? 15.281 -25.625 -15.461 1 91.5 93 ASP B CA 1
ATOM 2831 C C . ASP B 1 93 ? 14.633 -24.234 -15.586 1 91.5 93 ASP B C 1
ATOM 2833 O O . ASP B 1 93 ? 14.875 -23.516 -16.547 1 91.5 93 ASP B O 1
ATOM 2837 N N . ILE B 1 94 ? 13.836 -24.016 -14.609 1 96.19 94 ILE B N 1
ATOM 2838 C CA . ILE B 1 94 ? 13.062 -22.766 -14.672 1 96.19 94 ILE B CA 1
ATOM 2839 C C . ILE B 1 94 ? 13.375 -21.906 -13.453 1 96.19 94 ILE B C 1
ATOM 2841 O O . ILE B 1 94 ? 13.492 -22.422 -12.336 1 96.19 94 ILE B O 1
ATOM 2845 N N . THR B 1 95 ? 13.539 -20.594 -13.68 1 97.44 95 THR B N 1
ATOM 2846 C CA . THR B 1 95 ? 13.586 -19.594 -12.609 1 97.44 95 THR B CA 1
ATOM 2847 C C . THR B 1 95 ? 12.336 -18.734 -12.617 1 97.44 95 THR B C 1
ATOM 2849 O O . THR B 1 95 ? 11.977 -18.156 -13.648 1 97.44 95 THR B O 1
ATOM 2852 N N . PHE B 1 96 ? 11.688 -18.641 -11.469 1 98.25 96 PHE B N 1
ATOM 2853 C CA . PHE B 1 96 ? 10.539 -17.766 -11.336 1 98.25 96 PHE B CA 1
ATOM 2854 C C . PHE B 1 96 ? 10.984 -16.312 -11.195 1 98.25 96 PHE B C 1
ATOM 2856 O O . PHE B 1 96 ? 11.945 -16.016 -10.477 1 98.25 96 PHE B O 1
ATOM 2863 N N . ILE B 1 97 ? 10.383 -15.43 -11.953 1 98.44 97 ILE B N 1
ATOM 2864 C CA . ILE B 1 97 ? 10.492 -13.992 -11.727 1 98.44 97 ILE B CA 1
ATOM 2865 C C . ILE B 1 97 ? 9.203 -13.469 -11.094 1 98.44 97 ILE B C 1
ATOM 2867 O O . ILE B 1 97 ? 8.117 -13.625 -11.656 1 98.44 97 ILE B O 1
ATOM 2871 N N . ILE B 1 98 ? 9.375 -12.867 -9.953 1 98 98 ILE B N 1
ATOM 2872 C CA . ILE B 1 98 ? 8.172 -12.508 -9.195 1 98 98 ILE B CA 1
ATOM 2873 C C . ILE B 1 98 ? 8.234 -11.039 -8.789 1 98 98 ILE B C 1
ATOM 2875 O O . ILE B 1 98 ? 9.32 -10.453 -8.734 1 98 98 ILE B O 1
ATOM 2879 N N . TRP B 1 99 ? 7.09 -10.453 -8.602 1 98.56 99 TRP B N 1
ATOM 2880 C CA . TRP B 1 99 ? 6.949 -9.125 -8.023 1 98.56 99 TRP B CA 1
ATOM 2881 C C . TRP B 1 99 ? 6.555 -9.203 -6.551 1 98.56 99 TRP B C 1
ATOM 2883 O O . TRP B 1 99 ? 5.379 -9.062 -6.211 1 98.56 99 TRP B O 1
ATOM 2893 N N . GLY B 1 100 ? 7.539 -9.32 -5.723 1 97.25 100 GLY B N 1
ATOM 2894 C CA . GLY B 1 100 ? 7.301 -9.633 -4.32 1 97.25 100 GLY B CA 1
ATOM 2895 C C . GLY B 1 100 ? 7.121 -11.117 -4.062 1 97.25 100 GLY B C 1
ATOM 2896 O O . GLY B 1 100 ? 6.656 -11.852 -4.938 1 97.25 100 GLY B O 1
ATOM 2897 N N . THR B 1 101 ? 7.242 -11.562 -2.887 1 96.38 101 THR B N 1
ATOM 2898 C CA . THR B 1 101 ? 7.262 -12.992 -2.59 1 96.38 101 THR B CA 1
ATOM 2899 C C . THR B 1 101 ? 5.871 -13.484 -2.191 1 96.38 101 THR B C 1
ATOM 2901 O O . THR B 1 101 ? 5.66 -14.68 -1.997 1 96.38 101 THR B O 1
ATOM 2904 N N . VAL B 1 102 ? 4.945 -12.586 -2.119 1 96.56 102 VAL B N 1
ATOM 2905 C CA . VAL B 1 102 ? 3.613 -12.93 -1.638 1 96.56 102 VAL B CA 1
ATOM 2906 C C . VAL B 1 102 ? 2.99 -13.984 -2.547 1 96.56 102 VAL B C 1
ATOM 2908 O O . VAL B 1 102 ? 2.4 -14.961 -2.068 1 96.56 102 VAL B O 1
ATOM 2911 N N . ASP B 1 103 ? 3.168 -13.82 -3.83 1 97.69 103 ASP B N 1
ATOM 2912 C CA . ASP B 1 103 ? 2.57 -14.758 -4.773 1 97.69 103 ASP B CA 1
ATOM 2913 C C . ASP B 1 103 ? 3.158 -16.156 -4.602 1 97.69 103 ASP B C 1
ATOM 2915 O O . ASP B 1 103 ? 2.439 -17.156 -4.699 1 97.69 103 ASP B O 1
ATOM 2919 N N . LEU B 1 104 ? 4.414 -16.203 -4.461 1 97.06 104 LEU B N 1
ATOM 2920 C CA . LEU B 1 104 ? 5.059 -17.484 -4.242 1 97.06 104 LEU B CA 1
ATOM 2921 C C . LEU B 1 104 ? 4.543 -18.156 -2.971 1 97.06 104 LEU B C 1
ATOM 2923 O O . LEU B 1 104 ? 4.223 -19.344 -2.967 1 97.06 104 LEU B O 1
ATOM 2927 N N . LYS B 1 105 ? 4.426 -17.406 -1.919 1 96.25 105 LYS B N 1
ATOM 2928 C CA . LYS B 1 105 ? 3.922 -17.906 -0.64 1 96.25 105 LYS B CA 1
ATOM 2929 C C . LYS B 1 105 ? 2.502 -18.453 -0.779 1 96.25 105 LYS B C 1
ATOM 2931 O O . LYS B 1 105 ? 2.205 -19.547 -0.321 1 96.25 105 LYS B O 1
ATOM 2936 N N . GLU B 1 106 ? 1.689 -17.672 -1.417 1 96.56 106 GLU B N 1
ATOM 2937 C CA . GLU B 1 106 ? 0.29 -18.062 -1.55 1 96.56 106 GLU B CA 1
ATOM 2938 C C . GLU B 1 106 ? 0.14 -19.25 -2.494 1 96.56 106 GLU B C 1
ATOM 2940 O O . GLU B 1 106 ? -0.738 -20.094 -2.303 1 96.56 106 GLU B O 1
ATOM 2945 N N . LEU B 1 107 ? 0.966 -19.281 -3.533 1 97.94 107 LEU B N 1
ATOM 2946 C CA . LEU B 1 107 ? 0.958 -20.453 -4.406 1 97.94 107 LEU B CA 1
ATOM 2947 C C . LEU B 1 107 ? 1.218 -21.719 -3.613 1 97.94 107 LEU B C 1
ATOM 2949 O O . LEU B 1 107 ? 0.453 -22.688 -3.707 1 97.94 107 LEU B O 1
ATOM 2953 N N . TYR B 1 108 ? 2.205 -21.703 -2.783 1 96.5 108 TYR B N 1
ATOM 2954 C CA . TYR B 1 108 ? 2.555 -22.875 -1.973 1 96.5 108 TYR B CA 1
ATOM 2955 C C . TYR B 1 108 ? 1.438 -23.203 -0.992 1 96.5 108 TYR B C 1
ATOM 2957 O O . TYR B 1 108 ? 1.086 -24.375 -0.82 1 96.5 108 TYR B O 1
ATOM 2965 N N . LYS B 1 109 ? 0.876 -22.203 -0.378 1 95.81 109 LYS B N 1
ATOM 2966 C CA . LYS B 1 109 ? -0.194 -22.438 0.588 1 95.81 109 LYS B CA 1
ATOM 2967 C C . LYS B 1 109 ? -1.385 -23.125 -0.066 1 95.81 109 LYS B C 1
ATOM 2969 O O . LYS B 1 109 ? -1.957 -24.062 0.504 1 95.81 109 LYS B O 1
ATOM 2974 N N . ASN B 1 110 ? -1.717 -22.625 -1.238 1 97.44 110 ASN B N 1
ATOM 2975 C CA . ASN B 1 110 ? -2.824 -23.25 -1.952 1 97.44 110 ASN B CA 1
ATOM 2976 C C . ASN B 1 110 ? -2.492 -24.688 -2.346 1 97.44 110 ASN B C 1
ATOM 2978 O O . ASN B 1 110 ? -3.322 -25.594 -2.188 1 97.44 110 ASN B O 1
ATOM 2982 N N . ILE B 1 111 ? -1.304 -24.938 -2.828 1 97.12 111 ILE B N 1
ATOM 2983 C CA . ILE B 1 111 ? -0.869 -26.266 -3.232 1 97.12 111 ILE B CA 1
ATOM 2984 C C . ILE B 1 111 ? -0.938 -27.219 -2.039 1 97.12 111 ILE B C 1
ATOM 2986 O O . ILE B 1 111 ? -1.479 -28.312 -2.145 1 97.12 111 ILE B O 1
ATOM 2990 N N . LEU B 1 112 ? -0.473 -26.766 -0.936 1 94.5 112 LEU B N 1
ATOM 2991 C CA . LEU B 1 112 ? -0.438 -27.594 0.265 1 94.5 112 LEU B CA 1
ATOM 2992 C C . LEU B 1 112 ? -1.846 -27.828 0.8 1 94.5 112 LEU B C 1
ATOM 2994 O O . LEU B 1 112 ? -2.17 -28.938 1.224 1 94.5 112 LEU B O 1
ATOM 2998 N N . TYR B 1 113 ? -2.646 -26.781 0.773 1 95.06 113 TYR B N 1
ATOM 2999 C CA . TYR B 1 113 ? -4.02 -26.906 1.253 1 95.06 113 TYR B CA 1
ATOM 3000 C C . TYR B 1 113 ? -4.773 -27.984 0.471 1 95.06 113 TYR B C 1
ATOM 3002 O O . TYR B 1 113 ? -5.527 -28.766 1.051 1 95.06 113 TYR B O 1
ATOM 3010 N N . PHE B 1 114 ? -4.531 -28.047 -0.816 1 96.38 114 PHE B N 1
ATOM 3011 C CA . PHE B 1 114 ? -5.254 -28.984 -1.671 1 96.38 114 PHE B CA 1
ATOM 3012 C C . PHE B 1 114 ? -4.469 -30.281 -1.837 1 96.38 114 PHE B C 1
ATOM 3014 O O . PHE B 1 114 ? -4.797 -31.094 -2.697 1 96.38 114 PHE B O 1
ATOM 3021 N N . GLU B 1 115 ? -3.393 -30.422 -1.075 1 94.75 115 GLU B N 1
ATOM 3022 C CA . GLU B 1 115 ? -2.602 -31.641 -0.989 1 94.75 115 GLU B CA 1
ATOM 3023 C C . GLU B 1 115 ? -2.033 -32.031 -2.352 1 94.75 115 GLU B C 1
ATOM 3025 O O . GLU B 1 115 ? -2.109 -33.188 -2.756 1 94.75 115 GLU B O 1
ATOM 3030 N N . LEU B 1 116 ? -1.521 -31.062 -3.053 1 95.62 116 LEU B N 1
ATOM 3031 C CA . LEU B 1 116 ? -0.899 -31.266 -4.355 1 95.62 116 LEU B CA 1
ATOM 3032 C C . LEU B 1 116 ? 0.616 -31.375 -4.223 1 95.62 116 LEU B C 1
ATOM 3034 O O . LEU B 1 116 ? 1.197 -30.875 -3.258 1 95.62 116 LEU B O 1
ATOM 3038 N N . PRO B 1 117 ? 1.272 -32.062 -5.129 1 93.56 117 PRO B N 1
ATOM 3039 C CA . PRO B 1 117 ? 2.723 -32.219 -5.043 1 93.56 117 PRO B CA 1
ATOM 3040 C C . PRO B 1 117 ? 3.496 -30.953 -5.355 1 93.56 117 PRO B C 1
ATOM 3042 O O . PRO B 1 117 ? 3.109 -30.188 -6.246 1 93.56 117 PRO B O 1
ATOM 3045 N N . ILE B 1 118 ? 4.559 -30.703 -4.625 1 92.56 118 ILE B N 1
ATOM 3046 C CA . ILE B 1 118 ? 5.348 -29.5 -4.812 1 92.56 118 ILE B CA 1
ATOM 3047 C C . ILE B 1 118 ? 6.73 -29.859 -5.344 1 92.56 118 ILE B C 1
ATOM 3049 O O . ILE B 1 118 ? 7.547 -28.969 -5.629 1 92.56 118 ILE B O 1
ATOM 3053 N N . GLU B 1 119 ? 7.109 -31.062 -5.5 1 88.56 119 GLU B N 1
ATOM 3054 C CA . GLU B 1 119 ? 8.453 -31.547 -5.793 1 88.56 119 GLU B CA 1
ATOM 3055 C C . GLU B 1 119 ? 8.96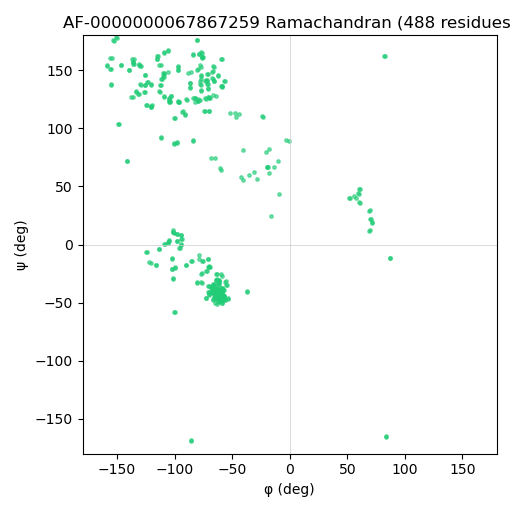1 -31.016 -7.129 1 88.56 119 GLU B C 1
ATOM 3057 O O . GLU B 1 119 ? 10.148 -30.75 -7.289 1 88.56 119 GLU B O 1
ATOM 3062 N N . ASN B 1 120 ? 8.047 -30.844 -8.07 1 91.06 120 ASN B N 1
ATOM 3063 C CA . ASN B 1 120 ? 8.461 -30.453 -9.414 1 91.06 120 ASN B CA 1
ATOM 3064 C C . ASN B 1 120 ? 8.312 -28.953 -9.633 1 91.06 120 ASN B C 1
ATOM 3066 O O . ASN B 1 120 ? 8.562 -28.453 -10.734 1 91.06 120 ASN B O 1
ATOM 3070 N N . LEU B 1 121 ? 7.914 -28.219 -8.633 1 94.5 121 LEU B N 1
ATOM 3071 C CA . LEU B 1 121 ? 7.863 -26.766 -8.742 1 94.5 121 LEU B CA 1
ATOM 3072 C C . LEU B 1 121 ? 9.266 -26.172 -8.773 1 94.5 121 LEU B C 1
ATOM 3074 O O . LEU B 1 121 ? 10.141 -26.594 -8.016 1 94.5 121 LEU B O 1
ATOM 3078 N N . PRO B 1 122 ? 9.445 -25.188 -9.656 1 95.44 122 PRO B N 1
ATOM 3079 C CA . PRO B 1 122 ? 10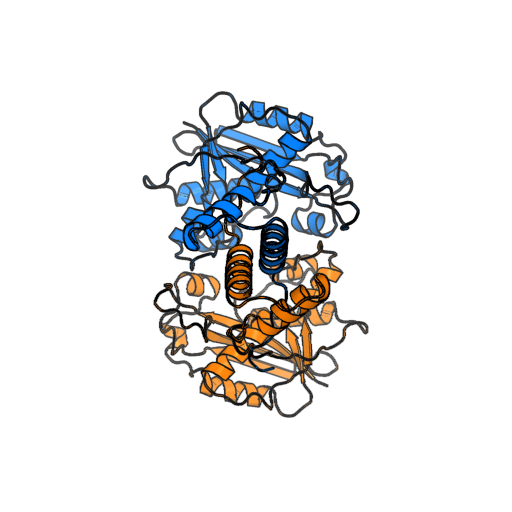.75 -24.516 -9.648 1 95.44 122 PRO B CA 1
ATOM 3080 C C . PRO B 1 122 ? 11.102 -23.938 -8.281 1 95.44 122 PRO B C 1
ATOM 3082 O O . PRO B 1 122 ? 10.25 -23.344 -7.613 1 95.44 122 PRO B O 1
ATOM 3085 N N . LYS B 1 123 ? 12.367 -24.062 -7.91 1 93.38 123 LYS B N 1
ATOM 3086 C CA . LYS B 1 123 ? 12.789 -23.609 -6.586 1 93.38 123 LYS B CA 1
ATOM 3087 C C . LYS B 1 123 ? 13.508 -22.266 -6.668 1 93.38 123 LYS B C 1
ATOM 3089 O O . LYS B 1 123 ? 13.625 -21.562 -5.664 1 93.38 123 LYS B O 1
ATOM 3094 N N . LEU B 1 124 ? 14 -21.953 -7.824 1 96.69 124 LEU B N 1
ATOM 3095 C CA . LEU B 1 124 ? 14.727 -20.703 -8.008 1 96.69 124 LEU B CA 1
ATOM 3096 C C . LEU B 1 124 ? 13.773 -19.562 -8.328 1 96.69 124 LEU B C 1
ATOM 3098 O O . LEU B 1 124 ? 12.812 -19.75 -9.078 1 96.69 124 LEU B O 1
ATOM 3102 N N . TYR B 1 125 ? 14.078 -18.438 -7.719 1 97.94 125 TYR B N 1
ATOM 3103 C CA . TYR B 1 125 ? 13.273 -17.266 -8.047 1 97.94 125 TYR B CA 1
ATOM 3104 C C . TYR B 1 125 ? 14.109 -15.992 -7.992 1 97.94 125 TYR B C 1
ATOM 3106 O O . TYR B 1 125 ? 15.172 -15.969 -7.355 1 97.94 125 TYR B O 1
ATOM 3114 N N . ILE B 1 126 ? 13.703 -15.023 -8.711 1 97.88 126 ILE B N 1
ATOM 3115 C CA . ILE B 1 126 ? 14.211 -13.656 -8.656 1 97.88 126 ILE B CA 1
ATOM 3116 C C . ILE B 1 126 ? 13.07 -12.703 -8.289 1 97.88 126 ILE B C 1
ATOM 3118 O O . ILE B 1 126 ? 12.039 -12.664 -8.969 1 97.88 126 ILE B O 1
ATOM 3122 N N . ASP B 1 127 ? 13.219 -12.016 -7.199 1 98.12 127 ASP B N 1
ATOM 3123 C CA . ASP B 1 127 ? 12.273 -10.969 -6.816 1 98.12 127 ASP B CA 1
ATOM 3124 C C . ASP B 1 127 ? 12.617 -9.648 -7.496 1 98.12 127 ASP B C 1
ATOM 3126 O O . ASP B 1 127 ? 13.32 -8.812 -6.922 1 98.12 127 ASP B O 1
ATOM 3130 N N . ILE B 1 128 ? 12.078 -9.422 -8.672 1 98.5 128 ILE B N 1
ATOM 3131 C CA . ILE B 1 128 ? 12.445 -8.266 -9.477 1 98.5 128 ILE B CA 1
ATOM 3132 C C . ILE B 1 128 ? 11.906 -6.988 -8.844 1 98.5 128 ILE B C 1
ATOM 3134 O O . ILE B 1 128 ? 12.383 -5.887 -9.133 1 98.5 128 ILE B O 1
ATOM 3138 N N . GLN B 1 129 ? 10.914 -7.094 -7.965 1 98.5 129 GLN B N 1
ATOM 3139 C CA . GLN B 1 129 ? 10.461 -5.918 -7.227 1 98.5 129 GLN B CA 1
ATOM 3140 C C . GLN B 1 129 ? 11.57 -5.375 -6.328 1 98.5 129 GLN B C 1
ATOM 3142 O O . GLN B 1 129 ? 11.734 -4.16 -6.199 1 98.5 129 GLN B O 1
ATOM 3147 N N . ASP B 1 130 ? 12.219 -6.305 -5.652 1 97.44 130 ASP B N 1
ATOM 3148 C CA . ASP B 1 130 ? 13.328 -5.91 -4.789 1 97.44 130 ASP B CA 1
ATOM 3149 C C . ASP B 1 130 ? 14.398 -5.152 -5.574 1 97.44 130 ASP B C 1
ATOM 3151 O O . ASP B 1 130 ? 14.867 -4.098 -5.141 1 97.44 130 ASP B O 1
ATOM 3155 N N . TYR B 1 131 ? 14.711 -5.625 -6.688 1 97.62 131 TYR B N 1
ATOM 3156 C CA . TYR B 1 131 ? 15.711 -4.988 -7.531 1 97.62 131 TYR B CA 1
ATOM 3157 C C . TYR B 1 131 ? 15.219 -3.641 -8.047 1 97.62 131 TYR B C 1
ATOM 3159 O O . TYR B 1 131 ? 15.984 -2.672 -8.094 1 97.62 131 TYR B O 1
ATOM 3167 N N . ALA B 1 132 ? 13.969 -3.602 -8.414 1 97.81 132 ALA B N 1
ATOM 3168 C CA . ALA B 1 132 ? 13.383 -2.338 -8.859 1 97.81 132 ALA B CA 1
ATOM 3169 C C . ALA B 1 132 ? 13.422 -1.294 -7.742 1 97.81 132 ALA B C 1
ATOM 3171 O O . ALA B 1 132 ? 13.75 -0.129 -7.988 1 97.81 132 ALA B O 1
ATOM 3172 N N . SER B 1 133 ? 13.117 -1.735 -6.539 1 96.94 133 SER B N 1
ATOM 3173 C CA . SER B 1 133 ? 13.109 -0.828 -5.398 1 96.94 133 SER B CA 1
ATOM 3174 C C . SER B 1 133 ? 14.5 -0.258 -5.141 1 96.94 133 SER B C 1
ATOM 3176 O O . SER B 1 133 ? 14.648 0.931 -4.852 1 96.94 133 SER B O 1
ATOM 3178 N N . LYS B 1 134 ? 15.461 -1.067 -5.277 1 94.75 134 LYS B N 1
ATOM 3179 C CA . LYS B 1 134 ? 16.844 -0.624 -5.129 1 94.75 134 LYS B CA 1
ATOM 3180 C C . LYS B 1 134 ? 17.25 0.303 -6.27 1 94.75 134 LYS B C 1
ATOM 3182 O O . LYS B 1 134 ? 17.938 1.305 -6.051 1 94.75 134 LYS B O 1
ATOM 3187 N N . TYR B 1 135 ? 16.812 -0.081 -7.438 1 95.56 135 TYR B N 1
ATOM 3188 C CA . TYR B 1 135 ? 17.125 0.705 -8.625 1 95.56 135 TYR B CA 1
ATOM 3189 C C . TYR B 1 135 ? 16.609 2.135 -8.484 1 95.56 135 TYR B C 1
ATOM 3191 O O . TYR B 1 135 ? 17.312 3.088 -8.836 1 95.56 135 TYR B O 1
ATOM 3199 N N . PHE B 1 136 ? 15.477 2.303 -7.926 1 94.62 136 PHE B N 1
ATOM 3200 C CA . PHE B 1 136 ? 14.867 3.621 -7.785 1 94.62 136 PHE B CA 1
ATOM 3201 C C . PHE B 1 136 ? 15.211 4.234 -6.434 1 94.62 136 PHE B C 1
ATOM 3203 O O . PHE B 1 136 ? 14.633 5.25 -6.043 1 94.62 136 PHE B O 1
ATOM 3210 N N . LYS B 1 137 ? 16.047 3.578 -5.645 1 91.44 137 LYS B N 1
ATOM 3211 C CA . LYS B 1 137 ? 16.609 4.078 -4.395 1 91.44 137 LYS B CA 1
ATOM 3212 C C . LYS B 1 137 ? 15.5 4.398 -3.385 1 91.44 137 LYS B C 1
ATOM 3214 O O . LYS B 1 137 ? 15.492 5.48 -2.795 1 91.44 137 LYS B O 1
ATOM 3219 N N . LEU B 1 138 ? 14.641 3.471 -3.279 1 92.56 138 LEU B N 1
ATOM 3220 C CA . LEU B 1 138 ? 13.625 3.625 -2.242 1 92.56 138 LEU B CA 1
ATOM 3221 C C . LEU B 1 138 ? 14.25 3.543 -0.854 1 92.56 138 LEU B C 1
ATOM 3223 O O . LEU B 1 138 ? 15.266 2.865 -0.664 1 92.56 138 LEU B O 1
ATOM 3227 N N . PRO B 1 139 ? 13.602 4.297 0.071 1 84.12 139 PRO B N 1
ATOM 3228 C CA . PRO B 1 139 ? 14.086 4.152 1.447 1 84.12 139 PRO B CA 1
ATOM 3229 C C . PRO B 1 139 ? 14 2.717 1.956 1 84.12 139 PRO B C 1
ATOM 3231 O O . PRO B 1 139 ? 13.195 1.927 1.451 1 84.12 139 PRO B O 1
ATOM 3234 N N . SER B 1 140 ? 14.773 2.453 2.965 1 81.19 140 SER B N 1
ATOM 3235 C CA . SER B 1 140 ? 14.828 1.106 3.525 1 81.19 140 SER B CA 1
ATOM 3236 C C . SER B 1 140 ? 13.461 0.648 4.008 1 81.19 140 SER B C 1
ATOM 3238 O O . SER B 1 140 ? 12.727 1.419 4.629 1 81.19 140 SER B O 1
ATOM 3240 N N . GLY B 1 141 ? 13.156 -0.612 3.666 1 83.88 141 GLY B N 1
ATOM 3241 C CA . GLY B 1 141 ? 11.906 -1.194 4.117 1 83.88 141 GLY B CA 1
ATOM 3242 C C . GLY B 1 141 ? 10.742 -0.907 3.188 1 83.88 141 GLY B C 1
ATOM 3243 O O . GLY B 1 141 ? 9.648 -1.453 3.361 1 83.88 141 GLY B O 1
ATOM 3244 N N . LYS B 1 142 ? 10.93 0.004 2.236 1 89.5 142 LYS B N 1
ATOM 3245 C CA . LYS B 1 142 ? 9.867 0.319 1.286 1 89.5 142 LYS B CA 1
ATOM 3246 C C . LYS B 1 142 ? 10.047 -0.459 -0.015 1 89.5 142 LYS B C 1
ATOM 3248 O O . LYS B 1 142 ? 11.164 -0.805 -0.39 1 89.5 142 LYS B O 1
ATOM 3253 N N . ARG B 1 143 ? 8.891 -0.734 -0.626 1 95.69 143 ARG B N 1
ATOM 3254 C CA . ARG B 1 143 ? 8.875 -1.434 -1.906 1 95.69 143 ARG B CA 1
ATOM 3255 C C . ARG B 1 143 ? 8.023 -0.69 -2.928 1 95.69 143 ARG B C 1
ATOM 3257 O O . ARG B 1 143 ? 6.953 -0.179 -2.594 1 95.69 143 ARG B O 1
ATOM 3264 N N . ILE B 1 144 ? 8.562 -0.635 -4.125 1 97.25 144 ILE B N 1
ATOM 3265 C CA . ILE B 1 144 ? 7.844 0.086 -5.172 1 97.25 144 ILE B CA 1
ATOM 3266 C C . ILE B 1 144 ? 6.691 -0.772 -5.691 1 97.25 144 ILE B C 1
ATOM 3268 O O . ILE B 1 144 ? 6.844 -1.982 -5.875 1 97.25 144 ILE B O 1
ATOM 3272 N N . GLY B 1 145 ? 5.535 -0.163 -5.902 1 97.25 145 GLY B N 1
ATOM 3273 C CA . GLY B 1 145 ? 4.422 -0.86 -6.531 1 97.25 145 GLY B CA 1
ATOM 3274 C C . GLY B 1 145 ? 4.594 -1.025 -8.031 1 97.25 145 GLY B C 1
ATOM 3275 O O . GLY B 1 145 ? 5.348 -0.281 -8.656 1 97.25 145 GLY B O 1
ATOM 3276 N N . LEU B 1 146 ? 3.867 -1.928 -8.586 1 98.25 146 LEU B N 1
ATOM 3277 C CA . LEU B 1 146 ? 3.969 -2.24 -10.008 1 98.25 146 LEU B CA 1
ATOM 3278 C C . LEU B 1 146 ? 3.635 -1.021 -10.859 1 98.25 146 LEU B C 1
ATOM 3280 O O . LEU B 1 146 ? 4.387 -0.67 -11.773 1 98.25 146 LEU B O 1
ATOM 3284 N N . LYS B 1 147 ? 2.564 -0.356 -10.531 1 96.56 147 LYS B N 1
ATOM 3285 C CA . LYS B 1 147 ? 2.121 0.794 -11.312 1 96.56 147 LYS B CA 1
ATOM 3286 C C . LYS B 1 147 ? 3.174 1.898 -11.312 1 96.56 147 LYS B C 1
ATOM 3288 O O . LYS B 1 147 ? 3.498 2.455 -12.359 1 96.56 147 LYS B O 1
ATOM 3293 N N . ASN B 1 148 ? 3.705 2.207 -10.133 1 96.19 148 ASN B N 1
ATOM 3294 C CA . ASN B 1 148 ? 4.719 3.25 -10.031 1 96.19 148 ASN B CA 1
ATOM 3295 C C . ASN B 1 148 ? 5.984 2.885 -10.805 1 96.19 148 ASN B C 1
ATOM 3297 O O . ASN B 1 148 ? 6.582 3.738 -11.461 1 96.19 148 ASN B O 1
ATOM 3301 N N . ALA B 1 149 ? 6.348 1.66 -10.719 1 98 149 ALA B N 1
ATOM 3302 C CA . ALA B 1 149 ? 7.531 1.211 -11.453 1 98 149 ALA B CA 1
ATOM 3303 C C . ALA B 1 149 ? 7.352 1.401 -12.953 1 98 149 ALA B C 1
ATOM 3305 O O . ALA B 1 149 ? 8.266 1.855 -13.648 1 98 149 ALA B O 1
ATOM 3306 N N . LEU B 1 150 ? 6.152 1.047 -13.414 1 98 150 LEU B N 1
ATOM 3307 C CA . LEU B 1 150 ? 5.855 1.227 -14.836 1 98 150 LEU B CA 1
ATOM 3308 C C . LEU B 1 150 ? 5.949 2.697 -15.227 1 98 150 LEU B C 1
ATOM 3310 O O . LEU B 1 150 ? 6.543 3.031 -16.25 1 98 150 LEU B O 1
ATOM 3314 N N . ASP B 1 151 ? 5.445 3.494 -14.391 1 95.56 151 ASP B N 1
ATOM 3315 C CA . ASP B 1 151 ? 5.477 4.934 -14.641 1 95.56 151 ASP B CA 1
ATOM 3316 C C . ASP B 1 151 ? 6.91 5.453 -14.664 1 95.56 151 ASP B C 1
ATOM 3318 O O . ASP B 1 151 ? 7.297 6.172 -15.594 1 95.56 151 ASP B O 1
ATOM 3322 N N . PHE B 1 152 ? 7.68 5.035 -13.695 1 96.25 152 PHE B N 1
ATOM 3323 C CA . PHE B 1 152 ? 9.055 5.504 -13.562 1 96.25 152 PHE B CA 1
ATOM 3324 C C . PHE B 1 152 ? 9.891 5.059 -14.75 1 96.25 152 PHE B C 1
ATOM 3326 O O . PHE B 1 152 ? 10.812 5.77 -15.164 1 96.25 152 PHE B O 1
ATOM 3333 N N . LEU B 1 153 ? 9.57 3.939 -15.328 1 97.56 153 LEU B N 1
ATOM 3334 C CA . LEU B 1 153 ? 10.336 3.381 -16.438 1 97.56 153 LEU B CA 1
ATOM 3335 C C . LEU B 1 153 ? 9.727 3.793 -17.766 1 97.56 153 LEU B C 1
ATOM 3337 O O . LEU B 1 153 ? 10.188 3.346 -18.828 1 97.56 153 LEU B O 1
ATOM 3341 N N . ASN B 1 154 ? 8.664 4.547 -17.734 1 96.62 154 ASN B N 1
ATOM 3342 C CA . ASN B 1 154 ? 7.969 5.035 -18.922 1 96.62 154 ASN B CA 1
ATOM 3343 C C . ASN B 1 154 ? 7.453 3.883 -19.781 1 96.62 154 ASN B C 1
ATOM 3345 O O . ASN B 1 154 ? 7.602 3.9 -21 1 96.62 154 ASN B O 1
ATOM 3349 N N . ILE B 1 155 ? 7.027 2.875 -19.078 1 97.12 155 ILE B N 1
ATOM 3350 C CA . ILE B 1 155 ? 6.355 1.771 -19.766 1 97.12 155 ILE B CA 1
ATOM 3351 C C . ILE B 1 155 ? 4.855 2.045 -19.828 1 97.12 155 ILE B C 1
ATOM 3353 O O . ILE B 1 155 ? 4.207 2.252 -18.797 1 97.12 155 ILE B O 1
ATOM 3357 N N . SER B 1 156 ? 4.297 2.021 -20.969 1 95.62 156 SER B N 1
ATOM 3358 C CA . SER B 1 156 ? 2.887 2.346 -21.156 1 95.62 156 SER B CA 1
ATOM 3359 C C . SER B 1 156 ? 1.987 1.228 -20.641 1 95.62 156 SER B C 1
ATOM 3361 O O . SER B 1 156 ? 2.295 0.047 -20.812 1 95.62 156 SER B O 1
ATOM 3363 N N . ILE B 1 157 ? 0.967 1.653 -20.062 1 93.81 157 ILE B N 1
ATOM 3364 C CA . ILE B 1 157 ? -0.043 0.711 -19.594 1 93.81 157 ILE B CA 1
ATOM 3365 C C . ILE B 1 157 ? -1.197 0.651 -20.594 1 93.81 157 ILE B C 1
ATOM 3367 O O . ILE B 1 157 ? -1.963 1.609 -20.719 1 93.81 157 ILE B O 1
ATOM 3371 N N . SER B 1 158 ? -1.264 -0.403 -21.25 1 93.62 158 SER B N 1
ATOM 3372 C CA . SER B 1 158 ? -2.301 -0.554 -22.266 1 93.62 158 SER B CA 1
ATOM 3373 C C . SER B 1 158 ? -3.449 -1.42 -21.75 1 93.62 158 SER B C 1
ATOM 3375 O O . SER B 1 158 ? -4.582 -1.295 -22.219 1 93.62 158 SER B O 1
ATOM 3377 N N . ASP B 1 159 ? -3.113 -2.301 -20.875 1 94.31 159 ASP B N 1
ATOM 3378 C CA . ASP B 1 159 ? -4.102 -3.223 -20.328 1 94.31 159 ASP B CA 1
ATOM 3379 C C . ASP B 1 159 ? -4.309 -2.982 -18.828 1 94.31 159 ASP B C 1
ATOM 3381 O O . ASP B 1 159 ? -3.445 -2.402 -18.172 1 94.31 159 ASP B O 1
ATOM 3385 N N . GLU B 1 160 ? -5.383 -3.426 -18.391 1 94 160 GLU B N 1
ATOM 3386 C CA . GLU B 1 160 ? -5.789 -3.152 -17.016 1 94 160 GLU B CA 1
ATOM 3387 C C . GLU B 1 160 ? -4.852 -3.828 -16.016 1 94 160 GLU B C 1
ATOM 3389 O O . GLU B 1 160 ? -4.434 -4.969 -16.219 1 94 160 GLU B O 1
ATOM 3394 N N . LEU B 1 161 ? -4.582 -3.08 -14.945 1 96 161 LEU B N 1
ATOM 3395 C CA . LEU B 1 161 ? -3.863 -3.656 -13.812 1 96 161 LEU B CA 1
ATOM 3396 C C . LEU B 1 161 ? -4.797 -4.492 -12.945 1 96 161 LEU B C 1
ATOM 3398 O O . LEU B 1 161 ? -6.016 -4.441 -13.109 1 96 161 LEU B O 1
ATOM 3402 N N . HIS B 1 162 ? -4.266 -5.328 -12.094 1 96.81 162 HIS B N 1
ATOM 3403 C CA . HIS B 1 162 ? -4.996 -6.234 -11.211 1 96.81 162 HIS B CA 1
ATOM 3404 C C . HIS B 1 162 ? -5.625 -7.379 -12.008 1 96.81 162 HIS B C 1
ATOM 3406 O O . HIS B 1 162 ? -6.656 -7.926 -11.602 1 96.81 162 HIS B O 1
ATOM 3412 N N . ASP B 1 163 ? -5.152 -7.574 -13.125 1 98.19 163 ASP B N 1
ATOM 3413 C CA . ASP B 1 163 ? -5.266 -8.805 -13.898 1 98.19 163 ASP B CA 1
ATOM 3414 C C . ASP B 1 163 ? -3.953 -9.586 -13.875 1 98.19 163 ASP B C 1
ATOM 3416 O O . ASP B 1 163 ? -2.9 -9.055 -14.227 1 98.19 163 ASP B O 1
ATOM 3420 N N . ALA B 1 164 ? -4.082 -10.805 -13.484 1 98.75 164 ALA B N 1
ATOM 3421 C CA . ALA B 1 164 ? -2.865 -11.555 -13.211 1 98.75 164 ALA B CA 1
ATOM 3422 C C . ALA B 1 164 ? -1.984 -11.656 -14.453 1 98.75 164 ALA B C 1
ATOM 3424 O O . ALA B 1 164 ? -0.759 -11.547 -14.359 1 98.75 164 ALA B O 1
ATOM 3425 N N . PHE B 1 165 ? -2.566 -11.906 -15.562 1 98.81 165 PHE B N 1
ATOM 3426 C CA . PHE B 1 165 ? -1.796 -12.039 -16.797 1 98.81 165 PHE B CA 1
ATOM 3427 C C . PHE B 1 165 ? -1.167 -10.703 -17.188 1 98.81 165 PHE B C 1
ATOM 3429 O O . PHE B 1 165 ? 0.017 -10.648 -17.531 1 98.81 165 PHE B O 1
ATOM 3436 N N . ASN B 1 166 ? -1.946 -9.641 -17.172 1 98.75 166 ASN B N 1
ATOM 3437 C CA . ASN B 1 166 ? -1.422 -8.32 -17.469 1 98.75 166 ASN B CA 1
ATOM 3438 C C . ASN B 1 166 ? -0.292 -7.93 -16.516 1 98.75 166 ASN B C 1
ATOM 3440 O O . ASN B 1 166 ? 0.734 -7.402 -16.953 1 98.75 166 ASN B O 1
ATOM 3444 N N . ASP B 1 167 ? -0.515 -8.164 -15.227 1 98.81 167 ASP B N 1
ATOM 3445 C CA . ASP B 1 167 ? 0.503 -7.816 -14.242 1 98.81 167 ASP B CA 1
ATOM 3446 C C . ASP B 1 167 ? 1.789 -8.602 -14.477 1 98.81 167 ASP B C 1
ATOM 3448 O O . ASP B 1 167 ? 2.889 -8.062 -14.328 1 98.81 167 ASP B O 1
ATOM 3452 N N . ALA B 1 168 ? 1.651 -9.875 -14.867 1 98.81 168 ALA B N 1
ATOM 3453 C CA . ALA B 1 168 ? 2.822 -10.68 -15.227 1 98.81 168 ALA B CA 1
ATOM 3454 C C . ALA B 1 168 ? 3.52 -10.102 -16.453 1 98.81 168 ALA B C 1
ATOM 3456 O O . ALA B 1 168 ? 4.75 -10.047 -16.516 1 98.81 168 ALA B O 1
ATOM 3457 N N . TYR B 1 169 ? 2.74 -9.703 -17.391 1 98.75 169 TYR B N 1
ATOM 3458 C CA . TYR B 1 169 ? 3.285 -9.102 -18.609 1 98.75 169 TYR B CA 1
ATOM 3459 C C . TYR B 1 169 ? 4.086 -7.848 -18.281 1 98.75 169 TYR B C 1
ATOM 3461 O O . TYR B 1 169 ? 5.219 -7.691 -18.734 1 98.75 169 TYR B O 1
ATOM 3469 N N . TYR B 1 170 ? 3.51 -6.996 -17.5 1 98.75 170 TYR B N 1
ATOM 3470 C CA . TYR B 1 170 ? 4.195 -5.758 -17.156 1 98.75 170 TYR B CA 1
ATOM 3471 C C . TYR B 1 170 ? 5.449 -6.043 -16.328 1 98.75 170 TYR B C 1
ATOM 3473 O O . TYR B 1 170 ? 6.469 -5.367 -16.484 1 98.75 170 TYR B O 1
ATOM 3481 N N . THR B 1 171 ? 5.332 -7.016 -15.438 1 98.81 171 THR B N 1
ATOM 3482 C CA . THR B 1 171 ? 6.516 -7.434 -14.688 1 98.81 171 THR B CA 1
ATOM 3483 C C . THR B 1 171 ? 7.613 -7.91 -15.633 1 98.81 171 THR B C 1
ATOM 3485 O O . THR B 1 171 ? 8.797 -7.629 -15.414 1 98.81 171 THR B O 1
ATOM 3488 N N . THR B 1 172 ? 7.223 -8.578 -16.672 1 98.62 172 THR B N 1
ATOM 3489 C CA . THR B 1 172 ? 8.164 -9.031 -17.688 1 98.62 172 THR B CA 1
ATOM 3490 C C . THR B 1 172 ? 8.883 -7.852 -18.328 1 98.62 172 THR B C 1
ATOM 3492 O O . THR B 1 172 ? 10.109 -7.871 -18.484 1 98.62 172 THR B O 1
ATOM 3495 N N . GLU B 1 173 ? 8.148 -6.891 -18.672 1 98.5 173 GLU B N 1
ATOM 3496 C CA . GLU B 1 173 ? 8.734 -5.707 -19.312 1 98.5 173 GLU B CA 1
ATOM 3497 C C . GLU B 1 173 ? 9.711 -5.012 -18.375 1 98.5 173 GLU B C 1
ATOM 3499 O O . GLU B 1 173 ? 10.766 -4.547 -18.797 1 98.5 173 GLU B O 1
ATOM 3504 N N . ILE B 1 174 ? 9.359 -4.949 -17.109 1 98.69 174 ILE B N 1
ATOM 3505 C CA . ILE B 1 174 ? 10.258 -4.367 -16.125 1 98.69 174 ILE B CA 1
ATOM 3506 C C . ILE B 1 174 ? 11.523 -5.211 -16.016 1 98.69 174 ILE B C 1
ATOM 3508 O O . ILE B 1 174 ? 12.633 -4.676 -15.969 1 98.69 174 ILE B O 1
ATOM 3512 N N . PHE B 1 175 ? 11.32 -6.539 -15.977 1 98.5 175 PHE B N 1
ATOM 3513 C CA . PHE B 1 175 ? 12.438 -7.465 -15.875 1 98.5 175 PHE B CA 1
ATOM 3514 C C . PHE B 1 175 ? 13.422 -7.254 -17.031 1 98.5 175 PHE B C 1
ATOM 3516 O O . PHE B 1 175 ? 14.625 -7.121 -16.812 1 98.5 175 PHE B O 1
ATOM 3523 N N . LYS B 1 176 ? 12.906 -7.109 -18.172 1 98.12 176 LYS B N 1
ATOM 3524 C CA . LYS B 1 176 ? 13.727 -6.914 -19.375 1 98.12 176 LYS B CA 1
ATOM 3525 C C . LYS B 1 176 ? 14.516 -5.613 -19.281 1 98.12 176 LYS B C 1
ATOM 3527 O O . LYS B 1 176 ? 15.688 -5.562 -19.688 1 98.12 176 LYS B O 1
ATOM 3532 N N . LYS B 1 177 ? 13.914 -4.652 -18.75 1 97.5 177 LYS B N 1
ATOM 3533 C CA . LYS B 1 177 ? 14.516 -3.324 -18.703 1 97.5 177 LYS B CA 1
ATOM 3534 C C . LYS B 1 177 ? 15.586 -3.248 -17.625 1 97.5 177 LYS B C 1
ATOM 3536 O O . LYS B 1 177 ? 16.594 -2.557 -17.781 1 97.5 177 LYS B O 1
ATOM 3541 N N . LEU B 1 178 ? 15.367 -3.998 -16.562 1 97.69 178 LEU B N 1
ATOM 3542 C CA . LEU B 1 178 ? 16.234 -3.822 -15.391 1 97.69 178 LEU B CA 1
ATOM 3543 C C . LEU B 1 178 ? 17.266 -4.938 -15.312 1 97.69 178 LEU B C 1
ATOM 3545 O O . LEU B 1 178 ? 18.219 -4.855 -14.531 1 97.69 178 LEU B O 1
ATOM 3549 N N . TYR B 1 179 ? 17.109 -5.93 -16.047 1 96.12 179 TYR B N 1
ATOM 3550 C CA . TYR B 1 179 ? 17.984 -7.094 -15.93 1 96.12 179 TYR B CA 1
ATOM 3551 C C . TYR B 1 179 ? 19.438 -6.707 -16.156 1 96.12 179 TYR B C 1
ATOM 3553 O O . TYR B 1 179 ? 19.766 -5.938 -17.062 1 96.12 179 TYR B O 1
ATOM 3561 N N . ASN B 1 180 ? 20.297 -7.188 -15.367 1 95.25 180 ASN B N 1
ATOM 3562 C CA . ASN B 1 180 ? 21.734 -7.102 -15.523 1 95.25 180 ASN B CA 1
ATOM 3563 C C . ASN B 1 180 ? 22.438 -8.273 -14.844 1 95.25 180 ASN B C 1
ATOM 3565 O O . ASN B 1 180 ? 21.828 -9.031 -14.102 1 95.25 180 ASN B O 1
ATOM 3569 N N . ASP B 1 181 ? 23.703 -8.383 -14.977 1 93.5 181 ASP B N 1
ATOM 3570 C CA . ASP B 1 181 ? 24.484 -9.555 -14.57 1 93.5 181 ASP B CA 1
ATOM 3571 C C . ASP B 1 181 ? 24.562 -9.664 -13.047 1 93.5 181 ASP B C 1
ATOM 3573 O O . ASP B 1 181 ? 24.922 -10.719 -12.516 1 93.5 181 ASP B O 1
ATOM 3577 N N . SER B 1 182 ? 24.188 -8.672 -12.375 1 94.75 182 SER B N 1
ATOM 3578 C CA . SER B 1 182 ? 24.281 -8.695 -10.922 1 94.75 182 SER B CA 1
ATOM 3579 C C . SER B 1 182 ? 23.047 -9.344 -10.305 1 94.75 182 SER B C 1
ATOM 3581 O O . SER B 1 182 ? 23.047 -9.672 -9.109 1 94.75 182 SER B O 1
ATOM 3583 N N . ILE B 1 183 ? 22.062 -9.5 -11.07 1 96.12 183 ILE B N 1
ATOM 3584 C CA . ILE B 1 183 ? 20.828 -10.125 -10.586 1 96.12 183 ILE B CA 1
ATOM 3585 C C . ILE B 1 183 ? 21.047 -11.625 -10.414 1 96.12 183 ILE B C 1
ATOM 3587 O O . ILE B 1 183 ? 21.484 -12.305 -11.344 1 96.12 183 ILE B O 1
ATOM 3591 N N . GLU B 1 184 ? 20.75 -12.102 -9.211 1 95.81 184 GLU B N 1
ATOM 3592 C CA . GLU B 1 184 ? 20.984 -13.5 -8.875 1 95.81 184 GLU B CA 1
ATOM 3593 C C . GLU B 1 184 ? 19.688 -14.172 -8.398 1 95.81 184 GLU B C 1
ATOM 3595 O O . GLU B 1 184 ? 18.922 -13.562 -7.656 1 95.81 184 GLU B O 1
ATO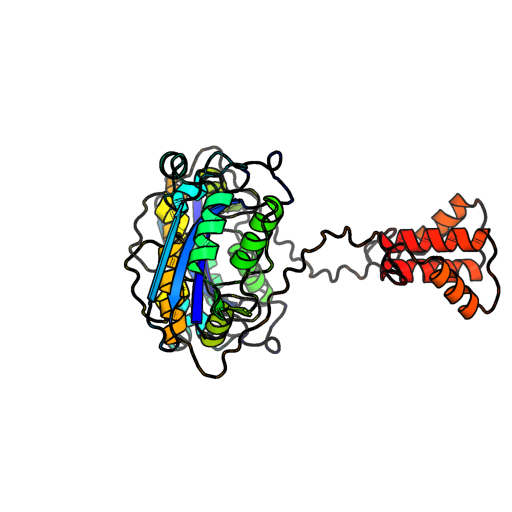M 3600 N N . ALA B 1 185 ? 19.547 -15.406 -8.852 1 96.44 185 ALA B N 1
ATOM 3601 C CA . ALA B 1 185 ? 18.422 -16.203 -8.391 1 96.44 185 ALA B CA 1
ATOM 3602 C C . ALA B 1 185 ? 18.656 -16.734 -6.977 1 96.44 185 ALA B C 1
ATOM 3604 O O . ALA B 1 185 ? 19.797 -17.047 -6.613 1 96.44 185 ALA B O 1
ATOM 3605 N N . LYS B 1 186 ? 17.609 -16.812 -6.215 1 96.88 186 LYS B N 1
ATOM 3606 C CA . LYS B 1 186 ? 17.609 -17.406 -4.879 1 96.88 186 LYS B CA 1
ATOM 3607 C C . LYS B 1 186 ? 16.766 -18.656 -4.832 1 96.88 186 LYS B C 1
ATOM 3609 O O . LYS B 1 186 ? 15.922 -18.891 -5.707 1 96.88 186 LYS B O 1
ATOM 3614 N N . THR B 1 187 ? 16.984 -19.453 -3.82 1 95.38 187 THR B N 1
ATOM 3615 C CA . THR B 1 187 ? 16.203 -20.656 -3.627 1 95.38 187 THR B CA 1
ATOM 3616 C C . THR B 1 187 ? 15.055 -20.406 -2.645 1 95.38 187 THR B C 1
ATOM 3618 O O . THR B 1 187 ? 15.266 -19.844 -1.574 1 95.38 187 THR B O 1
ATOM 3621 N N . TYR B 1 188 ? 13.891 -20.672 -3.133 1 93 188 TYR B N 1
ATOM 3622 C CA . TYR B 1 188 ? 12.734 -20.5 -2.264 1 93 188 TYR B CA 1
ATOM 3623 C C . TYR B 1 188 ? 12.57 -21.672 -1.318 1 93 188 TYR B C 1
ATOM 3625 O O . TYR B 1 188 ? 12.602 -22.828 -1.749 1 93 188 TYR B O 1
ATOM 3633 N N . SER B 1 189 ? 12.539 -21.406 -0.052 1 84 189 SER B N 1
ATOM 3634 C CA . SER B 1 189 ? 12.25 -22.422 0.953 1 84 189 SER B CA 1
ATOM 3635 C C . SER B 1 189 ? 10.906 -22.172 1.63 1 84 189 SER B C 1
ATOM 3637 O O . SER B 1 189 ? 10.711 -21.125 2.248 1 84 189 SER B O 1
ATOM 3639 N N . HIS B 1 190 ? 9.953 -22.781 1.078 1 74.5 190 HIS B N 1
ATOM 3640 C CA . HIS B 1 190 ? 8.641 -22.609 1.699 1 74.5 190 HIS B CA 1
ATOM 3641 C C . HIS B 1 190 ? 8.648 -23.109 3.141 1 74.5 190 HIS B C 1
ATOM 3643 O O . HIS B 1 190 ? 8.977 -24.266 3.398 1 74.5 190 HIS B O 1
ATOM 3649 N N . ASN B 1 191 ? 9.344 -22.484 3.891 1 55.06 191 ASN B N 1
ATOM 3650 C CA . ASN B 1 191 ? 9.281 -22.969 5.262 1 55.06 191 ASN B CA 1
ATOM 3651 C C . ASN B 1 191 ? 7.848 -23.297 5.68 1 55.06 191 ASN B C 1
ATOM 3653 O O . ASN B 1 191 ? 6.973 -22.438 5.633 1 55.06 191 ASN B O 1
ATOM 3657 N N . THR B 1 192 ? 7.312 -24.219 4.855 1 46.03 192 THR B N 1
ATOM 3658 C CA . THR B 1 192 ? 6.09 -24.609 5.547 1 46.03 192 THR B CA 1
ATOM 3659 C C . THR B 1 192 ? 6.164 -24.25 7.027 1 46.03 192 THR B C 1
ATOM 3661 O O . THR B 1 192 ? 6.996 -24.781 7.766 1 46.03 192 THR B O 1
ATOM 3664 N N . ILE B 1 193 ? 6.18 -23.141 7.066 1 38.91 193 ILE B N 1
ATOM 3665 C CA . ILE B 1 193 ? 6.004 -22.828 8.477 1 38.91 193 ILE B CA 1
ATOM 3666 C C . ILE B 1 193 ? 5.152 -23.906 9.141 1 38.91 193 ILE B C 1
ATOM 3668 O O . ILE B 1 193 ? 3.984 -24.078 8.789 1 38.91 193 ILE B O 1
ATOM 3672 N N . ARG B 1 194 ? 5.559 -25.062 9.18 1 35.56 194 ARG B N 1
ATOM 3673 C CA . ARG B 1 194 ? 4.875 -25.703 10.305 1 35.56 194 ARG B CA 1
ATOM 3674 C C . ARG B 1 194 ? 4.312 -24.672 11.266 1 35.56 194 ARG B C 1
ATOM 3676 O O . ARG B 1 194 ? 5.039 -23.797 11.742 1 35.56 194 ARG B O 1
ATOM 3683 N N . ILE B 1 195 ? 3.232 -23.875 10.688 1 35.16 195 ILE B N 1
ATOM 3684 C CA . ILE B 1 195 ? 2.697 -23.297 11.914 1 35.16 195 ILE B CA 1
ATOM 3685 C C . ILE B 1 195 ? 3.35 -23.969 13.125 1 35.16 195 ILE B C 1
ATOM 3687 O O . ILE B 1 195 ? 3.09 -25.141 13.406 1 35.16 195 ILE B O 1
ATOM 3691 N N . LYS B 1 196 ? 4.512 -24.125 13.031 1 34.5 196 LYS B N 1
ATOM 3692 C CA . LYS B 1 196 ? 4.984 -24.547 14.344 1 34.5 196 LYS B CA 1
ATOM 3693 C C . LYS B 1 196 ? 4.203 -23.859 15.461 1 34.5 196 LYS B C 1
ATOM 3695 O O . LYS B 1 196 ? 4.188 -22.641 15.555 1 34.5 196 LYS B O 1
ATOM 3700 N N . SER B 1 197 ? 2.904 -24.047 15.5 1 32.88 197 SER B N 1
ATOM 3701 C CA . SER B 1 197 ? 2.709 -23.781 16.922 1 32.88 197 SER B CA 1
ATOM 3702 C C . SER B 1 197 ? 4.039 -23.766 17.672 1 32.88 197 SER B C 1
ATOM 3704 O O . SER B 1 197 ? 4.855 -24.672 17.516 1 32.88 197 SER B O 1
ATOM 3706 N N . GLU B 1 198 ? 4.91 -22.688 17.328 1 35.53 198 GLU B N 1
ATOM 3707 C CA . GLU B 1 198 ? 6.078 -22.781 18.203 1 35.53 198 GLU B CA 1
ATOM 3708 C C . GLU B 1 198 ? 5.934 -23.922 19.203 1 35.53 198 GLU B C 1
ATOM 3710 O O . GLU B 1 198 ? 4.93 -24.016 19.906 1 35.53 198 GLU B O 1
ATOM 3715 N N . PRO B 1 199 ? 6.398 -25 18.766 1 37.53 199 PRO B N 1
ATOM 3716 C CA . PRO B 1 199 ? 6.191 -25.953 19.844 1 37.53 199 PRO B CA 1
ATOM 3717 C C . PRO B 1 199 ? 6.078 -25.297 21.219 1 37.53 199 PRO B C 1
ATOM 3719 O O . PRO B 1 199 ? 6.68 -24.234 21.438 1 37.53 199 PRO B O 1
ATOM 3722 N N . LYS B 1 200 ? 5.027 -25.312 21.766 1 41.31 200 LYS B N 1
ATOM 3723 C CA . LYS B 1 200 ? 5.02 -24.875 23.156 1 41.31 200 LYS B CA 1
ATOM 3724 C C . LYS B 1 200 ? 6.422 -24.906 23.75 1 41.31 200 LYS B C 1
ATOM 3726 O O . LYS B 1 200 ? 7.094 -25.938 23.703 1 41.31 200 LYS B O 1
ATOM 3731 N N . LYS B 1 201 ? 7.051 -23.938 23.469 1 49.25 201 LYS B N 1
ATOM 3732 C CA . LYS B 1 201 ? 8.289 -23.922 24.25 1 49.25 201 LYS B CA 1
ATOM 3733 C C . LYS B 1 201 ? 8.016 -24.203 25.719 1 49.25 201 LYS B C 1
ATOM 3735 O O . LYS B 1 201 ? 7.07 -23.656 26.297 1 49.25 201 LYS B O 1
ATOM 3740 N N . ILE B 1 202 ? 8.5 -25.219 25.969 1 60.5 202 ILE B N 1
ATOM 3741 C CA . ILE B 1 202 ? 8.359 -25.531 27.391 1 60.5 202 ILE B CA 1
ATOM 3742 C C . ILE B 1 202 ? 9.484 -24.859 28.172 1 60.5 202 ILE B C 1
ATOM 3744 O O . ILE B 1 202 ? 10.609 -24.75 27.688 1 60.5 202 ILE B O 1
ATOM 3748 N N . ILE B 1 203 ? 9.156 -24.203 29.031 1 67.31 203 ILE B N 1
ATOM 3749 C CA . ILE B 1 203 ? 10.133 -23.594 29.922 1 67.31 203 ILE B CA 1
ATOM 3750 C C . ILE B 1 203 ? 11.086 -24.672 30.438 1 67.31 203 ILE B C 1
ATOM 3752 O O . ILE B 1 203 ? 10.656 -25.703 30.953 1 67.31 203 ILE B O 1
ATOM 3756 N N . ASP B 1 204 ? 12.258 -24.625 30.094 1 74.12 204 ASP B N 1
ATOM 3757 C CA . ASP B 1 204 ? 13.273 -25.5 30.672 1 74.12 204 ASP B CA 1
ATOM 3758 C C . ASP B 1 204 ? 13.523 -25.156 32.125 1 74.12 204 ASP B C 1
ATOM 3760 O O . ASP B 1 204 ? 14.562 -24.578 32.469 1 74.12 204 ASP B O 1
ATOM 3764 N N . TYR B 1 205 ? 12.625 -25.531 32.875 1 80.69 205 TYR B N 1
ATOM 3765 C CA . TYR B 1 205 ? 12.734 -25.25 34.312 1 80.69 205 TYR B CA 1
ATOM 3766 C C . TYR B 1 205 ? 13.969 -25.922 34.906 1 80.69 205 TYR B C 1
ATOM 3768 O O . TYR B 1 205 ? 14.594 -25.359 35.812 1 80.69 205 TYR B O 1
ATOM 3776 N N . ASP B 1 206 ? 14.258 -27 34.312 1 81 206 ASP B N 1
ATOM 3777 C CA . ASP B 1 206 ? 15.438 -27.703 34.812 1 81 206 ASP B CA 1
ATOM 3778 C C . ASP B 1 206 ? 16.703 -26.875 34.625 1 81 206 ASP B C 1
ATOM 3780 O O . ASP B 1 206 ? 17.516 -26.75 35.531 1 81 206 ASP B O 1
ATOM 3784 N N . GLY B 1 207 ? 16.781 -26.484 33.438 1 79.44 207 GLY B N 1
ATOM 3785 C CA . GLY B 1 207 ? 17.922 -25.625 33.156 1 79.44 207 GLY B CA 1
ATOM 3786 C C . GLY B 1 207 ? 17.938 -24.359 34 1 79.44 207 GLY B C 1
ATOM 3787 O O . GLY B 1 207 ? 18.984 -23.953 34.469 1 79.44 207 GLY B O 1
ATOM 3788 N N . LEU B 1 208 ? 16.875 -23.844 34.188 1 82.25 208 LEU B N 1
ATOM 3789 C CA . LEU B 1 208 ? 16.719 -22.656 35.031 1 82.25 208 LEU B CA 1
ATOM 3790 C C . LEU B 1 208 ? 17.172 -22.938 36.438 1 82.25 208 LEU B C 1
ATOM 3792 O O . LEU B 1 208 ? 17.938 -22.156 37.031 1 82.25 208 LEU B O 1
ATOM 3796 N N . ILE B 1 209 ? 16.766 -24.031 37.031 1 87.31 209 ILE B N 1
ATOM 3797 C CA . ILE B 1 209 ? 17.062 -24.406 38.406 1 87.31 209 ILE B CA 1
ATOM 3798 C C . ILE B 1 209 ? 18.547 -24.703 38.531 1 87.31 209 ILE B C 1
ATOM 3800 O O . ILE B 1 209 ? 19.188 -24.25 39.5 1 87.31 209 ILE B O 1
ATOM 3804 N N . ILE B 1 210 ? 19.078 -25.328 37.562 1 84.12 210 ILE B N 1
ATOM 3805 C CA . ILE B 1 210 ? 20.5 -25.656 37.594 1 84.12 210 ILE B CA 1
ATOM 3806 C C . ILE B 1 210 ? 21.32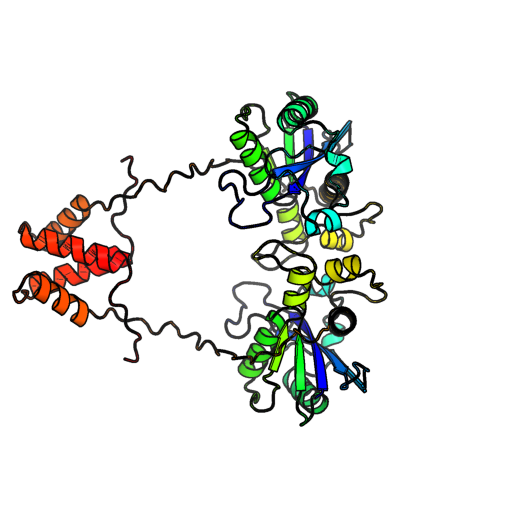8 -24.375 37.594 1 84.12 210 ILE B C 1
ATOM 3808 O O . ILE B 1 210 ? 22.297 -24.25 38.344 1 84.12 210 ILE B O 1
ATOM 3812 N N . GLN B 1 211 ? 20.953 -23.547 36.844 1 82.06 211 GLN B N 1
ATOM 3813 C CA . GLN B 1 211 ? 21.672 -22.281 36.75 1 82.06 211 GLN B CA 1
ATOM 3814 C C . GLN B 1 211 ? 21.625 -21.531 38.062 1 82.06 211 GLN B C 1
ATOM 3816 O O . GLN B 1 211 ? 22.625 -20.984 38.531 1 82.06 211 GLN B O 1
ATOM 3821 N N . ILE B 1 212 ? 20.469 -21.453 38.656 1 85.44 212 ILE B N 1
ATOM 3822 C CA . ILE B 1 212 ? 20.328 -20.734 39.938 1 85.44 212 ILE B CA 1
ATOM 3823 C C . ILE B 1 212 ? 21.094 -21.469 41.031 1 85.44 212 ILE B C 1
ATOM 3825 O O . ILE B 1 212 ? 21.766 -20.844 41.875 1 85.44 212 ILE B O 1
ATOM 3829 N N . GLU B 1 213 ? 21.125 -22.734 40.969 1 88.94 213 GLU B N 1
ATOM 3830 C CA . GLU B 1 213 ? 21.891 -23.531 41.906 1 88.94 213 GLU B CA 1
ATOM 3831 C C . GLU B 1 213 ? 23.391 -23.266 41.75 1 88.94 213 GLU B C 1
ATOM 3833 O O . GLU B 1 213 ? 24.109 -23.188 42.75 1 88.94 213 GLU B O 1
ATOM 3838 N N . LYS B 1 214 ? 23.766 -23.156 40.594 1 83.88 214 LYS B N 1
ATOM 3839 C CA . LYS B 1 214 ? 25.156 -22.844 40.344 1 83.88 214 LYS B CA 1
ATOM 3840 C C . LYS B 1 214 ? 25.531 -21.469 40.875 1 83.88 214 LYS B C 1
ATOM 3842 O O . LYS B 1 214 ? 26.609 -21.281 41.438 1 83.88 214 LYS B O 1
ATOM 3847 N N . MET B 1 215 ? 24.766 -20.562 40.625 1 84.38 215 MET B N 1
ATOM 3848 C CA . MET B 1 215 ? 25.016 -19.188 41.031 1 84.38 215 MET B CA 1
ATOM 3849 C C . MET B 1 215 ? 25.078 -19.047 42.531 1 84.38 215 MET B C 1
ATOM 3851 O O . MET B 1 215 ? 25.859 -18.25 43.062 1 84.38 215 MET B O 1
ATOM 3855 N N . TYR B 1 216 ? 24.312 -19.797 43.188 1 86.94 216 TYR B N 1
ATOM 3856 C CA . TYR B 1 216 ? 24.25 -19.672 44.656 1 86.94 216 TYR B CA 1
ATOM 3857 C C . TYR B 1 216 ? 25 -20.828 45.312 1 86.94 216 TYR B C 1
ATOM 3859 O O . TYR B 1 216 ? 25 -20.938 46.531 1 86.94 216 TYR B O 1
ATOM 3867 N N . ASN B 1 217 ? 25.547 -21.578 44.562 1 87.88 217 ASN B N 1
ATOM 3868 C CA . ASN B 1 217 ? 26.422 -22.672 44.969 1 87.88 217 ASN B CA 1
ATOM 3869 C C . ASN B 1 217 ? 25.766 -23.562 46 1 87.88 217 ASN B C 1
ATOM 3871 O O . ASN B 1 217 ? 26.359 -23.891 47.031 1 87.88 217 ASN B O 1
ATOM 3875 N N . ARG B 1 218 ? 24.562 -23.875 45.938 1 89.88 218 ARG B N 1
ATOM 3876 C CA . ARG B 1 218 ? 23.828 -24.797 46.781 1 89.88 218 ARG B CA 1
ATOM 3877 C C . ARG B 1 218 ? 22.609 -25.375 46.062 1 89.88 218 ARG B C 1
ATOM 3879 O O . ARG B 1 218 ? 22.109 -24.766 45.125 1 89.88 218 ARG B O 1
ATOM 3886 N N . LYS B 1 219 ? 22.109 -26.5 46.562 1 89.94 219 LYS B N 1
ATOM 3887 C CA . LYS B 1 219 ? 20.859 -27.078 46.062 1 89.94 219 LYS B CA 1
ATOM 3888 C C . LYS B 1 219 ? 19.641 -26.328 46.594 1 89.94 219 LYS B C 1
ATOM 3890 O O . LYS B 1 219 ? 19.641 -25.891 47.75 1 89.94 219 LYS B O 1
ATOM 3895 N N . LEU B 1 220 ? 18.672 -26.188 45.75 1 88.12 220 LEU B N 1
ATOM 3896 C CA . LEU B 1 220 ? 17.453 -25.484 46.156 1 88.12 220 LEU B CA 1
ATOM 3897 C C . LEU B 1 220 ? 16.453 -26.438 46.781 1 88.12 220 LEU B C 1
ATOM 3899 O O . LEU B 1 220 ? 16.406 -27.625 46.438 1 88.12 220 LEU B O 1
ATOM 3903 N N . THR B 1 221 ? 15.695 -25.844 47.75 1 89.81 221 THR B N 1
ATOM 3904 C CA . THR B 1 221 ? 14.609 -26.625 48.344 1 89.81 221 THR B CA 1
ATOM 3905 C C . THR B 1 221 ? 13.414 -26.703 47.406 1 89.81 221 THR B C 1
ATOM 3907 O O . THR B 1 221 ? 13.32 -25.938 46.438 1 89.81 221 THR B O 1
ATOM 3910 N N . SER B 1 222 ? 12.539 -27.703 47.656 1 88.88 222 SER B N 1
ATOM 3911 C CA . SER B 1 222 ? 11.344 -27.859 46.844 1 88.88 222 SER B CA 1
ATOM 3912 C C . SER B 1 222 ? 10.516 -26.578 46.812 1 88.88 222 SER B C 1
ATOM 3914 O O . SER B 1 222 ? 9.945 -26.219 45.781 1 88.88 222 SER B O 1
ATOM 3916 N N . GLU B 1 223 ? 10.578 -25.969 47.938 1 89.56 223 GLU B N 1
ATOM 3917 C CA . GLU B 1 223 ? 9.82 -24.719 48.062 1 89.56 223 GLU B CA 1
ATOM 3918 C C . GLU B 1 223 ? 10.453 -23.609 47.219 1 89.56 223 GLU B C 1
ATOM 3920 O O . GLU B 1 223 ? 9.75 -22.875 46.531 1 89.56 223 GLU B O 1
ATOM 3925 N N . GLU B 1 224 ? 11.664 -23.531 47.281 1 88.44 224 GLU B N 1
ATOM 3926 C CA . GLU B 1 224 ? 12.391 -22.531 46.5 1 88.44 224 GLU B CA 1
ATOM 3927 C C . GLU B 1 224 ? 12.211 -22.734 45 1 88.44 224 GLU B C 1
ATOM 3929 O O . GLU B 1 224 ? 12.031 -21.766 44.25 1 88.44 224 GLU B O 1
ATOM 3934 N N . ILE B 1 225 ? 12.242 -23.906 44.625 1 88.69 225 ILE B N 1
ATOM 3935 C CA . ILE B 1 225 ? 12.078 -24.234 43.219 1 88.69 225 ILE B CA 1
ATOM 3936 C C . ILE B 1 225 ? 10.695 -23.781 42.75 1 88.69 225 ILE B C 1
ATOM 3938 O O . ILE B 1 225 ? 10.57 -23.188 41.656 1 88.69 225 ILE B O 1
ATOM 3942 N N . SER B 1 226 ? 9.75 -24.062 43.531 1 87.5 226 SER B N 1
ATOM 3943 C CA . SER B 1 226 ? 8.391 -23.656 43.188 1 87.5 226 SER B CA 1
ATOM 3944 C C . SER B 1 226 ? 8.281 -22.141 43.062 1 87.5 226 SER B C 1
ATOM 3946 O O . SER B 1 226 ? 7.621 -21.641 42.156 1 87.5 226 SER B O 1
ATOM 3948 N N . MET B 1 227 ? 8.922 -21.484 43.938 1 87.19 227 MET B N 1
ATOM 3949 C CA . MET B 1 227 ? 8.898 -20.016 43.906 1 87.19 227 MET B CA 1
ATOM 3950 C C . MET B 1 227 ? 9.578 -19.484 42.656 1 87.19 227 MET B C 1
ATOM 3952 O O . MET B 1 227 ? 9.109 -18.516 42.062 1 87.19 227 MET B O 1
ATOM 3956 N N . ILE B 1 228 ? 10.609 -20.031 42.344 1 85.75 228 ILE B N 1
ATOM 3957 C CA . ILE B 1 228 ? 11.414 -19.609 41.219 1 85.75 228 ILE B CA 1
ATOM 3958 C C . ILE B 1 228 ? 10.625 -19.797 39.906 1 85.75 228 ILE B C 1
ATOM 3960 O O . ILE B 1 228 ? 10.578 -18.906 39.062 1 85.75 228 ILE B O 1
ATOM 3964 N N . LYS B 1 229 ? 10.047 -20.938 39.812 1 84 229 LYS B N 1
ATOM 3965 C CA . LYS B 1 229 ? 9.234 -21.219 38.625 1 84 229 LYS B CA 1
ATOM 3966 C C . LYS B 1 229 ? 8.086 -20.219 38.5 1 84 229 LYS B C 1
ATOM 3968 O O . LYS B 1 229 ? 7.801 -19.719 37.406 1 84 229 LYS B O 1
ATOM 3973 N N . LEU B 1 230 ? 7.465 -19.984 39.594 1 83.75 230 LEU B N 1
ATOM 3974 C CA . LEU B 1 230 ? 6.363 -19.031 39.656 1 83.75 230 LEU B CA 1
ATOM 3975 C C . LEU B 1 230 ? 6.828 -17.656 39.219 1 83.75 230 LEU B C 1
ATOM 3977 O O . LEU B 1 230 ? 6.172 -17 38.406 1 83.75 230 LEU B O 1
ATOM 3981 N N . ALA B 1 231 ? 7.867 -17.25 39.781 1 84.25 231 ALA B N 1
ATOM 3982 C CA . ALA B 1 231 ? 8.414 -15.93 39.469 1 84.25 231 ALA B CA 1
ATOM 3983 C C . ALA B 1 231 ? 8.766 -15.828 38 1 84.25 231 ALA B C 1
ATOM 3985 O O . ALA B 1 231 ? 8.492 -14.805 37.344 1 84.25 231 ALA B O 1
ATOM 3986 N N . TYR B 1 232 ? 9.438 -16.797 37.469 1 82.56 232 TYR B N 1
ATOM 3987 C CA . TYR B 1 232 ? 9.797 -16.828 36.062 1 82.56 232 TYR B CA 1
ATOM 3988 C C . TYR B 1 232 ? 8.57 -16.656 35.188 1 82.56 232 TYR B C 1
ATOM 3990 O O . TYR B 1 232 ? 8.594 -15.859 34.219 1 82.56 232 TYR B O 1
ATOM 3998 N N . ASN B 1 233 ? 7.57 -17.375 35.531 1 80.44 233 ASN B N 1
ATOM 3999 C CA . ASN B 1 233 ? 6.344 -17.297 34.75 1 80.44 233 ASN B CA 1
ATOM 4000 C C . ASN B 1 233 ? 5.715 -15.914 34.812 1 80.44 233 ASN B C 1
ATOM 4002 O O . ASN B 1 233 ? 5.172 -15.414 33.812 1 80.44 233 ASN B O 1
ATOM 4006 N N . MET B 1 234 ? 5.75 -15.398 35.938 1 75.75 234 MET B N 1
ATOM 4007 C CA . MET B 1 234 ? 5.203 -14.055 36.125 1 75.75 234 MET B CA 1
ATOM 4008 C C . MET B 1 234 ? 5.98 -13.039 35.281 1 75.75 234 MET B C 1
ATOM 4010 O O . MET B 1 234 ? 5.398 -12.102 34.75 1 75.75 234 MET B O 1
ATOM 4014 N N . GLY B 1 235 ? 7.215 -13.18 35.281 1 74.75 235 GLY B N 1
ATOM 4015 C CA . GLY B 1 235 ? 8.039 -12.344 34.438 1 74.75 235 GLY B CA 1
ATOM 4016 C C . GLY B 1 235 ? 7.73 -12.516 32.969 1 74.75 235 GLY B C 1
ATOM 4017 O O . GLY B 1 235 ? 7.551 -11.531 32.25 1 74.75 235 GLY B O 1
ATOM 4018 N N . LYS B 1 236 ? 7.711 -13.727 32.625 1 74.88 236 LYS B N 1
ATOM 4019 C CA . LYS B 1 236 ? 7.473 -14.078 31.219 1 74.88 236 LYS B CA 1
ATOM 4020 C C . LYS B 1 236 ? 6.164 -13.469 30.719 1 74.88 236 LYS B C 1
ATOM 4022 O O . LYS B 1 236 ? 6.062 -13.078 29.562 1 74.88 236 LYS B O 1
ATOM 4027 N N . THR B 1 237 ? 5.301 -13.391 31.688 1 71.56 237 THR B N 1
ATOM 4028 C CA . THR B 1 237 ? 3.982 -12.891 31.328 1 71.56 237 THR B CA 1
ATOM 4029 C C . THR B 1 237 ? 3.859 -11.406 31.656 1 71.56 237 THR B C 1
ATOM 4031 O O . THR B 1 237 ? 2.762 -10.844 31.625 1 71.56 237 THR B O 1
ATOM 4034 N N . ASN B 1 238 ? 4.922 -10.805 32 1 70 238 ASN B N 1
ATOM 4035 C CA . ASN B 1 238 ? 5.051 -9.375 32.281 1 70 238 ASN B CA 1
ATOM 4036 C C . ASN B 1 238 ? 4.086 -8.906 33.344 1 70 238 ASN B C 1
ATOM 4038 O O . ASN B 1 238 ? 3.49 -7.836 33.25 1 70 238 ASN B O 1
ATOM 4042 N N . GLN B 1 239 ? 4.004 -9.719 34.281 1 69.06 239 GLN B N 1
ATOM 4043 C CA . GLN B 1 239 ? 3.238 -9.312 35.438 1 69.06 239 GLN B CA 1
ATOM 4044 C C . GLN B 1 239 ? 4.047 -8.359 36.312 1 69.06 239 GLN B C 1
ATOM 4046 O O . GLN B 1 239 ? 5.273 -8.328 36.25 1 69.06 239 GLN B O 1
ATOM 4051 N N . PHE B 1 240 ? 3.348 -7.426 37.156 1 70.81 240 PHE B N 1
ATOM 4052 C CA . PHE B 1 240 ? 3.904 -6.504 38.156 1 70.81 240 PHE B CA 1
ATOM 4053 C C . PHE B 1 240 ? 4.707 -5.402 37.469 1 70.81 240 PHE B C 1
ATOM 4055 O O . PHE B 1 240 ? 5.758 -4.992 37.969 1 70.81 240 PHE B O 1
ATOM 4062 N N . LEU B 1 241 ? 4.355 -5.129 36.406 1 66.62 241 LEU B N 1
ATOM 4063 C CA . LEU B 1 241 ? 4.93 -3.967 35.75 1 66.62 241 LEU B CA 1
ATOM 4064 C C . LEU B 1 241 ? 4.105 -2.715 36.031 1 66.62 241 LEU B C 1
ATOM 4066 O O . LEU B 1 241 ? 2.877 -2.742 35.938 1 66.62 241 LEU B O 1
ATOM 4070 N N . LYS B 1 242 ? 4.797 -1.775 36.875 1 64.06 242 LYS B N 1
ATOM 4071 C CA . LYS B 1 242 ? 4.098 -0.542 37.219 1 64.06 242 LYS B CA 1
ATOM 4072 C C . LYS B 1 242 ? 4.676 0.649 36.438 1 64.06 242 LYS B C 1
ATOM 4074 O O . LYS B 1 242 ? 5.871 0.675 36.125 1 64.06 242 LYS B O 1
ATOM 4079 N N . PRO B 1 243 ? 3.883 1.547 36.156 1 60.44 243 PRO B N 1
ATOM 4080 C CA . PRO B 1 243 ? 4.395 2.764 35.5 1 60.44 243 PRO B CA 1
ATOM 4081 C C . PRO B 1 243 ? 5.32 3.561 36.438 1 60.44 243 PRO B C 1
ATOM 4083 O O . PRO B 1 243 ? 5.195 3.492 37.656 1 60.44 243 PRO B O 1
ATOM 4086 N N . LEU B 1 244 ? 6.578 3.957 36 1 52.06 244 LEU B N 1
ATOM 4087 C CA . LEU B 1 244 ? 7.543 4.719 36.781 1 52.06 244 LEU B CA 1
ATOM 4088 C C . LEU B 1 244 ? 6.844 5.762 37.656 1 52.06 244 LEU B C 1
ATOM 4090 O O . LEU B 1 244 ? 7.277 6.043 38.781 1 52.06 244 LEU B O 1
ATOM 4094 N N . ASN B 1 245 ? 5.895 6.395 37.219 1 50.16 245 ASN B N 1
ATOM 4095 C CA . ASN B 1 245 ? 5.395 7.523 38 1 50.16 245 ASN B CA 1
ATOM 4096 C C . ASN B 1 245 ? 4.523 7.062 39.156 1 50.16 245 ASN B C 1
ATOM 4098 O O . ASN B 1 245 ? 3.947 7.883 39.875 1 50.16 245 ASN B O 1
ATOM 4102 N N . GLU B 1 246 ? 4.098 5.812 39.219 1 42.34 246 GLU B N 1
ATOM 4103 C CA . GLU B 1 246 ? 3.375 5.57 40.469 1 42.34 246 GLU B CA 1
ATOM 4104 C C . GLU B 1 246 ? 4.305 5.02 41.531 1 42.34 246 GLU B C 1
ATOM 4106 O O . GLU B 1 246 ? 5.203 4.227 41.25 1 42.34 246 GLU B O 1
#

pLDDT: mean 89.57, std 14.35, range [32.38, 98.94]

Organism: NCBI:txid29363

Foldseek 3Di:
DKEKFKFWQWAADPDPVLHDPLARTHTFWMWMFMADPLLDTDDIDIFGAQDDRRRAHDPVSCVQQVDHSVNHVPGHHPVVVVVVVLVVQDQDQYEYEYQDCVRVLNVVSNCVVVPHDCVRPHFKYFNVQVVLCVVVPPPPPDTDDLVVSCVVVVNDDDDHPNRTNSSSVSSSVSCVVRDDPPGDIDGDDNCVCPVVCVPPPDPPLVVVQVVVCVVVVHHDDPVRSVVSVVVVVCVVVPHPDDDVVD/DKEKFKFWQWAADPDPVLHDPLARTHTFWMWMFIADPLLDTDDIDIFGAQDDRRRAHDPVSCVQQVDHSVNHVPGHHPVVVVVVVLVVQDQDQYEYEYQDCVRVLNVVSNCVVVPHDCVRPHFKYFNVQVVLCVVVPPPPPDTDDLVVSCVVVVNDDDDHPNRTNSSSVSSSVSCVVRDDPVGDIDGDDNCVVPCPCVVPPDPPLVVVQVVVCVVVVHHDDPVRSVVSVVVVVCVVVPHPDDDVVD